Protein AF-A0A439D6T1-F1 (afdb_monomer)

Foldseek 3Di:
DVDVLVDPDFFADDAWDKDKDKDWDWFQDPVRFIWTKIKIKIWGFHDPHADDLLHVAWDDLAQAEIRHNVDDDDPPWQNNLVVVQRCCCRDPCNPQDKRKDAGQFAQKIWIWGDDPTTIMIIIMHTQTHPDDCPDLSNQLRDADQDPVRKGNHIPTDGGDGDDHCRSVCRCPCVVPPVVPVPSDDTGDDHDDDDDDDDDDDDDDDDDDDDDDDDDPLCVFKDKDKDWPVPDPPPPPLKFFADEAQGKGKTKIKMAGQAKFAFDAKKKWKWKKKWFDFPHFIAIATQDTGIDGFPCVQADVVRIDHHGDMRITIDIDGHHQFTDLVSQPDAAPDPLQSLQQGGDFWFALDQVNQIDDPDRFDQVGDNRIGMWIWGKMWTWTADPPDRDGTDIDMDIDIHGYAYFDDQDPSPCVVVQVPDDDAAQKDKWWFFDDPPTDTFWIKIKGFDDAAEWEDESTQDPDWTKTKTKIKMKTQGPDPDPDWWWFKKKKWKKKKKFFDSFFDNYDDDFDADPVRHTRGMDMDIDDMDMDTDGDFDWDDPDDRMIIGIDIDMDIDDSGSHTFFGDHRGMTMWMKMWMWIDIPRIDIHIHIGTYGYGYDDDPVRDHDPSRVVVVVVVVPPCPDDDPCVVVPDDD

Sequence (631 aa):
MLEKILGSGDPPAPVNHTEKFAYPKIATARNGNLTFLLLSTWRYHKGLGNISFDNIGYLPICPHVMIDPFRTWGPHDPSYGLQEALKMALGPQGDRQEHTGACPRCATDFSVRLNPQFLGLHVWQDFGPEGSPGDLAWETHCDGIGLDGVPNCGDRGHILYHEPGTIRKLYGDYGKYEIQAAGASLANKAMDLRAHPKHPEENPNSSSQGGGAMDHSDAILSVEFRLRGSTAASLSPYAKSFSTGEKIEGTVALCPRENMRFQDINISFLGDEYTTVRHAKAHRQFLNMRQSVPDSLLPTPKIFTKGQKYDLEFSFTVPDHLPLSVCDHDTASRIVRQAHLRPPPSFGDPNVAGYGGKLLNDFAPRACIVVYTIQLTLRHNHPISGQAGRTLTKGLKVRIKPTTPSQPFPLREAILCAHDFPSYGKRTVLQGSPKPILGTLSMAIEEPTTFCLPLRDPVMIISSSVKIRVVYTTTGDPIFPQFKSVGGYLTSTTFFTATCHKDFPEKEKDFFGRASNFDTVQFQPFSHSFTSLNWEPDGADRYSATLLVPVILPRENIIPTFHTCLLSRSYDLYLKVVVKDSAPFEFKVPAHVFAREDPLHLPSYGAAVELNSGAGDLYPVPYDLLETREP

Structure (mmCIF, N/CA/C/O backbone):
data_AF-A0A439D6T1-F1
#
_entry.id   AF-A0A439D6T1-F1
#
loop_
_atom_site.group_PDB
_atom_site.id
_atom_site.type_symbol
_atom_site.label_atom_id
_atom_site.label_alt_id
_atom_site.label_comp_id
_atom_site.label_asym_id
_atom_site.label_entity_id
_atom_site.label_seq_id
_atom_site.pdbx_PDB_ins_code
_atom_site.Cartn_x
_atom_site.Cartn_y
_atom_site.Cartn_z
_atom_site.occupancy
_atom_site.B_iso_or_equiv
_atom_site.auth_seq_id
_atom_site.auth_comp_id
_atom_site.auth_asym_id
_atom_site.auth_atom_id
_atom_site.pdbx_PDB_model_num
ATOM 1 N N . MET A 1 1 ? 16.988 8.425 0.958 1.00 30.34 1 MET A N 1
ATOM 2 C CA . MET A 1 1 ? 18.102 8.629 1.915 1.00 30.34 1 MET A CA 1
ATOM 3 C C . MET A 1 1 ? 19.437 8.538 1.188 1.00 30.34 1 MET A C 1
ATOM 5 O O . MET A 1 1 ? 20.103 9.559 1.114 1.00 30.34 1 MET A O 1
ATOM 9 N N . LEU A 1 2 ? 19.742 7.414 0.522 1.00 28.41 2 LEU A N 1
ATOM 10 C CA . LEU A 1 2 ? 20.891 7.285 -0.395 1.00 28.41 2 LEU A CA 1
ATOM 11 C C . LEU A 1 2 ? 21.054 8.459 -1.382 1.00 28.41 2 LEU A C 1
ATOM 13 O O . LEU A 1 2 ? 22.155 8.961 -1.514 1.00 28.41 2 LEU A O 1
ATOM 17 N N . GLU A 1 3 ? 19.985 8.988 -1.987 1.00 30.39 3 GLU A N 1
ATOM 18 C CA . GLU A 1 3 ? 20.066 10.179 -2.865 1.00 30.39 3 GLU A CA 1
ATOM 19 C C . GLU A 1 3 ? 20.626 11.441 -2.172 1.00 30.39 3 GLU A C 1
ATOM 21 O O . GLU A 1 3 ? 21.350 12.212 -2.794 1.00 30.39 3 GLU A O 1
ATOM 26 N N . LYS A 1 4 ? 20.332 11.647 -0.876 1.00 35.06 4 LYS A N 1
ATOM 27 C CA . LYS A 1 4 ? 20.913 12.749 -0.087 1.00 35.06 4 LYS A CA 1
ATOM 28 C C . LYS A 1 4 ? 22.377 12.475 0.269 1.00 35.06 4 LYS A C 1
ATOM 30 O O . LYS A 1 4 ? 23.184 13.391 0.214 1.00 35.06 4 LYS A O 1
ATOM 35 N N . ILE A 1 5 ? 22.708 11.223 0.587 1.00 37.75 5 ILE A N 1
ATOM 36 C CA . ILE A 1 5 ? 24.072 10.764 0.912 1.00 37.75 5 ILE A CA 1
ATOM 37 C C . ILE A 1 5 ? 24.986 10.816 -0.328 1.00 37.75 5 ILE A C 1
ATOM 39 O O . ILE A 1 5 ? 26.167 11.133 -0.228 1.00 37.75 5 ILE A O 1
ATOM 43 N N . LEU A 1 6 ? 24.446 10.541 -1.519 1.00 36.66 6 LEU A N 1
ATOM 44 C CA . LEU A 1 6 ? 25.189 10.553 -2.781 1.00 36.66 6 LEU A CA 1
ATOM 45 C C . LEU A 1 6 ? 25.402 11.962 -3.355 1.00 36.66 6 LEU A C 1
ATOM 47 O O . LEU A 1 6 ? 26.312 12.120 -4.171 1.00 36.66 6 LEU A O 1
ATOM 51 N N . GLY A 1 7 ? 24.631 12.955 -2.897 1.00 33.81 7 GLY A N 1
ATOM 52 C CA . GLY A 1 7 ? 24.820 14.378 -3.181 1.00 33.81 7 GLY A CA 1
ATOM 53 C C . GLY A 1 7 ? 24.293 14.826 -4.546 1.00 33.81 7 GLY A C 1
ATOM 54 O O . GLY A 1 7 ? 25.026 14.832 -5.531 1.00 33.81 7 GLY A O 1
ATOM 55 N N . SER A 1 8 ? 23.041 15.289 -4.598 1.00 32.84 8 SER A N 1
ATOM 56 C CA . SER A 1 8 ? 22.481 15.995 -5.761 1.00 32.84 8 SER A CA 1
ATOM 57 C C . SER A 1 8 ? 22.985 17.447 -5.818 1.00 32.84 8 SER A C 1
ATOM 59 O O . SER A 1 8 ? 22.255 18.387 -5.496 1.00 32.84 8 SER A O 1
ATOM 61 N N . GLY A 1 9 ? 24.251 17.627 -6.181 1.00 34.34 9 GLY A N 1
ATOM 62 C CA . GLY A 1 9 ? 24.892 18.936 -6.282 1.00 34.34 9 GLY A CA 1
ATOM 63 C C . GLY A 1 9 ? 26.104 18.854 -7.190 1.00 34.34 9 GLY A C 1
ATOM 64 O O . GLY A 1 9 ? 27.213 18.702 -6.694 1.00 34.34 9 GLY A O 1
ATOM 65 N N . ASP A 1 10 ? 25.859 18.905 -8.501 1.00 30.84 10 ASP A N 1
ATOM 66 C CA . ASP A 1 10 ? 26.866 18.744 -9.554 1.00 30.84 10 ASP A CA 1
ATOM 67 C C . ASP A 1 10 ? 27.883 19.906 -9.517 1.00 30.84 10 ASP A C 1
ATOM 69 O O . ASP A 1 10 ? 27.483 21.060 -9.710 1.00 30.84 10 ASP A O 1
ATOM 73 N N . PRO A 1 11 ? 29.174 19.672 -9.208 1.00 37.84 11 PRO A N 1
ATOM 74 C CA . PRO A 1 11 ? 30.086 20.799 -8.972 1.00 37.84 11 PRO A CA 1
ATOM 75 C C . PRO A 1 11 ? 30.771 21.382 -10.270 1.00 37.84 11 PRO A C 1
ATOM 77 O O . PRO A 1 11 ? 31.005 20.630 -11.207 1.00 37.84 11 PRO A O 1
ATOM 80 N N . PRO A 1 12 ? 31.216 22.667 -10.365 1.00 33.41 12 PRO A N 1
ATOM 81 C CA . PRO A 1 12 ? 31.698 23.330 -11.634 1.00 33.41 12 PRO A CA 1
ATOM 82 C C . PRO A 1 12 ? 33.168 23.225 -12.217 1.00 33.41 12 PRO A C 1
ATOM 84 O O . PRO A 1 12 ? 33.698 24.229 -12.677 1.00 33.41 12 PRO A O 1
ATOM 87 N N . ALA A 1 13 ? 33.810 22.047 -12.283 1.00 37.81 13 ALA A N 1
ATOM 88 C CA . ALA A 1 13 ? 35.188 21.705 -12.785 1.00 37.81 13 ALA A CA 1
ATOM 89 C C . ALA A 1 13 ? 36.460 22.525 -12.353 1.00 37.81 13 ALA A C 1
ATOM 91 O O . ALA A 1 13 ? 36.659 23.639 -12.833 1.00 37.81 13 ALA A O 1
ATOM 92 N N . PRO A 1 14 ? 37.476 21.894 -11.686 1.00 44.00 14 PRO A N 1
ATOM 93 C CA . PRO A 1 14 ? 38.842 21.878 -12.271 1.00 44.00 14 PRO A CA 1
ATOM 94 C C . PRO A 1 14 ? 39.734 20.663 -11.874 1.00 44.00 14 PRO A C 1
ATOM 96 O O . PRO A 1 14 ? 40.345 20.646 -10.812 1.00 44.00 14 PRO A O 1
ATOM 99 N N . VAL A 1 15 ? 39.822 19.631 -12.720 1.00 46.75 15 VAL A N 1
ATOM 100 C CA . VAL A 1 15 ? 40.789 18.487 -12.762 1.00 46.75 15 VAL A CA 1
ATOM 101 C C . VAL A 1 15 ? 40.245 17.547 -13.846 1.00 46.75 15 VAL A C 1
ATOM 103 O O . VAL A 1 15 ? 39.034 17.480 -14.011 1.00 46.75 15 VAL A O 1
ATOM 106 N N . ASN A 1 16 ? 41.054 16.810 -14.610 1.00 50.94 16 ASN A N 1
ATOM 107 C CA . ASN A 1 16 ? 40.524 16.253 -15.868 1.00 50.94 16 ASN A CA 1
ATOM 108 C C . ASN A 1 16 ? 39.868 14.856 -15.774 1.00 50.94 16 ASN A C 1
ATOM 110 O O . ASN A 1 16 ? 39.582 14.281 -16.815 1.00 50.94 16 ASN A O 1
ATOM 114 N N . HIS A 1 17 ? 39.566 14.313 -14.585 1.00 54.25 17 HIS A N 1
ATOM 115 C CA . HIS A 1 17 ? 38.450 13.365 -14.350 1.00 54.25 17 HIS A CA 1
ATOM 116 C C . HIS A 1 17 ? 38.189 13.186 -12.846 1.00 54.25 17 HIS A C 1
ATOM 118 O O . HIS A 1 17 ? 39.138 13.225 -12.060 1.00 54.25 17 HIS A O 1
ATOM 124 N N . THR A 1 18 ? 36.934 12.920 -12.468 1.00 66.38 18 THR A N 1
ATOM 125 C CA . THR A 1 18 ? 36.609 12.247 -11.202 1.00 66.38 18 THR A CA 1
ATOM 126 C C . THR A 1 18 ? 35.662 11.088 -11.492 1.00 66.38 18 THR A C 1
ATOM 128 O O . THR A 1 18 ? 34.473 11.313 -11.694 1.00 66.38 18 THR A O 1
ATOM 131 N N . GLU A 1 19 ? 36.173 9.855 -11.493 1.00 72.56 19 GLU A N 1
ATOM 132 C CA . GLU A 1 19 ? 35.302 8.674 -11.426 1.00 72.56 19 GLU A CA 1
ATOM 133 C C . GLU A 1 19 ? 34.729 8.559 -10.004 1.00 72.56 19 GLU A C 1
ATOM 135 O O . GLU A 1 19 ? 35.465 8.787 -9.038 1.00 72.56 19 GLU A O 1
ATOM 140 N N . LYS A 1 20 ? 33.454 8.171 -9.858 1.00 78.94 20 LYS A N 1
ATOM 141 C CA . LYS A 1 20 ? 32.812 7.880 -8.564 1.00 78.94 20 LYS A CA 1
ATOM 142 C C . LYS A 1 20 ? 32.106 6.525 -8.616 1.00 78.94 20 LYS A C 1
ATOM 144 O O . LYS A 1 20 ? 31.279 6.299 -9.495 1.00 78.94 20 LYS A O 1
ATOM 149 N N . PHE A 1 21 ? 32.381 5.662 -7.641 1.00 73.88 21 PHE A N 1
ATOM 150 C CA . PHE A 1 21 ? 31.750 4.347 -7.481 1.00 73.88 21 PHE A CA 1
ATOM 151 C C . PHE A 1 21 ? 31.159 4.202 -6.076 1.00 73.88 21 PHE A C 1
ATOM 153 O O . PHE A 1 21 ? 31.648 4.816 -5.126 1.00 73.88 21 PHE A O 1
ATOM 160 N N . ALA A 1 22 ? 30.119 3.380 -5.948 1.00 78.62 22 ALA A N 1
ATOM 161 C CA . ALA A 1 22 ? 29.402 3.136 -4.702 1.00 78.62 22 ALA A CA 1
ATOM 162 C C . ALA A 1 22 ? 29.085 1.640 -4.564 1.00 78.62 22 ALA A C 1
ATOM 164 O O . ALA A 1 22 ? 28.396 1.068 -5.406 1.00 78.62 22 ALA A O 1
ATOM 165 N N . TYR A 1 23 ? 29.571 1.027 -3.487 1.00 80.06 23 TYR A N 1
ATOM 166 C CA . TYR A 1 23 ? 29.479 -0.405 -3.212 1.00 80.06 23 TYR A CA 1
ATOM 167 C C . TYR A 1 23 ? 28.747 -0.626 -1.874 1.00 80.06 23 TYR A C 1
ATOM 169 O O . TYR A 1 23 ? 29.387 -0.718 -0.815 1.00 80.06 23 TYR A O 1
ATOM 177 N N . PRO A 1 24 ? 27.401 -0.650 -1.880 1.00 85.38 24 PRO A N 1
ATOM 178 C CA . PRO A 1 24 ? 26.615 -0.929 -0.685 1.00 85.38 24 PRO A CA 1
ATOM 179 C C . PRO A 1 24 ? 26.765 -2.398 -0.270 1.00 85.38 24 PRO A C 1
ATOM 181 O O . PRO A 1 24 ? 26.852 -3.290 -1.115 1.00 85.38 24 PRO A O 1
ATOM 184 N N . LYS A 1 25 ? 26.783 -2.662 1.037 1.00 83.19 25 LYS A N 1
ATOM 185 C CA . LYS A 1 25 ? 26.896 -4.012 1.606 1.00 83.19 25 LYS A CA 1
ATOM 186 C C . LYS A 1 25 ? 26.090 -4.098 2.902 1.00 83.19 25 LYS A C 1
ATOM 188 O O . LYS A 1 25 ? 26.061 -3.147 3.669 1.00 83.19 25 LYS A O 1
ATOM 193 N N . ILE A 1 26 ? 25.486 -5.251 3.179 1.00 79.62 26 ILE A N 1
ATOM 194 C CA . ILE A 1 26 ? 25.007 -5.589 4.528 1.00 79.62 26 ILE A CA 1
ATOM 195 C C . ILE A 1 26 ? 26.017 -6.560 5.144 1.00 79.62 26 ILE A C 1
ATOM 197 O O . ILE A 1 26 ? 26.492 -7.479 4.469 1.00 79.62 26 ILE A O 1
ATOM 201 N N . ALA A 1 27 ? 26.387 -6.341 6.403 1.00 77.12 27 ALA A N 1
ATOM 202 C CA . ALA A 1 27 ? 27.308 -7.204 7.138 1.00 77.12 27 ALA A CA 1
ATOM 203 C C . ALA A 1 27 ? 26.933 -7.272 8.622 1.00 77.12 27 ALA A C 1
ATOM 205 O O . ALA A 1 27 ? 26.225 -6.405 9.129 1.00 77.12 27 ALA A O 1
ATOM 206 N N . THR A 1 28 ? 27.438 -8.281 9.328 1.00 74.38 28 THR A N 1
ATOM 207 C CA . THR A 1 28 ? 27.329 -8.357 10.788 1.00 74.38 28 THR A CA 1
ATOM 208 C C . THR A 1 28 ? 28.370 -7.438 11.432 1.00 74.38 28 THR A C 1
ATOM 210 O O . THR A 1 28 ? 29.572 -7.610 11.212 1.00 74.38 28 THR A O 1
ATOM 213 N N . ALA A 1 29 ? 27.924 -6.470 12.228 1.00 67.31 29 ALA A N 1
ATOM 214 C CA . ALA A 1 29 ? 28.785 -5.602 13.026 1.00 67.31 29 ALA A CA 1
ATOM 215 C C . ALA A 1 29 ? 29.358 -6.341 14.254 1.00 67.31 29 ALA A C 1
ATOM 217 O O . ALA A 1 29 ? 28.911 -7.429 14.623 1.00 67.31 29 ALA A O 1
ATOM 218 N N . ARG A 1 30 ? 30.336 -5.731 14.945 1.00 61.25 30 ARG A N 1
ATOM 219 C CA . ARG A 1 30 ? 30.988 -6.316 16.142 1.00 61.25 30 ARG A CA 1
ATOM 220 C C . ARG A 1 30 ? 30.028 -6.679 17.287 1.00 61.25 30 ARG A C 1
ATOM 222 O O . ARG A 1 30 ? 30.389 -7.493 18.128 1.00 61.25 30 ARG A O 1
ATOM 229 N N . ASN A 1 31 ? 28.844 -6.070 17.337 1.00 60.69 31 ASN A N 1
ATOM 230 C CA . ASN A 1 31 ? 27.803 -6.334 18.336 1.00 60.69 31 ASN A CA 1
ATOM 231 C C . ASN A 1 31 ? 26.859 -7.497 17.958 1.00 60.69 31 ASN A C 1
ATOM 233 O O . ASN A 1 31 ? 25.954 -7.803 18.727 1.00 60.69 31 ASN A O 1
ATOM 237 N N . GLY A 1 32 ? 27.051 -8.136 16.797 1.00 60.03 32 GLY A N 1
ATOM 238 C CA . GLY A 1 32 ? 26.213 -9.235 16.304 1.00 60.03 32 GLY A CA 1
ATOM 239 C C . GLY A 1 32 ? 25.007 -8.807 15.458 1.00 60.03 32 GLY A C 1
ATOM 240 O O . GLY A 1 32 ? 24.372 -9.668 14.853 1.00 60.03 32 GLY A O 1
ATOM 241 N N . ASN A 1 33 ? 24.710 -7.508 15.355 1.00 69.44 33 ASN A N 1
ATOM 242 C CA . ASN A 1 33 ? 23.598 -7.007 14.543 1.00 69.44 33 ASN A CA 1
ATOM 243 C C . ASN A 1 33 ? 23.985 -6.901 13.060 1.00 69.44 33 ASN A C 1
ATOM 245 O O . ASN A 1 33 ? 25.143 -6.643 12.728 1.00 69.44 33 ASN A O 1
ATOM 249 N N . LEU A 1 34 ? 23.007 -7.043 12.160 1.00 77.38 34 LEU A N 1
ATOM 250 C CA . LEU A 1 34 ? 23.168 -6.651 10.756 1.00 77.38 34 LEU A CA 1
ATOM 251 C C . LEU A 1 34 ? 23.209 -5.124 10.647 1.00 77.38 34 LEU A C 1
ATOM 253 O O . LEU A 1 34 ? 22.414 -4.447 11.297 1.00 77.38 34 LEU A O 1
ATOM 257 N N . THR A 1 35 ? 24.117 -4.604 9.821 1.00 81.12 35 THR A N 1
ATOM 258 C CA . THR A 1 35 ? 24.386 -3.168 9.668 1.00 81.12 35 THR A CA 1
ATOM 259 C C . THR A 1 35 ? 24.547 -2.776 8.195 1.00 81.12 35 THR A C 1
ATOM 261 O O . THR A 1 35 ? 24.990 -3.590 7.373 1.00 81.12 35 THR A O 1
ATOM 264 N N . PHE A 1 36 ? 24.172 -1.541 7.853 1.00 86.06 36 PHE A N 1
ATOM 265 C CA . PHE A 1 36 ? 24.181 -1.017 6.485 1.00 86.06 36 PHE A CA 1
ATOM 266 C C . PHE A 1 36 ? 25.484 -0.285 6.170 1.00 86.06 36 PHE A C 1
ATOM 268 O O . PHE A 1 36 ? 25.721 0.831 6.627 1.00 86.06 36 PHE A O 1
ATOM 275 N N . LEU A 1 37 ? 26.305 -0.896 5.321 1.00 87.06 37 LEU A N 1
ATOM 276 C CA . LEU A 1 37 ? 27.603 -0.373 4.923 1.00 87.06 37 LEU A CA 1
ATOM 277 C C . LEU A 1 37 ? 27.588 0.253 3.525 1.00 87.06 37 LEU A C 1
ATOM 279 O O . LEU A 1 37 ? 26.877 -0.204 2.622 1.00 87.06 37 LEU A O 1
ATOM 283 N N . LEU A 1 38 ? 28.457 1.242 3.317 1.00 90.31 38 LEU A N 1
ATOM 284 C CA . LEU A 1 38 ? 28.774 1.792 1.999 1.00 90.31 38 LEU A CA 1
ATOM 285 C C . LEU A 1 38 ? 30.275 2.057 1.853 1.00 90.31 38 LEU A C 1
ATOM 287 O O . LEU A 1 38 ? 30.848 2.841 2.605 1.00 90.31 38 LEU A O 1
ATOM 291 N N . LEU A 1 39 ? 30.891 1.476 0.822 1.00 89.44 39 LEU A N 1
ATOM 292 C CA . LEU A 1 39 ? 32.172 1.930 0.291 1.00 89.44 39 LEU A CA 1
ATOM 293 C C . LEU A 1 39 ? 31.890 2.906 -0.854 1.00 89.44 39 LEU A C 1
ATOM 295 O O . LEU A 1 39 ? 31.324 2.514 -1.874 1.00 89.44 39 LEU A O 1
ATOM 299 N N . SER A 1 40 ? 32.294 4.161 -0.692 1.00 88.75 40 SER A N 1
ATOM 300 C CA . SER A 1 40 ? 32.357 5.144 -1.776 1.00 88.75 40 SER A CA 1
ATOM 301 C C . SER A 1 40 ? 33.807 5.337 -2.218 1.00 88.75 40 SER A C 1
ATOM 303 O O . SER A 1 40 ? 34.695 5.517 -1.384 1.00 88.75 40 SER A O 1
ATOM 305 N N . THR A 1 41 ? 34.046 5.317 -3.526 1.00 86.31 41 THR A N 1
ATOM 306 C CA . THR A 1 41 ? 35.382 5.444 -4.125 1.00 86.31 41 THR A CA 1
ATOM 307 C C . THR A 1 41 ? 35.397 6.591 -5.123 1.00 86.31 41 THR A C 1
ATOM 309 O O . THR A 1 41 ? 34.529 6.652 -5.991 1.00 86.31 41 THR A O 1
ATOM 312 N N . TRP A 1 42 ? 36.413 7.450 -5.046 1.00 87.50 42 TRP A N 1
ATOM 313 C CA . TRP A 1 42 ? 36.687 8.520 -6.003 1.00 87.50 42 TRP A CA 1
ATOM 314 C C . TRP A 1 42 ? 38.085 8.342 -6.604 1.00 87.50 42 TRP A C 1
ATOM 316 O O . TRP A 1 42 ? 39.056 8.138 -5.868 1.00 87.50 42 TRP A O 1
ATOM 326 N N . ARG A 1 43 ? 38.217 8.476 -7.928 1.00 85.19 43 ARG A N 1
ATOM 327 C CA . ARG A 1 43 ? 39.523 8.579 -8.606 1.00 85.19 43 ARG A CA 1
ATOM 328 C C . ARG A 1 43 ? 39.673 9.953 -9.234 1.00 85.19 43 ARG A C 1
ATOM 330 O O . ARG A 1 43 ? 38.941 10.270 -10.160 1.00 85.19 43 ARG A O 1
ATOM 337 N N . TYR A 1 44 ? 40.626 10.754 -8.767 1.00 82.12 44 TYR A N 1
ATOM 338 C CA . TYR A 1 44 ? 40.960 12.055 -9.353 1.00 82.12 44 TYR A CA 1
ATOM 339 C C . TYR A 1 44 ? 42.120 11.875 -10.333 1.00 82.12 44 TYR A C 1
ATOM 341 O O . TYR A 1 44 ? 43.248 11.626 -9.904 1.00 82.12 44 TYR A O 1
ATOM 349 N N . HIS A 1 45 ? 41.861 11.947 -11.638 1.00 78.06 45 HIS A N 1
ATOM 350 C CA . HIS A 1 45 ? 42.873 11.639 -12.658 1.00 78.06 45 HIS A CA 1
ATOM 351 C C . HIS A 1 45 ? 43.744 12.854 -12.980 1.00 78.06 45 HIS A C 1
ATOM 353 O O . HIS A 1 45 ? 43.272 13.995 -13.004 1.00 78.06 45 HIS A O 1
ATOM 359 N N . LYS A 1 46 ? 45.027 12.611 -13.267 1.00 67.00 46 LYS A N 1
ATOM 360 C CA . LYS A 1 46 ? 45.966 13.674 -13.635 1.00 67.00 46 LYS A CA 1
ATOM 361 C C . LYS A 1 46 ? 45.563 14.307 -14.974 1.00 67.00 46 LYS A C 1
ATOM 363 O O . LYS A 1 46 ? 45.507 13.624 -15.992 1.00 67.00 46 LYS A O 1
ATOM 368 N N . GLY A 1 47 ? 45.286 15.610 -14.954 1.00 62.19 47 GLY A N 1
ATOM 369 C CA . GLY A 1 47 ? 44.925 16.392 -16.137 1.00 62.19 47 GLY A CA 1
ATOM 370 C C . GLY A 1 47 ? 46.103 17.147 -16.745 1.00 62.19 47 GLY A C 1
ATOM 371 O O . GLY A 1 47 ? 47.244 16.695 -16.690 1.00 62.19 47 GLY A O 1
ATOM 372 N N . LEU A 1 48 ? 45.829 18.345 -17.273 1.00 50.19 48 LEU A N 1
ATOM 373 C CA . LEU A 1 48 ? 46.859 19.266 -17.785 1.00 50.19 48 LEU A CA 1
ATOM 374 C C . LEU A 1 48 ? 47.795 19.818 -16.684 1.00 50.19 48 LEU A C 1
ATOM 376 O O . LEU A 1 48 ? 48.799 20.450 -16.997 1.00 50.19 48 LEU A O 1
ATOM 380 N N . GLY A 1 49 ? 47.489 19.566 -15.406 1.00 59.59 49 GLY A N 1
ATOM 381 C CA . GLY A 1 49 ? 48.326 19.893 -14.251 1.00 59.59 49 GLY A CA 1
ATOM 382 C C . GLY A 1 49 ? 48.507 18.707 -13.297 1.00 59.59 49 GLY A C 1
ATOM 383 O O . GLY A 1 49 ? 47.849 17.671 -13.418 1.00 59.59 49 GLY A O 1
ATOM 384 N N . ASN A 1 50 ? 49.410 18.860 -12.325 1.00 68.44 50 ASN A N 1
ATOM 385 C CA . ASN A 1 50 ? 49.536 17.921 -11.206 1.00 68.44 50 ASN A CA 1
ATOM 386 C C . ASN A 1 50 ? 48.290 17.982 -10.306 1.00 68.44 50 ASN A C 1
ATOM 388 O O . ASN A 1 50 ? 47.672 19.035 -10.172 1.00 68.44 50 ASN A O 1
ATOM 392 N N . ILE A 1 51 ? 47.945 16.865 -9.664 1.00 72.06 51 ILE A N 1
ATOM 393 C CA . ILE A 1 51 ? 46.898 16.828 -8.633 1.00 72.06 51 ILE A CA 1
ATOM 394 C C . ILE A 1 51 ? 47.415 17.612 -7.414 1.00 72.06 51 ILE A C 1
ATOM 396 O O . ILE A 1 51 ? 48.556 17.406 -7.002 1.00 72.06 51 ILE A O 1
ATOM 400 N N . SER A 1 52 ? 46.604 18.516 -6.866 1.00 73.12 52 SER A N 1
ATOM 401 C CA . SER A 1 52 ? 46.914 19.342 -5.692 1.00 73.12 52 SER A CA 1
ATOM 402 C C . SER A 1 52 ? 45.706 19.409 -4.759 1.00 73.12 52 SER A C 1
ATOM 404 O O . SER A 1 52 ? 44.590 19.068 -5.149 1.00 73.12 52 SER A O 1
ATOM 406 N N . PHE A 1 53 ? 45.917 19.861 -3.521 1.00 69.25 53 PHE A N 1
ATOM 407 C CA . PHE A 1 53 ? 44.827 20.033 -2.557 1.00 69.25 53 PHE A CA 1
ATOM 408 C C . PHE A 1 53 ? 43.731 20.966 -3.106 1.00 69.25 53 PHE A C 1
ATOM 410 O O . PHE A 1 53 ? 42.544 20.661 -3.017 1.00 69.25 53 PHE A O 1
ATOM 417 N N . ASP A 1 54 ? 44.151 22.042 -3.775 1.00 66.00 54 ASP A N 1
ATOM 418 C CA . ASP A 1 54 ? 43.288 23.089 -4.333 1.00 66.00 54 ASP A CA 1
ATOM 419 C C . ASP A 1 54 ? 42.393 22.585 -5.475 1.00 66.00 54 ASP A C 1
ATOM 421 O O . ASP A 1 54 ? 41.288 23.090 -5.667 1.00 66.00 54 ASP A O 1
ATOM 425 N N . ASN A 1 55 ? 42.859 21.592 -6.246 1.00 68.06 55 ASN A N 1
ATOM 426 C CA . ASN A 1 55 ? 42.179 21.125 -7.461 1.00 68.06 55 ASN A CA 1
ATOM 427 C C . ASN A 1 55 ? 41.370 19.828 -7.292 1.00 68.06 55 ASN A C 1
ATOM 429 O O . ASN A 1 55 ? 40.575 19.468 -8.163 1.00 68.06 55 ASN A O 1
ATOM 433 N N . ILE A 1 56 ? 41.479 19.161 -6.144 1.00 72.06 56 ILE A N 1
ATOM 434 C CA . ILE A 1 56 ? 40.560 18.079 -5.769 1.00 72.06 56 ILE A CA 1
ATOM 435 C C . ILE A 1 56 ? 39.146 18.648 -5.595 1.00 72.06 56 ILE A C 1
ATOM 437 O O . ILE A 1 56 ? 38.210 18.149 -6.231 1.00 72.06 56 ILE A O 1
ATOM 441 N N . GLY A 1 57 ? 39.031 19.774 -4.884 1.00 71.00 57 GLY A N 1
ATOM 442 C CA . GLY A 1 57 ? 37.775 20.478 -4.623 1.00 71.00 57 GLY A CA 1
ATOM 443 C C . GLY A 1 57 ? 37.073 20.024 -3.337 1.00 71.00 57 GLY A C 1
ATOM 444 O O . GLY A 1 57 ? 37.511 19.086 -2.669 1.00 71.00 57 GLY A O 1
ATOM 445 N N . TYR A 1 58 ? 35.995 20.715 -2.972 1.00 78.38 58 TYR A N 1
ATOM 446 C CA . TYR A 1 58 ? 35.198 20.428 -1.780 1.00 78.38 58 TYR A CA 1
ATOM 447 C C . TYR A 1 58 ? 34.483 19.061 -1.819 1.00 78.38 58 TYR A C 1
ATOM 449 O O . TYR A 1 58 ? 33.658 18.789 -2.684 1.00 78.38 58 TYR A O 1
ATOM 457 N N . LEU A 1 59 ? 34.706 18.200 -0.827 1.00 84.62 59 LEU A N 1
ATOM 458 C CA . LEU A 1 59 ? 34.013 16.909 -0.742 1.00 84.62 59 LEU A CA 1
ATOM 459 C C . LEU A 1 59 ? 33.685 16.551 0.711 1.00 84.62 59 LEU A C 1
ATOM 461 O O . LEU A 1 59 ? 34.601 16.166 1.438 1.00 84.62 59 LEU A O 1
ATOM 465 N N . PRO A 1 60 ? 32.410 16.589 1.140 1.00 86.94 60 PRO A N 1
ATOM 466 C CA . PRO A 1 60 ? 32.002 15.950 2.382 1.00 86.94 60 PRO A CA 1
ATOM 467 C C . PRO A 1 60 ? 32.035 14.429 2.200 1.00 86.94 60 PRO A C 1
ATOM 469 O O . PRO A 1 60 ? 31.396 13.890 1.295 1.00 86.94 60 PRO A O 1
ATOM 472 N N . ILE A 1 61 ? 32.774 13.735 3.066 1.00 90.06 61 ILE A N 1
ATOM 473 C CA . ILE A 1 61 ? 32.757 12.265 3.140 1.00 90.06 61 ILE A CA 1
ATOM 474 C C . ILE A 1 61 ? 31.814 11.764 4.247 1.00 90.06 61 ILE A C 1
ATOM 476 O O . ILE A 1 61 ? 31.343 10.632 4.208 1.00 90.06 61 ILE A O 1
ATOM 480 N N . CYS A 1 62 ? 31.489 12.636 5.202 1.00 91.69 62 CYS A N 1
ATOM 481 C CA . CYS A 1 62 ? 30.373 12.549 6.144 1.00 91.69 62 CYS A CA 1
ATOM 482 C C . CYS A 1 62 ? 29.990 13.989 6.574 1.00 91.69 62 CYS A C 1
ATOM 484 O O . CYS A 1 62 ? 30.664 14.930 6.144 1.00 91.69 62 CYS A O 1
ATOM 486 N N . PRO A 1 63 ? 28.963 14.216 7.420 1.00 89.31 63 PRO A N 1
ATOM 487 C CA . PRO A 1 63 ? 28.607 15.571 7.875 1.00 89.31 63 PRO A CA 1
ATOM 488 C C . PRO A 1 63 ? 29.722 16.285 8.666 1.00 89.31 63 PRO A C 1
ATOM 490 O O . PRO A 1 63 ? 29.721 17.510 8.800 1.00 89.31 63 PRO A O 1
ATOM 493 N N . HIS A 1 64 ? 30.688 15.529 9.199 1.00 91.56 64 HIS A N 1
ATOM 494 C CA . HIS A 1 64 ? 31.774 16.044 10.040 1.00 91.56 64 HIS A CA 1
ATOM 495 C C . HIS A 1 64 ? 33.091 16.264 9.291 1.00 91.56 64 HIS A C 1
ATOM 497 O O . HIS A 1 64 ? 33.821 17.192 9.623 1.00 91.56 64 HIS A O 1
ATOM 503 N N . VAL A 1 65 ? 33.414 15.409 8.315 1.00 91.75 65 VAL A N 1
ATOM 504 C CA . VAL A 1 65 ? 34.730 15.345 7.657 1.00 91.75 65 VAL A CA 1
ATOM 505 C C . VAL A 1 65 ? 34.590 15.697 6.187 1.00 91.75 65 VAL A C 1
ATOM 507 O O . VAL A 1 65 ? 33.845 15.046 5.447 1.00 91.75 65 VAL A O 1
ATOM 510 N N . MET A 1 66 ? 35.352 16.697 5.754 1.00 89.56 66 MET A N 1
ATOM 511 C CA . MET A 1 66 ? 35.325 17.183 4.382 1.00 89.56 66 MET A CA 1
ATOM 512 C C . MET A 1 66 ? 36.701 17.593 3.863 1.00 89.56 66 MET A C 1
ATOM 514 O O . MET A 1 66 ? 37.557 18.085 4.596 1.00 89.56 66 MET A O 1
ATOM 518 N N . ILE A 1 67 ? 36.887 17.444 2.556 1.00 85.25 67 ILE A N 1
ATOM 519 C CA . ILE A 1 67 ? 37.868 18.230 1.811 1.00 85.25 67 ILE A CA 1
ATOM 520 C C . ILE A 1 67 ? 37.256 19.620 1.613 1.00 85.25 67 ILE A C 1
ATOM 522 O O . ILE A 1 67 ? 36.084 19.728 1.257 1.00 85.25 67 ILE A O 1
ATOM 526 N N . ASP A 1 68 ? 38.031 20.677 1.833 1.00 82.38 68 ASP A N 1
ATOM 527 C CA . ASP A 1 68 ? 37.673 22.047 1.461 1.00 82.38 68 ASP A CA 1
ATOM 528 C C . ASP A 1 68 ? 38.962 22.777 1.063 1.00 82.38 68 ASP A C 1
ATOM 530 O O . ASP A 1 68 ? 39.761 23.096 1.944 1.00 82.38 68 ASP A O 1
ATOM 534 N N . PRO A 1 69 ? 39.210 23.035 -0.233 1.00 71.69 69 PRO A N 1
ATOM 535 C CA . PRO A 1 69 ? 40.459 23.655 -0.678 1.00 71.69 69 PRO A CA 1
ATOM 536 C C . PRO A 1 69 ? 40.630 25.092 -0.165 1.00 71.69 69 PRO A C 1
ATOM 538 O O . PRO A 1 69 ? 41.743 25.609 -0.136 1.00 71.69 69 PRO A O 1
ATOM 541 N N . PHE A 1 70 ? 39.546 25.739 0.275 1.00 75.50 70 PHE A N 1
ATOM 542 C CA . PHE A 1 70 ? 39.555 27.114 0.775 1.00 75.50 70 PHE A CA 1
ATOM 543 C C . PHE A 1 70 ? 39.658 27.198 2.306 1.00 75.50 70 PHE A C 1
ATOM 545 O O . PHE A 1 70 ? 39.512 28.288 2.866 1.00 75.50 70 PHE A O 1
ATOM 552 N N . ARG A 1 71 ? 39.882 26.074 3.003 1.00 78.25 71 ARG A N 1
ATOM 553 C CA . ARG A 1 71 ? 40.039 26.032 4.464 1.00 78.25 71 ARG A CA 1
ATOM 554 C C . ARG A 1 71 ? 41.235 25.192 4.883 1.00 78.25 71 ARG A C 1
ATOM 556 O O . ARG A 1 71 ? 41.370 24.037 4.500 1.00 78.25 71 ARG A O 1
ATOM 563 N N . THR A 1 72 ? 42.052 25.762 5.762 1.00 80.62 72 THR A N 1
ATOM 564 C CA . THR A 1 72 ? 43.024 25.013 6.554 1.00 80.62 72 THR A CA 1
ATOM 565 C C . THR A 1 72 ? 42.409 24.652 7.900 1.00 80.62 72 THR A C 1
ATOM 567 O O . THR A 1 72 ? 42.071 25.511 8.714 1.00 80.62 72 THR A O 1
ATOM 570 N N . TRP A 1 73 ? 42.250 23.357 8.130 1.00 83.31 73 TRP A N 1
ATOM 571 C CA . TRP A 1 73 ? 41.703 22.792 9.356 1.00 83.31 73 TRP A CA 1
ATOM 572 C C . TRP A 1 73 ? 42.805 22.667 10.417 1.00 83.31 73 TRP A C 1
ATOM 574 O O . TRP A 1 73 ? 43.946 22.318 10.096 1.00 83.31 73 TRP A O 1
ATOM 584 N N . GLY A 1 74 ? 42.478 22.974 11.675 1.00 85.19 74 GLY A N 1
ATOM 585 C CA . GLY A 1 74 ? 43.393 22.843 12.816 1.00 85.19 74 GLY A CA 1
ATOM 586 C C . GLY A 1 74 ? 43.304 21.463 13.490 1.00 85.19 74 GLY A C 1
ATOM 587 O O . GLY A 1 74 ? 42.324 20.760 13.264 1.00 85.19 74 GLY A O 1
ATOM 588 N N . PRO A 1 75 ? 44.254 21.077 14.368 1.00 84.38 75 PRO A N 1
ATOM 589 C CA . PRO A 1 75 ? 44.361 19.710 14.912 1.00 84.38 75 PRO A CA 1
ATOM 590 C C . PRO A 1 75 ? 43.160 19.160 15.704 1.00 84.38 75 PRO A C 1
ATOM 592 O O . PRO A 1 75 ? 43.147 17.979 16.038 1.00 84.38 75 PRO A O 1
ATOM 595 N N . HIS A 1 76 ? 42.179 20.003 16.035 1.00 81.44 76 HIS A N 1
ATOM 596 C CA . HIS A 1 76 ? 40.954 19.626 16.749 1.00 81.44 76 HIS A CA 1
ATOM 597 C C . HIS A 1 76 ? 39.720 19.514 15.836 1.00 81.44 76 HIS A C 1
ATOM 599 O O . HIS A 1 76 ? 38.663 19.089 16.297 1.00 81.44 76 HIS A O 1
ATOM 605 N N . ASP A 1 77 ? 39.837 19.885 14.559 1.00 89.38 77 ASP A N 1
ATOM 606 C CA . ASP A 1 77 ? 38.751 19.773 13.586 1.00 89.38 77 ASP A CA 1
ATOM 607 C C . ASP A 1 77 ? 38.678 18.341 13.013 1.00 89.38 77 ASP A C 1
ATOM 609 O O . ASP A 1 77 ? 39.720 17.786 12.643 1.00 89.38 77 ASP A O 1
ATOM 613 N N . PRO A 1 78 ? 37.487 17.724 12.880 1.00 89.69 78 PRO A N 1
ATOM 614 C CA . PRO A 1 78 ? 37.345 16.384 12.304 1.00 89.69 78 PRO A CA 1
ATOM 615 C C . PRO A 1 78 ? 37.952 16.220 10.898 1.00 89.69 78 PRO A C 1
ATOM 617 O O . PRO A 1 78 ? 38.401 15.127 10.549 1.00 89.69 78 PRO A O 1
ATOM 620 N N . SER A 1 79 ? 38.012 17.289 10.100 1.00 91.56 79 SER A N 1
ATOM 621 C CA . SER A 1 79 ? 38.582 17.296 8.746 1.00 91.56 79 SER A CA 1
ATOM 622 C C . SER A 1 79 ? 40.115 17.284 8.719 1.00 91.56 79 SER A C 1
ATOM 624 O O . SER A 1 79 ? 40.708 16.978 7.681 1.00 91.56 79 SER A O 1
ATOM 626 N N . TYR A 1 80 ? 40.783 17.539 9.850 1.00 90.12 80 TYR A N 1
ATOM 627 C CA . TYR A 1 80 ? 42.247 17.571 9.948 1.00 90.12 80 TYR A CA 1
ATOM 628 C C . TYR A 1 80 ? 42.911 16.256 9.516 1.00 90.12 80 TYR A C 1
ATOM 630 O O . TYR A 1 80 ? 43.884 16.268 8.765 1.00 90.12 80 TYR A O 1
ATOM 638 N N . GLY A 1 81 ? 42.361 15.106 9.922 1.00 90.44 81 GLY A N 1
ATOM 639 C CA . GLY A 1 81 ? 42.925 13.801 9.555 1.00 90.44 81 GLY A CA 1
ATOM 640 C C . GLY A 1 81 ? 42.917 13.546 8.043 1.00 90.44 81 GLY A C 1
ATOM 641 O O . GLY A 1 81 ? 43.868 12.981 7.504 1.00 90.44 81 GLY A O 1
ATOM 642 N N . LEU A 1 82 ? 41.865 13.993 7.347 1.00 92.62 82 LEU A N 1
ATOM 643 C CA . LEU A 1 82 ? 41.760 13.883 5.889 1.00 92.62 82 LEU A CA 1
ATOM 644 C C . LEU A 1 82 ? 42.686 14.891 5.195 1.00 92.62 82 LEU A C 1
ATOM 646 O O . LEU A 1 82 ? 43.352 14.544 4.219 1.00 92.62 82 LEU A O 1
ATOM 650 N N . GLN A 1 83 ? 42.790 16.108 5.738 1.00 90.75 83 GLN A N 1
ATOM 651 C CA . GLN A 1 83 ? 43.724 17.132 5.274 1.00 90.75 83 GLN A CA 1
ATOM 652 C C . GLN A 1 83 ? 45.181 16.644 5.301 1.00 90.75 83 GLN A C 1
ATOM 654 O O . GLN A 1 83 ? 45.877 16.759 4.291 1.00 90.75 83 GLN A O 1
ATOM 659 N N . GLU A 1 84 ? 45.654 16.080 6.417 1.00 90.31 84 GLU A N 1
ATOM 660 C CA . GLU A 1 84 ? 47.043 15.611 6.508 1.00 90.31 84 GLU A CA 1
ATOM 661 C C . GLU A 1 84 ? 47.295 14.373 5.633 1.00 90.31 84 GLU A C 1
ATOM 663 O O . GLU A 1 84 ? 48.327 14.310 4.966 1.00 90.31 84 GLU A O 1
ATOM 668 N N . ALA A 1 85 ? 46.339 13.441 5.528 1.00 91.06 85 ALA A N 1
ATOM 669 C CA . ALA A 1 85 ? 46.438 12.301 4.608 1.00 91.06 85 ALA A CA 1
ATOM 670 C C . ALA A 1 85 ? 46.581 12.740 3.135 1.00 91.06 85 ALA A C 1
ATOM 672 O O . ALA A 1 85 ? 47.365 12.158 2.382 1.00 91.06 85 ALA A O 1
ATOM 673 N N . LEU A 1 86 ? 45.871 13.799 2.730 1.00 88.56 86 LEU A N 1
ATOM 674 C CA . LEU A 1 86 ? 45.994 14.408 1.402 1.00 88.56 86 LEU A CA 1
ATOM 675 C C . LEU A 1 86 ? 47.333 15.139 1.218 1.00 88.56 86 LEU A C 1
ATOM 677 O O . LEU A 1 86 ? 47.970 14.976 0.179 1.00 88.56 86 LEU A O 1
ATOM 681 N N . LYS A 1 87 ? 47.800 15.901 2.216 1.00 87.62 87 LYS A N 1
ATOM 682 C CA . LYS A 1 87 ? 49.116 16.570 2.174 1.00 87.62 87 LYS A CA 1
ATOM 683 C C . LYS A 1 87 ? 50.275 15.578 2.069 1.00 87.62 87 LYS A C 1
ATOM 685 O O . LYS A 1 87 ? 51.224 15.851 1.341 1.00 87.62 87 LYS A O 1
ATOM 690 N N . MET A 1 88 ? 50.204 14.440 2.763 1.00 86.75 88 MET A N 1
ATOM 691 C CA . MET A 1 88 ? 51.215 13.381 2.662 1.00 86.75 88 MET A CA 1
ATOM 692 C C . MET A 1 88 ? 51.194 12.731 1.271 1.00 86.75 88 MET A C 1
ATOM 694 O O . MET A 1 88 ? 52.234 12.669 0.616 1.00 86.75 88 MET A O 1
ATOM 698 N N . ALA A 1 89 ? 50.006 12.375 0.763 1.00 87.25 89 ALA A N 1
ATOM 699 C CA . ALA A 1 89 ? 49.849 11.771 -0.563 1.00 87.25 89 ALA A CA 1
ATOM 700 C C . ALA A 1 89 ? 50.350 12.663 -1.715 1.00 87.25 89 ALA A C 1
ATOM 702 O O . ALA A 1 89 ? 50.834 12.152 -2.724 1.00 87.25 89 ALA A O 1
ATOM 703 N N . LEU A 1 90 ? 50.191 13.985 -1.584 1.00 83.44 90 LEU A N 1
ATOM 704 C CA . LEU A 1 90 ? 50.441 14.982 -2.637 1.00 83.44 90 LEU A CA 1
ATOM 705 C C . LEU A 1 90 ? 51.716 15.813 -2.413 1.00 83.44 90 LEU A C 1
ATOM 707 O O . LEU A 1 90 ? 52.010 16.712 -3.202 1.00 83.44 90 LEU A O 1
ATOM 711 N N . GLY A 1 91 ? 52.452 15.558 -1.330 1.00 74.31 91 GLY A N 1
ATOM 712 C CA . GLY A 1 91 ? 53.615 16.352 -0.941 1.00 74.31 91 GLY A CA 1
ATOM 713 C C . GLY A 1 91 ? 54.822 16.187 -1.880 1.00 74.31 91 GLY A C 1
ATOM 714 O O . GLY A 1 91 ? 54.854 15.277 -2.711 1.00 74.31 91 GLY A O 1
ATOM 715 N N . PRO A 1 92 ? 55.882 17.008 -1.722 1.00 59.84 92 PRO A N 1
ATOM 716 C CA . PRO A 1 92 ? 57.080 16.956 -2.574 1.00 59.84 92 PRO A CA 1
ATOM 717 C C . PRO A 1 92 ? 57.833 15.613 -2.580 1.00 59.84 92 PRO A C 1
ATOM 719 O O . PRO A 1 92 ? 58.666 15.386 -3.453 1.00 59.84 92 PRO A O 1
ATOM 722 N N . GLN A 1 93 ? 57.554 14.736 -1.610 1.00 54.16 93 GLN A N 1
ATOM 723 C CA . GLN A 1 93 ? 58.094 13.376 -1.502 1.00 54.16 93 GLN A CA 1
ATOM 724 C C . GLN A 1 93 ? 56.996 12.294 -1.572 1.00 54.16 93 GLN A C 1
ATOM 726 O O . GLN A 1 93 ? 57.228 11.192 -1.087 1.00 54.16 93 GLN A O 1
ATOM 731 N N . GLY A 1 94 ? 55.818 12.604 -2.141 1.00 60.72 94 GLY A N 1
ATOM 732 C CA . GLY A 1 94 ? 54.618 11.751 -2.156 1.00 60.72 94 GLY A CA 1
ATOM 733 C C . GLY A 1 94 ? 54.929 10.273 -2.413 1.00 60.72 94 GLY A C 1
ATOM 734 O O . GLY A 1 94 ? 55.248 9.863 -3.531 1.00 60.72 94 GLY A O 1
ATOM 735 N N . ASP A 1 95 ? 54.857 9.483 -1.346 1.00 64.12 95 ASP A N 1
ATOM 736 C CA . ASP A 1 95 ? 55.568 8.205 -1.202 1.00 64.12 95 ASP A CA 1
ATOM 737 C C . ASP A 1 95 ? 54.857 7.007 -1.859 1.00 64.12 95 ASP A C 1
ATOM 739 O O . ASP A 1 95 ? 55.374 5.889 -1.862 1.00 64.12 95 ASP A O 1
ATOM 743 N N . ARG A 1 96 ? 53.677 7.255 -2.447 1.00 70.94 96 ARG A N 1
ATOM 744 C CA . ARG A 1 96 ? 52.732 6.265 -3.003 1.00 70.94 96 ARG A CA 1
ATOM 745 C C . ARG A 1 96 ? 52.192 5.262 -1.973 1.00 70.94 96 ARG A C 1
ATOM 747 O O . ARG A 1 96 ? 51.549 4.283 -2.366 1.00 70.94 96 ARG A O 1
ATOM 754 N N . GLN A 1 97 ? 52.420 5.492 -0.682 1.00 82.62 97 GLN A N 1
ATOM 755 C CA . GLN A 1 97 ? 51.809 4.717 0.388 1.00 82.62 97 GLN A CA 1
ATOM 756 C C . GLN A 1 97 ? 50.326 5.077 0.529 1.00 82.62 97 GLN A C 1
ATOM 758 O O . GLN A 1 97 ? 49.775 5.940 -0.160 1.00 82.62 97 GLN A O 1
ATOM 763 N N . GLU A 1 98 ? 49.642 4.338 1.395 1.00 88.62 98 GLU A N 1
ATOM 764 C CA . GLU A 1 98 ? 48.238 4.557 1.696 1.00 88.62 98 GLU A CA 1
ATOM 765 C C . GLU A 1 98 ? 48.098 5.240 3.054 1.00 88.62 98 GLU A C 1
ATOM 767 O O . GLU A 1 98 ? 48.311 4.617 4.094 1.00 88.62 98 GLU A O 1
ATOM 772 N N . HIS A 1 99 ? 47.706 6.510 3.048 1.00 91.56 99 HIS A N 1
ATOM 773 C CA . HIS A 1 99 ? 47.423 7.247 4.272 1.00 91.56 99 HIS A CA 1
ATOM 774 C C . HIS A 1 99 ? 45.962 7.000 4.657 1.00 9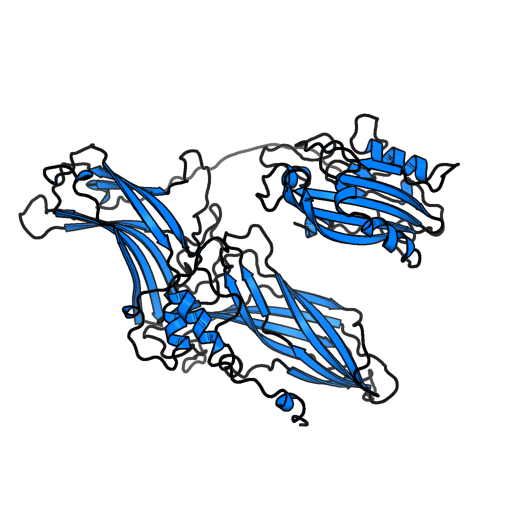1.56 99 HIS A C 1
ATOM 776 O O . HIS A 1 99 ? 45.037 7.344 3.918 1.00 91.56 99 HIS A O 1
ATOM 782 N N . THR A 1 100 ? 45.749 6.352 5.800 1.00 93.38 100 THR A N 1
ATOM 783 C CA . THR A 1 100 ? 44.421 5.994 6.317 1.00 93.38 100 THR A CA 1
ATOM 784 C C . THR A 1 100 ? 44.021 6.888 7.479 1.00 93.38 100 THR A C 1
ATOM 786 O O . THR A 1 100 ? 44.865 7.225 8.308 1.00 93.38 100 THR A O 1
ATOM 789 N N . GLY A 1 101 ? 42.731 7.177 7.609 1.00 93.8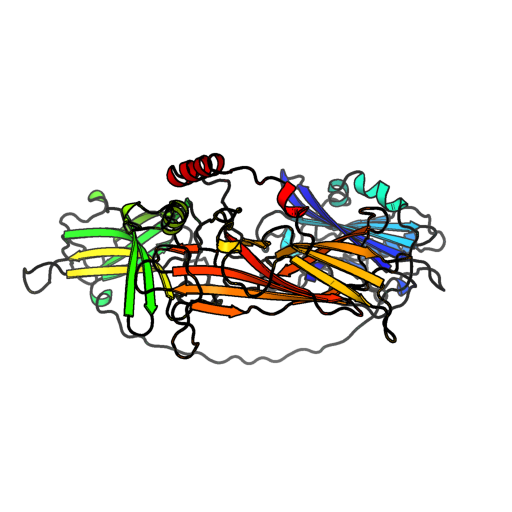1 101 GLY A N 1
ATOM 790 C CA . GLY A 1 101 ? 42.180 7.867 8.769 1.00 93.81 101 GLY A CA 1
ATOM 791 C C . GLY A 1 101 ? 40.718 7.508 9.008 1.00 93.81 101 GLY A C 1
ATOM 792 O O . GLY A 1 101 ? 40.169 6.609 8.371 1.00 93.81 101 GLY A O 1
ATOM 793 N N . ALA A 1 102 ? 40.100 8.202 9.957 1.00 95.50 102 ALA A N 1
ATOM 794 C CA . ALA A 1 102 ? 38.714 8.001 10.349 1.00 95.50 102 ALA A CA 1
ATOM 795 C C . ALA A 1 102 ? 38.089 9.319 10.818 1.00 95.50 102 ALA A C 1
ATOM 797 O O . ALA A 1 102 ? 38.795 10.234 11.249 1.00 95.50 102 ALA A O 1
ATOM 798 N N . CYS A 1 103 ? 36.763 9.404 10.761 1.00 94.12 103 CYS A N 1
ATOM 799 C CA . CYS A 1 103 ? 36.013 10.450 11.437 1.00 94.12 103 CYS A CA 1
ATOM 800 C C . CYS A 1 103 ? 36.015 10.205 12.960 1.00 94.12 103 CYS A C 1
ATOM 802 O O . CYS A 1 103 ? 35.709 9.095 13.384 1.00 94.12 103 CYS A O 1
ATOM 804 N N . PRO A 1 104 ? 36.277 11.219 13.805 1.00 91.38 104 PRO A N 1
ATOM 805 C CA . PRO A 1 104 ? 36.168 11.093 15.261 1.00 91.38 104 PRO A CA 1
ATOM 806 C C . PRO A 1 104 ? 34.723 11.176 15.805 1.00 91.38 104 PRO A C 1
ATOM 808 O O . PRO A 1 104 ? 34.547 11.259 17.020 1.00 91.38 104 PRO A O 1
ATOM 811 N N . ARG A 1 105 ? 33.691 11.218 14.942 1.00 90.38 105 ARG A N 1
ATOM 812 C CA . ARG A 1 105 ? 32.289 11.515 15.319 1.00 90.38 105 ARG A CA 1
ATOM 813 C C . ARG A 1 105 ? 31.212 10.594 14.736 1.00 90.38 105 ARG A C 1
ATOM 815 O O . ARG A 1 105 ? 30.106 10.571 15.267 1.00 90.38 105 ARG A O 1
ATOM 822 N N . CYS A 1 106 ? 31.497 9.877 13.658 1.00 92.56 106 CYS A N 1
ATOM 823 C CA . CYS A 1 106 ? 30.596 8.892 13.063 1.00 92.56 106 CYS A CA 1
ATOM 824 C C . CYS A 1 106 ? 31.413 7.734 12.491 1.00 92.56 106 CYS A C 1
ATOM 826 O O . CYS A 1 106 ? 32.618 7.882 12.264 1.00 92.56 106 CYS A O 1
ATOM 828 N N . ALA A 1 107 ? 30.753 6.610 12.210 1.00 92.75 107 ALA A N 1
ATOM 829 C CA . ALA A 1 107 ? 31.378 5.372 11.759 1.00 92.75 107 ALA A CA 1
ATOM 830 C C . ALA A 1 107 ? 31.828 5.451 10.284 1.00 92.75 107 ALA A C 1
ATOM 832 O O . ALA A 1 107 ? 31.294 4.793 9.393 1.00 92.75 107 ALA A O 1
ATOM 833 N N . THR A 1 108 ? 32.823 6.300 10.026 1.00 94.81 108 THR A N 1
ATOM 834 C CA . THR A 1 108 ? 33.423 6.562 8.714 1.00 94.81 108 THR A CA 1
ATOM 835 C C . THR A 1 108 ? 34.941 6.381 8.784 1.00 94.81 108 THR A C 1
ATOM 837 O O . THR A 1 108 ? 35.634 7.173 9.424 1.00 94.81 108 THR A O 1
ATOM 840 N N . ASP A 1 109 ? 35.469 5.377 8.086 1.00 96.00 109 ASP A N 1
ATOM 841 C CA . ASP A 1 109 ? 36.897 5.236 7.767 1.00 96.00 109 ASP A CA 1
ATOM 842 C C . ASP A 1 109 ? 37.194 5.809 6.376 1.00 96.00 109 ASP A C 1
ATOM 844 O O . ASP A 1 109 ? 36.334 5.789 5.494 1.00 96.00 109 ASP A O 1
ATOM 848 N N . PHE A 1 110 ? 38.432 6.233 6.123 1.00 95.75 110 PHE A N 1
ATOM 849 C CA . PHE A 1 110 ? 38.886 6.607 4.783 1.00 95.75 110 PHE A CA 1
ATOM 850 C C . PHE A 1 110 ? 40.337 6.202 4.501 1.00 95.75 110 PHE A C 1
ATOM 852 O O . PHE A 1 110 ? 41.139 5.960 5.410 1.00 95.75 110 PHE A O 1
ATOM 859 N N . SER A 1 111 ? 40.700 6.159 3.219 1.00 94.75 111 SER A N 1
ATOM 860 C CA . SER A 1 111 ? 42.092 6.086 2.786 1.00 94.75 111 SER A CA 1
ATOM 861 C C . SER A 1 111 ? 42.368 6.872 1.511 1.00 94.75 111 SER A C 1
ATOM 863 O O . SER A 1 111 ? 41.538 6.956 0.605 1.00 94.75 111 SER A O 1
ATOM 865 N N . VAL A 1 112 ? 43.572 7.436 1.457 1.00 91.88 112 VAL A N 1
ATOM 866 C CA . VAL A 1 112 ? 44.106 8.228 0.352 1.00 91.88 112 VAL A CA 1
ATOM 867 C C . VAL A 1 112 ? 45.373 7.543 -0.161 1.00 91.88 112 VAL A C 1
ATOM 869 O O . VAL A 1 112 ? 46.266 7.227 0.626 1.00 91.88 112 VAL A O 1
ATOM 872 N N . ARG A 1 113 ? 45.478 7.325 -1.476 1.00 89.94 113 ARG A N 1
ATOM 873 C CA . ARG A 1 113 ? 46.698 6.813 -2.126 1.00 89.94 113 ARG A CA 1
ATOM 874 C C . ARG A 1 113 ? 46.922 7.492 -3.474 1.00 89.94 113 ARG A C 1
ATOM 876 O O . ARG A 1 113 ? 46.039 7.460 -4.334 1.00 89.94 113 ARG A O 1
ATOM 883 N N . LEU A 1 114 ? 48.111 8.056 -3.691 1.00 85.88 114 LEU A N 1
ATOM 884 C CA . LEU A 1 114 ? 48.511 8.590 -4.995 1.00 85.88 114 LEU A CA 1
ATOM 885 C C . LEU A 1 114 ? 49.076 7.472 -5.884 1.00 85.88 114 LEU A C 1
ATOM 887 O O . LEU A 1 114 ? 50.151 6.934 -5.622 1.00 85.88 114 LEU A O 1
ATOM 891 N N . ASN A 1 115 ? 48.359 7.140 -6.958 1.00 79.88 115 ASN A N 1
ATOM 892 C CA . ASN A 1 115 ? 48.802 6.205 -7.993 1.00 79.88 115 ASN A CA 1
ATOM 893 C C . ASN A 1 115 ? 49.363 6.992 -9.200 1.00 79.88 115 ASN A C 1
ATOM 895 O O . ASN A 1 115 ? 49.068 8.179 -9.343 1.00 79.88 115 ASN A O 1
ATOM 899 N N . PRO A 1 116 ? 50.132 6.368 -10.117 1.00 76.38 116 PRO A N 1
ATOM 900 C CA . PRO A 1 116 ? 50.781 7.083 -11.226 1.00 76.38 116 PRO A CA 1
ATOM 901 C C . PRO A 1 116 ? 49.844 7.847 -12.180 1.00 76.38 116 PRO A C 1
ATOM 903 O O . PRO A 1 116 ? 50.293 8.775 -12.848 1.00 76.38 116 PRO A O 1
ATOM 906 N N . GLN A 1 117 ? 48.564 7.461 -12.255 1.00 73.50 117 GLN A N 1
ATOM 907 C CA . GLN A 1 117 ? 47.553 8.053 -13.146 1.00 73.50 117 GLN A CA 1
ATOM 908 C C . GLN A 1 117 ? 46.460 8.843 -12.398 1.00 73.50 117 GLN A C 1
ATOM 910 O O . GLN A 1 117 ? 45.861 9.751 -12.977 1.00 73.50 117 GLN A O 1
ATOM 915 N N . PHE A 1 118 ? 46.199 8.521 -11.125 1.00 84.38 118 PHE A N 1
ATOM 916 C CA . PHE A 1 118 ? 45.106 9.098 -10.338 1.00 84.38 118 PHE A CA 1
ATOM 917 C C . PHE A 1 118 ? 45.382 9.065 -8.826 1.00 84.38 118 PHE A C 1
ATOM 919 O O . PHE A 1 118 ? 46.008 8.135 -8.310 1.00 84.38 118 PHE A O 1
ATOM 926 N N . LEU A 1 119 ? 44.841 10.037 -8.093 1.00 86.50 119 LEU A N 1
ATOM 927 C CA . LEU A 1 119 ? 44.689 9.961 -6.640 1.00 86.50 119 LEU A CA 1
ATOM 928 C C . LEU A 1 119 ? 43.407 9.181 -6.323 1.00 86.50 119 LEU A C 1
ATOM 930 O O . LEU A 1 119 ? 42.325 9.571 -6.761 1.00 86.50 119 LEU A O 1
ATOM 934 N N . GLY A 1 120 ? 43.529 8.078 -5.588 1.00 87.75 120 GLY A N 1
ATOM 935 C CA . GLY A 1 120 ? 42.390 7.299 -5.108 1.00 87.75 120 GLY A CA 1
ATOM 936 C C . GLY A 1 120 ? 42.008 7.704 -3.688 1.00 87.75 120 GLY A C 1
ATOM 937 O O . GLY A 1 120 ? 42.842 7.602 -2.787 1.00 87.75 120 GLY A O 1
ATOM 938 N N . LEU A 1 121 ? 40.754 8.110 -3.496 1.00 92.19 121 LEU A N 1
ATOM 939 C CA . LEU A 1 121 ? 40.112 8.279 -2.193 1.00 92.19 121 LEU A CA 1
ATOM 940 C C . LEU A 1 121 ? 39.056 7.182 -2.028 1.00 92.19 121 LEU A C 1
ATOM 942 O O . LEU A 1 121 ? 38.180 7.030 -2.877 1.00 92.19 121 LEU A O 1
ATOM 946 N N . HIS A 1 122 ? 39.121 6.448 -0.925 1.00 93.38 122 HIS A N 1
ATOM 947 C CA . HIS A 1 122 ? 38.136 5.439 -0.542 1.00 93.38 122 HIS A CA 1
ATOM 948 C C . HIS A 1 122 ? 37.559 5.816 0.819 1.00 93.38 122 HIS A C 1
ATOM 950 O O . HIS A 1 122 ? 38.305 6.240 1.702 1.00 93.38 122 HIS A O 1
ATOM 956 N N . VAL A 1 123 ? 36.251 5.663 0.996 1.00 95.25 123 VAL A N 1
ATOM 957 C CA . VAL A 1 123 ? 35.537 5.970 2.240 1.00 95.25 123 VAL A CA 1
ATOM 958 C C . VAL A 1 123 ? 34.609 4.807 2.554 1.00 95.25 123 VAL A C 1
ATOM 960 O O . VAL A 1 123 ? 33.784 4.445 1.719 1.00 95.25 123 VAL A O 1
ATOM 963 N N . TRP A 1 124 ? 34.733 4.238 3.748 1.00 95.19 124 TRP A N 1
ATOM 964 C CA . TRP A 1 124 ? 33.894 3.152 4.247 1.00 95.19 124 TRP A CA 1
ATOM 965 C C . TRP A 1 124 ? 33.018 3.678 5.378 1.00 95.19 124 TRP A C 1
ATOM 967 O O . TRP A 1 124 ? 33.538 4.110 6.405 1.00 95.19 124 TRP A O 1
ATOM 977 N N . GLN A 1 125 ? 31.704 3.629 5.192 1.00 94.12 125 GLN A N 1
ATOM 978 C CA . GLN A 1 125 ? 30.707 4.091 6.155 1.00 94.12 125 GLN A CA 1
ATOM 979 C C . GLN A 1 125 ? 29.892 2.919 6.694 1.00 94.12 125 GLN A C 1
ATOM 981 O O . GLN A 1 125 ? 29.586 1.992 5.942 1.00 94.12 125 GLN A O 1
ATOM 986 N N . ASP A 1 126 ? 29.520 2.995 7.968 1.00 91.69 126 ASP A N 1
ATOM 987 C CA . ASP A 1 126 ? 28.542 2.129 8.623 1.00 91.69 126 ASP A CA 1
ATOM 988 C C . ASP A 1 126 ? 27.394 2.996 9.141 1.00 91.69 126 ASP A C 1
ATOM 990 O O . ASP A 1 126 ? 27.520 3.685 10.149 1.00 91.69 126 ASP A O 1
ATOM 994 N N . PHE A 1 127 ? 26.276 2.993 8.418 1.00 86.00 127 PHE A N 1
ATOM 995 C CA . PHE A 1 127 ? 25.103 3.799 8.756 1.00 86.00 127 PHE A CA 1
ATOM 996 C C . PHE A 1 127 ? 24.305 3.235 9.938 1.00 86.00 127 PHE A C 1
ATOM 998 O O . PHE A 1 127 ? 23.370 3.888 10.396 1.00 86.00 127 PHE A O 1
ATOM 1005 N N . GLY A 1 128 ? 24.658 2.047 10.440 1.00 81.69 128 GLY A N 1
ATOM 1006 C CA . GLY A 1 128 ? 23.973 1.404 11.552 1.00 81.69 128 GLY A CA 1
ATOM 1007 C C . GLY A 1 128 ? 22.955 0.329 11.155 1.00 81.69 128 GLY A C 1
ATOM 1008 O O . GLY A 1 128 ? 22.862 -0.074 9.989 1.00 81.69 128 GLY A O 1
ATOM 1009 N N . PRO A 1 129 ? 22.205 -0.183 12.149 1.00 78.44 129 PRO A N 1
ATOM 1010 C CA . PRO A 1 129 ? 21.405 -1.398 12.016 1.00 78.44 129 PRO A CA 1
ATOM 1011 C C . PRO A 1 129 ? 20.092 -1.193 11.246 1.00 78.44 129 PRO A C 1
ATOM 1013 O O . PRO A 1 129 ? 19.714 -0.070 10.918 1.00 78.44 129 PRO A O 1
ATOM 1016 N N . GLU A 1 130 ? 19.340 -2.277 11.013 1.00 65.88 130 GLU A N 1
ATOM 1017 C CA . GLU A 1 130 ? 17.961 -2.254 10.474 1.00 65.88 130 GLU A CA 1
ATOM 1018 C C . GLU A 1 130 ? 16.937 -1.715 11.505 1.00 65.88 130 GLU A C 1
ATOM 1020 O O . GLU A 1 130 ? 15.964 -2.371 11.876 1.00 65.88 130 GLU A O 1
ATOM 1025 N N . GLY A 1 131 ? 17.209 -0.517 12.028 1.00 57.09 131 GLY A N 1
ATOM 1026 C CA . GLY A 1 131 ? 16.494 0.136 13.121 1.00 57.09 131 GLY A CA 1
ATOM 1027 C C . GLY A 1 131 ? 15.777 1.428 12.719 1.00 57.09 131 GLY A C 1
ATOM 1028 O O . GLY A 1 131 ? 15.335 1.614 11.585 1.00 57.09 131 GLY A O 1
ATOM 1029 N N . SER A 1 132 ? 15.626 2.328 13.691 1.00 59.47 132 SER A N 1
ATOM 1030 C CA . SER A 1 132 ? 15.024 3.649 13.486 1.00 59.47 132 SER A CA 1
ATOM 1031 C C . SER A 1 132 ? 16.005 4.602 12.787 1.00 59.47 132 SER A C 1
ATOM 1033 O O . SER A 1 132 ? 17.188 4.570 13.111 1.00 59.47 132 SER A O 1
ATOM 1035 N N . PRO A 1 133 ? 15.544 5.542 11.938 1.00 52.41 133 PRO A N 1
ATOM 1036 C CA . PRO A 1 133 ? 16.358 6.687 11.517 1.00 52.41 133 PRO A CA 1
ATOM 1037 C C . PRO A 1 133 ? 16.781 7.614 12.673 1.00 52.41 133 PRO A C 1
ATOM 1039 O O . PRO A 1 133 ? 17.670 8.432 12.478 1.00 52.41 133 PRO A O 1
ATOM 1042 N N . GLY A 1 134 ? 16.136 7.491 13.842 1.00 62.28 134 GLY A N 1
ATOM 1043 C CA . GLY A 1 134 ? 16.542 8.098 15.120 1.00 62.28 134 GLY A CA 1
ATOM 1044 C C . GLY A 1 134 ? 17.352 7.149 16.019 1.00 62.28 134 GLY A C 1
ATOM 1045 O O . GLY A 1 134 ? 17.267 7.227 17.240 1.00 62.28 134 GLY A O 1
ATOM 1046 N N . ASP A 1 135 ? 18.036 6.167 15.431 1.00 76.25 135 ASP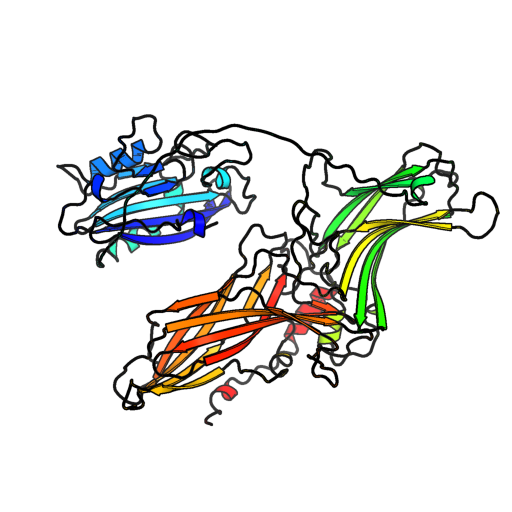 A N 1
ATOM 1047 C CA . ASP A 1 135 ? 19.168 5.483 16.060 1.00 76.25 135 ASP A CA 1
ATOM 1048 C C . ASP A 1 135 ? 20.418 6.351 15.847 1.00 76.25 135 ASP A C 1
ATOM 1050 O O . ASP A 1 135 ? 20.638 6.871 14.750 1.00 76.25 135 ASP A O 1
ATOM 1054 N N . LEU A 1 136 ? 21.241 6.491 16.887 1.00 78.31 136 LEU A N 1
ATOM 1055 C CA . LEU A 1 136 ? 22.431 7.346 16.912 1.00 78.31 136 LEU A CA 1
ATOM 1056 C C . LEU A 1 136 ? 23.385 7.091 15.726 1.00 78.31 136 LEU A C 1
ATOM 1058 O O . LEU A 1 136 ? 24.037 8.017 15.236 1.00 78.31 136 LEU A O 1
ATOM 1062 N N . ALA A 1 137 ? 23.458 5.848 15.239 1.00 80.38 137 ALA A N 1
ATOM 1063 C CA . ALA A 1 137 ? 24.250 5.505 14.061 1.00 80.38 137 ALA A CA 1
ATOM 1064 C C . ALA A 1 137 ? 23.719 6.185 12.787 1.00 80.38 137 ALA A C 1
ATOM 1066 O O . ALA A 1 137 ? 24.483 6.845 12.082 1.00 80.38 137 ALA A O 1
ATOM 1067 N N . TRP A 1 138 ? 22.407 6.135 12.546 1.00 79.75 138 TRP A N 1
ATOM 1068 C CA . TRP A 1 138 ? 21.785 6.813 11.405 1.00 79.75 138 TRP A CA 1
ATOM 1069 C C . TRP A 1 138 ? 21.830 8.337 11.553 1.00 79.75 138 TRP A C 1
ATOM 1071 O O . TRP A 1 138 ? 22.118 9.038 10.579 1.00 79.75 138 TRP A O 1
ATOM 1081 N N . GLU A 1 139 ? 21.596 8.862 12.759 1.00 81.06 139 GLU A N 1
ATOM 1082 C CA . GLU A 1 139 ? 21.594 10.307 13.019 1.00 81.06 139 GLU A CA 1
ATOM 1083 C C . GLU A 1 139 ? 22.964 10.946 12.778 1.00 81.06 139 GLU A C 1
ATOM 1085 O O . GLU A 1 139 ? 23.049 11.984 12.123 1.00 81.06 139 GLU A O 1
ATOM 1090 N N . THR A 1 140 ? 24.054 10.316 13.231 1.00 85.00 140 THR A N 1
ATOM 1091 C CA . THR A 1 140 ? 25.412 10.871 13.062 1.00 85.00 140 THR A CA 1
ATOM 1092 C C . THR A 1 140 ? 25.833 11.005 11.593 1.00 85.00 140 THR A C 1
ATOM 1094 O O . THR A 1 140 ? 26.638 11.881 11.273 1.00 85.00 140 THR A O 1
ATOM 1097 N N . HIS A 1 141 ? 25.247 10.225 10.679 1.00 85.81 141 HIS A N 1
ATOM 1098 C CA . HIS A 1 141 ? 25.456 10.343 9.230 1.00 85.81 141 HIS A CA 1
ATOM 1099 C C . HIS A 1 141 ? 24.447 11.272 8.515 1.00 85.81 141 HIS A C 1
ATOM 1101 O O . HIS A 1 141 ? 24.580 11.499 7.309 1.00 85.81 141 HIS A O 1
ATOM 1107 N N . CYS A 1 142 ? 23.463 11.844 9.217 1.00 78.69 142 CYS A N 1
ATOM 1108 C CA . CYS A 1 142 ? 22.502 12.792 8.648 1.00 78.69 142 CYS A CA 1
ATOM 1109 C C . CYS A 1 142 ? 23.001 14.242 8.750 1.00 78.69 142 CYS A C 1
ATOM 1111 O O . CYS A 1 142 ? 23.110 14.786 9.843 1.00 78.69 142 CYS A O 1
ATOM 1113 N N . ASP A 1 143 ? 23.252 14.890 7.610 1.00 65.44 143 ASP A N 1
ATOM 1114 C CA . ASP A 1 143 ? 23.512 16.337 7.545 1.00 65.44 143 ASP A CA 1
ATOM 1115 C C . ASP A 1 143 ? 22.213 17.151 7.731 1.00 65.44 143 ASP A C 1
ATOM 1117 O O . ASP A 1 143 ? 21.155 16.800 7.190 1.00 65.44 143 ASP A O 1
ATOM 1121 N N . GLY A 1 144 ? 22.301 18.246 8.489 1.00 67.62 144 GLY A N 1
ATOM 1122 C CA . GLY A 1 144 ? 21.187 19.130 8.837 1.00 67.62 144 GLY A CA 1
ATOM 1123 C C . GLY A 1 144 ? 21.025 19.362 10.343 1.00 67.62 144 GLY A C 1
ATOM 1124 O O . GLY A 1 144 ? 21.976 19.270 11.114 1.00 67.62 144 GLY A O 1
ATOM 1125 N N . ILE A 1 145 ? 19.803 19.707 10.756 1.00 65.56 145 ILE A N 1
ATOM 1126 C CA . ILE A 1 145 ? 19.417 19.885 12.164 1.00 65.56 145 ILE A CA 1
ATOM 1127 C C . ILE A 1 145 ? 18.837 18.559 12.675 1.00 65.56 145 ILE A C 1
ATOM 1129 O O . ILE A 1 145 ? 17.940 18.006 12.035 1.00 65.56 145 ILE A O 1
ATOM 1133 N N . GLY A 1 146 ? 19.356 18.057 13.798 1.00 59.03 146 GLY A N 1
ATOM 1134 C CA . GLY A 1 146 ? 18.893 16.836 14.460 1.00 59.03 146 GLY A CA 1
ATOM 1135 C C . GLY A 1 146 ? 17.521 16.980 15.125 1.00 59.03 146 GLY A C 1
ATOM 1136 O O . GLY A 1 146 ? 16.956 18.073 15.212 1.00 59.03 146 GLY A O 1
ATOM 1137 N N . LEU A 1 147 ? 16.979 15.866 15.628 1.00 57.38 147 LEU A N 1
ATOM 1138 C CA . LEU A 1 147 ? 15.701 15.853 16.359 1.00 57.38 147 LEU A CA 1
ATOM 1139 C C . LEU A 1 147 ? 15.776 16.594 17.711 1.00 57.38 147 LEU A C 1
ATOM 1141 O O . LEU A 1 147 ? 14.745 16.981 18.257 1.00 57.38 147 LEU A O 1
ATOM 1145 N N . ASP A 1 148 ? 16.988 16.826 18.216 1.00 62.00 148 ASP A N 1
ATOM 1146 C CA . ASP A 1 148 ? 17.314 17.641 19.390 1.00 62.00 148 ASP A CA 1
ATOM 1147 C C . ASP A 1 148 ? 17.417 19.154 19.091 1.00 62.00 148 ASP A C 1
ATOM 1149 O O . ASP A 1 148 ? 17.571 19.960 20.009 1.00 62.00 148 ASP A O 1
ATOM 1153 N N . GLY A 1 149 ? 17.332 19.555 17.817 1.00 62.72 149 GLY A N 1
ATOM 1154 C CA . GLY A 1 149 ? 17.524 20.935 17.369 1.00 62.72 149 GLY A CA 1
ATOM 1155 C C . GLY A 1 149 ? 18.986 21.343 17.142 1.00 62.72 149 GLY A C 1
ATOM 1156 O O . GLY A 1 149 ? 19.240 22.503 16.805 1.00 62.72 149 GLY A O 1
ATOM 1157 N N . VAL A 1 150 ? 19.957 20.434 17.284 1.00 69.88 150 VAL A N 1
ATOM 1158 C CA . VAL A 1 150 ? 21.388 20.732 17.116 1.00 69.88 150 VAL A CA 1
ATOM 1159 C C . VAL A 1 150 ? 21.838 20.452 15.673 1.00 69.88 150 VAL A C 1
ATOM 1161 O O . VAL A 1 150 ? 21.526 19.398 15.119 1.00 69.88 150 VAL A O 1
ATOM 1164 N N . PRO A 1 151 ? 22.603 21.352 15.023 1.00 74.25 151 PRO A N 1
ATOM 1165 C CA . PRO A 1 151 ? 23.195 21.071 13.715 1.00 74.25 151 PRO A CA 1
ATOM 1166 C C . PRO A 1 151 ? 24.251 19.957 13.781 1.00 74.25 151 PRO A C 1
ATOM 1168 O O . PRO A 1 151 ? 25.280 20.119 14.442 1.00 74.25 151 PRO A O 1
ATOM 1171 N N . ASN A 1 152 ? 24.036 18.861 13.054 1.00 83.00 152 ASN A N 1
ATOM 1172 C CA . ASN A 1 152 ? 25.005 17.779 12.890 1.00 83.00 152 ASN A CA 1
ATOM 1173 C C . ASN A 1 152 ? 25.952 18.078 11.722 1.00 83.00 152 ASN A C 1
ATOM 1175 O O . ASN A 1 152 ? 25.787 17.570 10.617 1.00 83.00 152 ASN A O 1
ATOM 1179 N N . CYS A 1 153 ? 26.931 18.949 11.965 1.00 81.62 153 CYS A N 1
ATOM 1180 C CA . CYS A 1 153 ? 27.932 19.334 10.974 1.00 81.62 153 CYS A CA 1
ATOM 1181 C C . CYS A 1 153 ? 29.266 19.704 11.642 1.00 81.62 153 CYS A C 1
ATOM 1183 O O . CYS A 1 153 ? 29.276 20.388 12.672 1.00 81.62 153 CYS A O 1
ATOM 1185 N N . GLY A 1 154 ? 30.388 19.309 11.036 1.00 83.38 154 GLY A N 1
ATOM 1186 C CA . GLY A 1 154 ? 31.733 19.594 11.551 1.00 83.38 154 GLY A CA 1
ATOM 1187 C C . GLY A 1 154 ? 31.950 19.052 12.970 1.00 83.38 154 GLY A C 1
ATOM 1188 O O . GLY A 1 154 ? 31.845 17.853 13.214 1.00 83.38 154 GLY A O 1
ATOM 1189 N N . ASP A 1 155 ? 32.230 19.944 13.915 1.00 83.50 155 ASP A N 1
ATOM 1190 C CA . ASP A 1 155 ? 32.450 19.675 15.341 1.00 83.50 155 ASP A CA 1
ATOM 1191 C C . ASP A 1 155 ? 31.159 19.612 16.191 1.00 83.50 155 ASP A C 1
ATOM 1193 O O . ASP A 1 155 ? 31.232 19.473 17.418 1.00 83.50 155 ASP A O 1
ATOM 1197 N N . ARG A 1 156 ? 29.974 19.675 15.567 1.00 78.56 156 ARG A N 1
ATOM 1198 C CA . ARG A 1 156 ? 28.658 19.714 16.236 1.00 78.56 156 ARG A CA 1
ATOM 1199 C C . ARG A 1 156 ? 27.777 18.503 15.897 1.00 78.56 156 ARG A C 1
ATOM 1201 O O . ARG A 1 156 ? 28.103 17.710 15.018 1.00 78.56 156 ARG A O 1
ATOM 1208 N N . GLY A 1 157 ? 26.676 18.357 16.638 1.00 79.44 157 GLY A N 1
ATOM 1209 C CA . GLY A 1 157 ? 25.772 17.201 16.594 1.00 79.44 157 GLY A CA 1
ATOM 1210 C C . GLY A 1 157 ? 26.251 16.023 17.439 1.00 79.44 157 GLY A C 1
ATOM 1211 O O . GLY A 1 157 ? 27.197 16.144 18.221 1.00 79.44 157 GLY A O 1
ATOM 1212 N N . HIS A 1 158 ? 25.596 14.875 17.285 1.00 79.19 158 HIS A N 1
ATOM 1213 C CA . HIS A 1 158 ? 25.919 13.658 18.027 1.00 79.19 158 HIS A CA 1
ATOM 1214 C C . HIS A 1 158 ? 27.304 13.075 17.681 1.00 79.19 158 HIS A C 1
ATOM 1216 O O . HIS A 1 158 ? 27.965 13.479 16.721 1.00 79.19 158 HIS A O 1
ATOM 1222 N N . ILE A 1 159 ? 27.761 12.138 18.519 1.00 83.38 159 ILE A N 1
ATOM 1223 C CA . ILE A 1 159 ? 29.028 11.414 18.370 1.00 83.38 159 ILE A CA 1
ATOM 1224 C C . ILE A 1 159 ? 28.748 9.918 18.525 1.00 83.38 159 ILE A C 1
ATOM 1226 O O . ILE A 1 159 ? 28.354 9.474 19.603 1.00 83.38 159 ILE A O 1
ATOM 1230 N N . LEU A 1 160 ? 29.024 9.146 17.477 1.00 85.94 160 LEU A N 1
ATOM 1231 C CA . LEU A 1 160 ? 29.226 7.702 17.543 1.00 85.94 160 LEU A CA 1
ATOM 1232 C C . LEU A 1 160 ? 30.696 7.418 17.216 1.00 85.94 160 LEU A C 1
ATOM 1234 O O . LEU A 1 160 ? 31.130 7.557 16.075 1.00 85.94 160 LEU A O 1
ATOM 1238 N N . TYR A 1 161 ? 31.468 7.054 18.239 1.00 83.69 161 TYR A N 1
ATOM 1239 C CA . TYR A 1 161 ? 32.886 6.726 18.097 1.00 83.69 161 TYR A CA 1
ATOM 1240 C C . TYR A 1 161 ? 33.089 5.285 17.613 1.00 83.69 161 TYR A C 1
ATOM 1242 O O . TYR A 1 161 ? 32.479 4.355 18.145 1.00 83.69 161 TYR A O 1
ATOM 1250 N N . HIS A 1 162 ? 34.027 5.089 16.684 1.00 89.62 162 HIS A N 1
ATOM 1251 C CA . HIS A 1 162 ? 34.549 3.781 16.290 1.00 89.62 162 HIS A CA 1
ATOM 1252 C C . HIS A 1 162 ? 36.084 3.759 16.327 1.00 89.62 162 HIS A C 1
ATOM 1254 O O . HIS A 1 162 ? 36.753 4.785 16.226 1.00 89.62 162 HIS A O 1
ATOM 1260 N N . GLU A 1 163 ? 36.663 2.563 16.445 1.00 88.56 163 GLU A N 1
ATOM 1261 C CA . GLU A 1 163 ? 38.111 2.382 16.295 1.00 88.56 163 GLU A CA 1
ATOM 1262 C C . GLU A 1 163 ? 38.524 2.598 14.822 1.00 88.56 163 GLU A C 1
ATOM 1264 O O . GLU A 1 163 ? 37.973 1.920 13.945 1.00 88.56 163 GLU A O 1
ATOM 1269 N N . PRO A 1 164 ? 39.522 3.452 14.517 1.00 92.00 164 PRO A N 1
ATOM 1270 C CA . PRO A 1 164 ? 39.952 3.699 13.142 1.00 92.00 164 PRO A CA 1
ATOM 1271 C C . PRO A 1 164 ? 40.335 2.428 12.368 1.00 92.00 164 PRO A C 1
ATOM 1273 O O . PRO A 1 164 ? 41.056 1.550 12.853 1.00 92.00 164 PRO A O 1
ATOM 1276 N N . GLY A 1 165 ? 39.859 2.333 11.129 1.00 86.19 165 GLY A N 1
ATOM 1277 C CA . GLY A 1 165 ? 40.097 1.202 10.235 1.00 86.19 165 GLY A CA 1
ATOM 1278 C C . GLY A 1 165 ? 39.266 -0.048 10.551 1.00 86.19 165 GLY A C 1
ATOM 1279 O O . GLY A 1 165 ? 39.585 -1.119 10.026 1.00 86.19 165 GLY A O 1
ATOM 1280 N N . THR A 1 166 ? 38.252 0.024 11.423 1.00 88.81 166 THR A N 1
ATOM 1281 C CA . THR A 1 166 ? 37.367 -1.120 11.720 1.00 88.81 166 THR A CA 1
ATOM 1282 C C . THR A 1 166 ? 36.173 -1.251 10.785 1.00 88.81 166 THR A C 1
ATOM 1284 O O . THR A 1 166 ? 35.823 -2.384 10.453 1.00 88.81 166 THR A O 1
ATOM 1287 N N . ILE A 1 167 ? 35.622 -0.151 10.273 1.00 90.25 167 ILE A N 1
ATOM 1288 C CA . ILE A 1 167 ? 34.532 -0.166 9.286 1.00 90.25 167 ILE A CA 1
ATOM 1289 C C . ILE A 1 167 ? 35.054 -0.692 7.949 1.00 90.25 167 ILE A C 1
ATOM 1291 O O . ILE A 1 167 ? 34.457 -1.577 7.333 1.00 90.25 167 ILE A O 1
ATOM 1295 N N . ARG A 1 168 ? 36.261 -0.263 7.562 1.00 89.12 168 ARG A N 1
ATOM 1296 C CA . ARG A 1 168 ? 36.991 -0.815 6.414 1.00 89.12 168 ARG A CA 1
ATOM 1297 C C . ARG A 1 168 ? 37.154 -2.336 6.494 1.00 89.12 168 ARG A C 1
ATOM 1299 O O . ARG A 1 168 ? 37.010 -3.021 5.482 1.00 89.12 168 ARG A O 1
ATOM 1306 N N . LYS A 1 169 ? 37.446 -2.889 7.679 1.00 87.81 169 LYS A N 1
ATOM 1307 C CA . LYS A 1 169 ? 37.642 -4.342 7.862 1.00 87.81 169 LYS A CA 1
ATOM 1308 C C . LYS A 1 169 ? 36.370 -5.149 7.584 1.00 87.81 169 LYS A C 1
ATOM 1310 O O . LYS A 1 169 ? 36.491 -6.287 7.140 1.00 87.81 169 LYS A O 1
ATOM 1315 N N . LEU A 1 170 ? 35.177 -4.566 7.738 1.00 83.94 170 LEU A N 1
ATOM 1316 C CA . LEU A 1 170 ? 33.904 -5.233 7.424 1.00 83.94 170 LEU A CA 1
ATOM 1317 C C . LEU A 1 170 ? 33.732 -5.539 5.920 1.00 83.94 170 LEU A C 1
ATOM 1319 O O . LEU A 1 170 ? 32.914 -6.384 5.547 1.00 83.94 170 LEU A O 1
ATOM 1323 N N . TYR A 1 171 ? 34.526 -4.919 5.038 1.00 77.19 171 TYR A N 1
ATOM 1324 C CA . TYR A 1 171 ? 34.565 -5.257 3.610 1.00 77.19 171 TYR A CA 1
ATOM 1325 C C . TYR A 1 171 ? 35.481 -6.443 3.271 1.00 77.19 171 TYR A C 1
ATOM 1327 O O . TYR A 1 171 ? 35.258 -7.087 2.247 1.00 77.19 171 TYR A O 1
ATOM 1335 N N . GLY A 1 172 ? 36.446 -6.787 4.130 1.00 67.25 172 GLY A N 1
ATOM 1336 C CA . GLY A 1 172 ? 37.438 -7.836 3.864 1.00 67.25 172 GLY A CA 1
ATOM 1337 C C . GLY A 1 172 ? 38.369 -7.513 2.685 1.00 67.25 172 GLY A C 1
ATOM 1338 O O . GLY A 1 172 ? 38.508 -6.361 2.272 1.00 67.25 172 GLY A O 1
ATOM 1339 N N . ASP A 1 173 ? 39.006 -8.539 2.114 1.00 50.50 173 ASP A N 1
ATOM 1340 C CA . ASP A 1 173 ? 39.971 -8.384 1.011 1.00 50.50 173 ASP A CA 1
ATOM 1341 C C . ASP A 1 173 ? 39.356 -7.965 -0.338 1.00 50.50 173 ASP A C 1
ATOM 1343 O O . ASP A 1 173 ? 40.095 -7.611 -1.258 1.00 50.50 173 ASP A O 1
ATOM 1347 N N . TYR A 1 174 ? 38.022 -7.917 -0.451 1.00 41.56 174 TYR A N 1
ATOM 1348 C CA . TYR A 1 174 ? 37.308 -7.390 -1.626 1.00 41.56 174 TYR A CA 1
ATOM 1349 C C . TYR A 1 174 ? 37.838 -6.004 -2.037 1.00 41.56 174 TYR A C 1
ATOM 1351 O O . TYR A 1 174 ? 38.100 -5.746 -3.209 1.00 41.56 174 TYR A O 1
ATOM 1359 N N . GLY A 1 175 ? 38.115 -5.146 -1.047 1.00 44.56 175 GLY A N 1
ATOM 1360 C CA . GLY A 1 175 ? 38.667 -3.802 -1.241 1.00 44.56 175 GLY A CA 1
ATOM 1361 C C . GLY A 1 175 ? 40.146 -3.734 -1.654 1.00 44.56 175 GLY A C 1
ATOM 1362 O O . GLY A 1 175 ? 40.730 -2.660 -1.543 1.00 44.56 175 GLY A O 1
ATOM 1363 N N . LYS A 1 176 ? 40.783 -4.838 -2.074 1.00 43.12 176 LYS A N 1
ATOM 1364 C CA . LYS A 1 176 ? 42.155 -4.843 -2.626 1.00 43.12 176 LYS A CA 1
ATOM 1365 C C . LYS A 1 176 ? 42.203 -5.121 -4.129 1.00 43.12 176 LYS A C 1
ATOM 1367 O O . LYS A 1 176 ? 43.029 -4.522 -4.814 1.00 43.12 176 LYS A O 1
ATOM 1372 N N . TYR A 1 177 ? 41.345 -6.006 -4.637 1.00 37.38 177 TYR A N 1
ATOM 1373 C CA . TYR A 1 177 ? 41.476 -6.537 -5.998 1.00 37.38 177 TYR A CA 1
ATOM 1374 C C . TYR A 1 177 ? 40.932 -5.584 -7.078 1.00 37.38 177 TYR A C 1
ATOM 1376 O O . TYR A 1 177 ? 41.606 -5.358 -8.081 1.00 37.38 177 TYR A O 1
ATOM 1384 N N . GLU A 1 178 ? 39.792 -4.918 -6.857 1.00 44.47 178 GLU A N 1
ATOM 1385 C CA . GLU A 1 178 ? 39.247 -3.956 -7.838 1.00 44.47 178 GLU A CA 1
ATOM 1386 C C . GLU A 1 178 ? 40.031 -2.633 -7.929 1.00 44.47 178 GLU A C 1
ATOM 1388 O O . GLU A 1 178 ? 39.958 -1.933 -8.942 1.00 44.47 178 GLU A O 1
ATOM 1393 N N . ILE A 1 179 ? 40.836 -2.289 -6.914 1.00 43.59 179 ILE A N 1
ATOM 1394 C CA . ILE A 1 179 ? 41.654 -1.060 -6.921 1.00 43.59 179 ILE A CA 1
ATOM 1395 C C . ILE A 1 179 ? 42.662 -1.066 -8.085 1.00 43.59 179 ILE A C 1
ATOM 1397 O O . ILE A 1 179 ? 42.987 -0.001 -8.611 1.00 43.59 179 ILE A O 1
ATOM 1401 N N . GLN A 1 180 ? 43.112 -2.247 -8.525 1.00 36.59 180 GLN A N 1
ATOM 1402 C CA . GLN A 1 180 ? 44.041 -2.404 -9.648 1.00 36.59 180 GLN A CA 1
ATOM 1403 C C . GLN A 1 180 ? 43.360 -2.365 -11.030 1.00 36.59 180 GLN A C 1
ATOM 1405 O O . GLN A 1 180 ? 44.025 -2.054 -12.014 1.00 36.59 180 GLN A O 1
ATOM 1410 N N . ALA A 1 181 ? 42.059 -2.664 -11.125 1.00 33.12 181 ALA A N 1
ATOM 1411 C CA . ALA A 1 181 ? 41.404 -2.956 -12.405 1.00 33.12 181 ALA A CA 1
ATOM 1412 C C . ALA A 1 181 ? 41.067 -1.713 -13.252 1.00 33.12 181 ALA A C 1
ATOM 1414 O O . ALA A 1 181 ? 41.050 -1.791 -14.478 1.00 33.12 181 ALA A O 1
ATOM 1415 N N . ALA A 1 182 ? 40.798 -0.566 -12.619 1.00 36.22 182 ALA A N 1
ATOM 1416 C CA . ALA A 1 182 ? 40.212 0.602 -13.285 1.00 36.22 182 ALA A CA 1
ATOM 1417 C C . ALA A 1 182 ? 41.036 1.892 -13.100 1.00 36.22 182 ALA A C 1
ATOM 1419 O O . ALA A 1 182 ? 40.529 2.926 -12.688 1.00 36.22 182 ALA A O 1
ATOM 1420 N N . GLY A 1 183 ? 42.328 1.855 -13.437 1.00 29.34 183 GLY A N 1
ATOM 1421 C CA . GLY A 1 183 ? 43.147 3.074 -13.575 1.00 29.34 183 GLY A CA 1
ATOM 1422 C C . GLY A 1 183 ? 42.977 3.819 -14.911 1.00 29.34 183 GLY A C 1
ATOM 1423 O O . GLY A 1 183 ? 43.716 4.765 -15.175 1.00 29.34 183 GLY A O 1
ATOM 1424 N N . ALA A 1 184 ? 42.065 3.368 -15.780 1.00 27.22 184 ALA A N 1
ATOM 1425 C CA . ALA A 1 184 ? 42.210 3.507 -17.229 1.00 27.22 184 ALA A CA 1
ATOM 1426 C C . ALA A 1 184 ? 41.353 4.584 -17.936 1.00 27.22 184 ALA A C 1
ATOM 1428 O O . ALA A 1 184 ? 41.608 4.809 -19.118 1.00 27.22 184 ALA A O 1
ATOM 1429 N N . SER A 1 185 ? 40.368 5.240 -17.294 1.00 26.09 185 SER A N 1
ATOM 1430 C CA . SER A 1 185 ? 39.356 6.049 -18.017 1.00 26.09 185 SER A CA 1
ATOM 1431 C C . SER A 1 185 ? 39.210 7.523 -17.589 1.00 26.09 185 SER A C 1
ATOM 1433 O O . SER A 1 185 ? 39.352 7.883 -16.422 1.00 26.09 185 SER A O 1
ATOM 1435 N N . LEU A 1 186 ? 38.928 8.393 -18.572 1.00 25.45 186 LEU A N 1
ATOM 1436 C CA . LEU A 1 186 ? 38.805 9.863 -18.493 1.00 25.45 186 LEU A CA 1
ATOM 1437 C C . LEU A 1 186 ? 37.635 10.340 -19.410 1.00 25.45 186 LEU A C 1
ATOM 1439 O O . LEU A 1 186 ? 37.191 9.569 -20.255 1.00 25.45 186 LEU A O 1
ATOM 1443 N N . ALA A 1 187 ? 37.082 11.563 -19.339 1.00 23.14 187 ALA A N 1
ATOM 1444 C CA . ALA A 1 187 ? 37.604 12.794 -18.741 1.00 23.14 187 ALA A CA 1
ATOM 1445 C C . ALA A 1 187 ? 36.517 13.794 -18.259 1.00 23.14 187 ALA A C 1
ATOM 1447 O O . ALA A 1 187 ? 35.536 14.018 -18.961 1.00 23.14 187 ALA A O 1
ATOM 1448 N N . ASN A 1 188 ? 36.828 14.528 -17.174 1.00 26.28 188 ASN A N 1
ATOM 1449 C CA . ASN A 1 188 ? 36.121 15.679 -16.551 1.00 26.28 188 ASN A CA 1
ATOM 1450 C C . ASN A 1 188 ? 34.735 15.344 -15.925 1.00 26.28 188 ASN A C 1
ATOM 1452 O O . ASN A 1 188 ? 33.915 14.749 -16.605 1.00 26.28 188 ASN A O 1
ATOM 1456 N N . LYS A 1 189 ? 34.353 15.606 -14.656 1.00 26.30 189 LYS A N 1
ATOM 1457 C CA . LYS A 1 189 ? 34.839 16.360 -13.460 1.00 26.30 189 LYS A CA 1
ATOM 1458 C C . LYS A 1 189 ? 34.218 17.743 -13.184 1.00 26.30 189 LYS A C 1
ATOM 1460 O O . LYS A 1 189 ? 33.600 18.360 -14.038 1.00 26.30 189 LYS A O 1
ATOM 1465 N N . ALA A 1 190 ? 34.413 18.176 -11.933 1.00 27.52 190 ALA A N 1
ATOM 1466 C CA . ALA A 1 190 ? 33.595 19.098 -11.159 1.00 27.52 190 ALA A CA 1
ATOM 1467 C C . ALA A 1 190 ? 34.378 20.057 -10.185 1.00 27.52 190 ALA A C 1
ATOM 1469 O O . ALA A 1 190 ? 35.585 19.888 -10.024 1.00 27.52 190 ALA A O 1
ATOM 1470 N N . MET A 1 191 ? 33.684 20.989 -9.493 1.00 30.52 191 MET A N 1
ATOM 1471 C CA . MET A 1 191 ? 34.035 21.898 -8.338 1.00 30.52 191 MET A CA 1
ATOM 1472 C C . MET A 1 191 ? 34.272 23.379 -8.763 1.00 30.52 191 MET A C 1
ATOM 1474 O O . MET A 1 191 ? 34.763 23.561 -9.859 1.00 30.52 191 MET A O 1
ATOM 1478 N N . ASP A 1 192 ? 33.960 24.510 -8.094 1.00 30.53 192 ASP A N 1
ATOM 1479 C CA . ASP A 1 192 ? 33.407 24.953 -6.776 1.00 30.53 192 ASP A CA 1
ATOM 1480 C C . ASP A 1 192 ? 32.976 26.470 -6.897 1.00 30.53 192 ASP A C 1
ATOM 1482 O O . ASP A 1 192 ? 33.355 27.080 -7.892 1.00 30.53 192 ASP A O 1
ATOM 1486 N N . LEU A 1 193 ? 32.301 27.243 -6.004 1.00 25.70 193 LEU A N 1
ATOM 1487 C CA . LEU A 1 193 ? 31.287 27.092 -4.916 1.00 25.70 193 LEU A CA 1
ATOM 1488 C C . LEU A 1 193 ? 30.840 28.505 -4.361 1.00 25.70 193 LEU A C 1
ATOM 1490 O O . LEU A 1 193 ? 31.520 29.486 -4.645 1.00 25.70 193 LEU A O 1
ATOM 1494 N N . ARG A 1 194 ? 29.827 28.582 -3.447 1.00 24.36 194 ARG A N 1
ATOM 1495 C CA . ARG A 1 194 ? 29.605 29.633 -2.370 1.00 24.36 194 ARG A CA 1
ATOM 1496 C C . ARG A 1 194 ? 29.138 31.064 -2.779 1.00 24.36 194 ARG A C 1
ATOM 1498 O O . ARG A 1 194 ? 29.237 31.413 -3.942 1.00 24.36 194 ARG A O 1
ATOM 1505 N N . ALA A 1 195 ? 28.632 31.983 -1.921 1.00 25.95 195 ALA A N 1
ATOM 1506 C CA . ALA A 1 195 ? 27.997 32.038 -0.563 1.00 25.95 195 ALA A CA 1
ATOM 1507 C C . ALA A 1 195 ? 27.281 33.441 -0.423 1.00 25.95 195 ALA A C 1
ATOM 1509 O O . ALA A 1 195 ? 27.059 34.049 -1.463 1.00 25.95 195 ALA A O 1
ATOM 1510 N N . HIS A 1 196 ? 26.844 34.086 0.688 1.00 26.59 196 HIS A N 1
ATOM 1511 C CA . HIS A 1 196 ? 26.934 33.993 2.174 1.00 26.59 196 HIS A CA 1
ATOM 1512 C C . HIS A 1 196 ? 25.700 34.718 2.838 1.00 26.59 196 HIS A C 1
ATOM 1514 O O . HIS A 1 196 ? 25.020 35.460 2.131 1.00 26.59 196 HIS A O 1
ATOM 1520 N N . PRO A 1 197 ? 25.393 34.572 4.159 1.00 28.86 197 PRO A N 1
ATOM 1521 C CA . PRO A 1 197 ? 24.114 35.011 4.774 1.00 28.86 197 PRO A CA 1
ATOM 1522 C C . PRO A 1 197 ? 24.184 36.138 5.846 1.00 28.86 197 PRO A C 1
ATOM 1524 O O . PRO A 1 197 ? 25.262 36.492 6.326 1.00 28.86 197 PRO A O 1
ATOM 1527 N N . LYS A 1 198 ? 23.010 36.620 6.307 1.00 22.11 198 LYS A N 1
ATOM 1528 C CA . LYS A 1 198 ? 22.774 37.329 7.596 1.00 22.11 198 LYS A CA 1
ATOM 1529 C C . LYS A 1 198 ? 21.444 36.883 8.254 1.00 22.11 198 LYS A C 1
ATOM 1531 O O . LYS A 1 198 ? 20.683 36.148 7.636 1.00 22.11 198 LYS A O 1
ATOM 1536 N N . HIS A 1 199 ? 21.232 37.263 9.521 1.00 25.47 199 HIS A N 1
ATOM 1537 C CA . HIS A 1 199 ? 20.305 36.630 10.489 1.00 25.47 199 HIS A CA 1
ATOM 1538 C C . HIS A 1 199 ? 19.137 37.578 10.933 1.00 25.47 199 HIS A C 1
ATOM 1540 O O . HIS A 1 199 ? 18.975 38.599 10.267 1.00 25.47 199 HIS A O 1
ATOM 1546 N N . PRO A 1 200 ? 18.242 37.251 11.905 1.00 33.25 200 PRO A N 1
ATOM 1547 C CA . PRO A 1 200 ? 16.788 37.288 11.677 1.00 33.25 200 PRO A CA 1
ATOM 1548 C C . PRO A 1 200 ? 16.013 38.294 12.562 1.00 33.25 200 PRO A C 1
ATOM 1550 O O . PRO A 1 200 ? 16.600 38.977 13.394 1.00 33.25 200 PRO A O 1
ATOM 1553 N N . GLU A 1 201 ? 14.680 38.280 12.459 1.00 22.62 201 GLU A N 1
ATOM 1554 C CA . GLU A 1 201 ? 13.759 38.784 13.492 1.00 22.62 201 GLU A CA 1
ATOM 1555 C C . GLU A 1 201 ? 12.471 37.928 13.535 1.00 22.62 201 GLU A C 1
ATOM 1557 O O . GLU A 1 201 ? 12.134 37.263 12.552 1.00 22.62 201 GLU A O 1
ATOM 1562 N N . GLU A 1 202 ? 11.782 37.894 14.680 1.00 23.45 202 GLU A N 1
ATOM 1563 C CA . GLU A 1 202 ? 10.631 37.011 14.955 1.00 23.45 202 GLU A CA 1
ATOM 1564 C C . GLU A 1 202 ? 9.285 37.759 14.964 1.00 23.45 202 GLU A C 1
ATOM 1566 O O . GLU A 1 202 ? 9.226 38.951 15.269 1.00 23.45 202 GLU A O 1
ATOM 1571 N N . ASN A 1 203 ? 8.173 37.038 14.751 1.00 23.38 203 ASN A N 1
ATOM 1572 C CA . ASN A 1 203 ? 6.891 37.379 15.387 1.00 23.38 203 ASN A CA 1
ATOM 1573 C C . ASN A 1 203 ? 5.878 36.209 15.365 1.00 23.38 203 ASN A C 1
ATOM 1575 O O . ASN A 1 203 ? 5.544 35.727 14.280 1.00 23.38 203 ASN A O 1
ATOM 1579 N N . PRO A 1 204 ? 5.345 35.758 16.518 1.00 28.41 204 PRO A N 1
ATOM 1580 C CA . PRO A 1 204 ? 4.321 34.716 16.579 1.00 28.41 204 PRO A CA 1
ATOM 1581 C C . PRO A 1 204 ? 2.911 35.282 16.820 1.00 28.41 204 PRO A C 1
ATOM 1583 O O . PRO A 1 204 ? 2.702 36.038 17.766 1.00 28.41 204 PRO A O 1
ATOM 1586 N N . ASN A 1 205 ? 1.908 34.847 16.044 1.00 22.81 205 ASN A N 1
ATOM 1587 C CA . ASN A 1 205 ? 0.512 34.804 16.512 1.00 22.81 205 ASN A CA 1
ATOM 1588 C C . ASN A 1 205 ? -0.439 34.057 15.561 1.00 22.81 205 ASN A C 1
ATOM 1590 O O . ASN A 1 205 ? -0.623 34.454 14.413 1.00 22.81 205 ASN A O 1
ATOM 1594 N N . SER A 1 206 ? -1.120 33.029 16.071 1.00 25.59 206 SER A N 1
ATOM 1595 C CA . SER A 1 206 ? -2.578 32.848 15.932 1.00 25.59 206 SER A CA 1
ATOM 1596 C C . SER A 1 206 ? -3.020 31.545 16.602 1.00 25.59 206 SER A C 1
ATOM 1598 O O . SER A 1 206 ? -2.497 30.468 16.330 1.00 25.59 206 SER A O 1
ATOM 1600 N N . SER A 1 207 ? -4.013 31.642 17.482 1.00 25.17 207 SER A N 1
ATOM 1601 C CA . SER A 1 207 ? -4.749 30.500 18.023 1.00 25.17 207 SER A CA 1
ATOM 1602 C C . SER A 1 207 ? -6.132 30.428 17.374 1.00 25.17 207 SER A C 1
ATOM 1604 O O . SER A 1 207 ? -6.684 31.441 16.945 1.00 25.17 207 SER A O 1
ATOM 1606 N N . SER A 1 208 ? -6.717 29.232 17.297 1.00 28.09 208 SER A N 1
ATOM 1607 C CA . SER A 1 208 ? -8.127 29.071 16.929 1.00 28.09 208 SER A CA 1
ATOM 1608 C C . SER A 1 208 ? -8.783 27.995 17.790 1.00 28.09 208 SER A C 1
ATOM 1610 O O . SER A 1 208 ? -8.211 26.935 18.038 1.00 28.09 208 SER A O 1
ATOM 1612 N N . GLN A 1 209 ? -9.978 28.301 18.296 1.00 27.36 209 GLN A N 1
ATOM 1613 C CA . GLN A 1 209 ? -10.823 27.378 19.051 1.00 27.36 209 GLN A CA 1
ATOM 1614 C C . GLN A 1 209 ? -11.959 26.895 18.146 1.00 27.36 209 GLN A C 1
ATOM 1616 O O . GLN A 1 209 ? -12.573 27.698 17.447 1.00 27.36 209 GLN A O 1
ATOM 1621 N N . GLY A 1 210 ? -12.270 25.600 18.196 1.00 27.44 210 GLY A N 1
ATOM 1622 C CA . GLY A 1 210 ? -13.440 25.013 17.542 1.00 27.44 210 GLY A CA 1
ATOM 1623 C C . GLY A 1 210 ? -14.294 24.265 18.561 1.00 27.44 210 GLY A C 1
ATOM 1624 O O . GLY A 1 210 ? -13.851 23.263 19.115 1.00 27.44 210 GLY A O 1
ATOM 1625 N N . GLY A 1 211 ? -15.507 24.754 18.828 1.00 29.05 211 GLY A N 1
ATOM 1626 C CA . GLY A 1 211 ? -16.465 24.087 19.713 1.00 29.05 211 GLY A CA 1
ATOM 1627 C C . GLY A 1 211 ? -17.307 23.056 18.960 1.00 29.05 211 GLY A C 1
ATOM 1628 O O . GLY A 1 211 ? -17.952 23.397 17.971 1.00 29.05 211 GLY A O 1
ATOM 1629 N N . GLY A 1 212 ? -17.325 21.809 19.436 1.00 28.38 212 GLY A N 1
ATOM 1630 C CA . GLY A 1 212 ? -18.196 20.740 18.933 1.00 28.38 212 GLY A CA 1
ATOM 1631 C C . GLY A 1 212 ? -19.367 20.455 19.880 1.00 28.38 212 GLY A C 1
ATOM 1632 O O . GLY A 1 212 ? -19.227 20.569 21.097 1.00 28.38 212 GLY A O 1
ATOM 1633 N N . ALA A 1 213 ? -20.522 20.070 19.332 1.00 30.56 213 ALA A N 1
ATOM 1634 C CA . ALA A 1 213 ? -21.668 19.630 20.129 1.00 30.56 213 ALA A CA 1
ATOM 1635 C C . ALA A 1 213 ? -21.400 18.257 20.779 1.00 30.56 213 ALA A C 1
ATOM 1637 O O . ALA A 1 213 ? -20.808 17.380 20.152 1.00 30.56 213 ALA A O 1
ATOM 1638 N N . MET A 1 214 ? -21.850 18.061 22.024 1.00 33.09 214 MET A N 1
ATOM 1639 C CA . MET A 1 214 ? -21.685 16.785 22.731 1.00 33.09 214 MET A CA 1
ATOM 1640 C C . MET A 1 214 ? -22.611 15.694 22.180 1.00 33.09 214 MET A C 1
ATOM 1642 O O . MET A 1 214 ? -23.808 15.909 21.995 1.00 33.09 214 MET A O 1
ATOM 1646 N N . ASP A 1 215 ? -22.056 14.496 22.006 1.00 44.62 215 ASP A N 1
ATOM 1647 C CA . ASP A 1 215 ? -22.798 13.261 21.757 1.00 44.62 215 ASP A CA 1
ATOM 1648 C C . ASP A 1 215 ? -23.653 12.904 22.991 1.00 44.62 215 ASP A C 1
ATOM 1650 O O . ASP A 1 215 ? -23.172 12.904 24.128 1.00 44.62 215 ASP A O 1
ATOM 1654 N N . HIS A 1 216 ? -24.932 12.577 22.778 1.00 50.59 216 HIS A N 1
ATOM 1655 C CA . HIS A 1 216 ? -25.867 12.214 23.848 1.00 50.59 216 HIS A CA 1
ATOM 1656 C C . HIS A 1 216 ? -25.426 11.003 24.688 1.00 50.59 216 HIS A C 1
ATOM 1658 O O . HIS A 1 216 ? -25.885 10.863 25.823 1.00 50.59 216 HIS A O 1
ATOM 1664 N N . SER A 1 217 ? -24.550 10.135 24.179 1.00 53.19 217 SER A N 1
ATOM 1665 C CA . SER A 1 217 ? -23.980 9.029 24.958 1.00 53.19 217 SER A CA 1
ATOM 1666 C C . SER A 1 217 ? -22.937 9.496 25.986 1.00 53.19 217 SER A C 1
ATOM 1668 O O . SER A 1 217 ? -22.941 9.006 27.120 1.00 53.19 217 SER A O 1
ATOM 1670 N N . ASP A 1 218 ? -22.139 10.521 25.664 1.00 61.19 218 ASP A N 1
ATOM 1671 C CA . ASP A 1 218 ? -21.124 11.084 26.572 1.00 61.19 218 ASP A CA 1
ATOM 1672 C C . ASP A 1 218 ? -21.746 11.820 27.766 1.00 61.19 218 ASP A C 1
ATOM 1674 O O . ASP A 1 218 ? -21.065 12.060 28.767 1.00 61.19 218 ASP A O 1
ATOM 1678 N N . ALA A 1 219 ? -23.037 12.160 27.687 1.00 69.50 219 ALA A N 1
ATOM 1679 C CA . ALA A 1 219 ? -23.808 12.758 28.773 1.00 69.50 219 ALA A CA 1
ATOM 1680 C C . ALA A 1 219 ? -24.107 11.777 29.926 1.00 69.50 219 ALA A C 1
ATOM 1682 O O . ALA A 1 219 ? -24.289 12.228 31.056 1.00 69.50 219 ALA A O 1
ATOM 1683 N N . ILE A 1 220 ? -24.110 10.459 29.675 1.00 81.88 220 ILE A N 1
ATOM 1684 C CA . ILE A 1 220 ? -24.367 9.423 30.698 1.00 81.88 220 ILE A CA 1
ATOM 1685 C C . ILE A 1 220 ? -23.140 8.555 31.007 1.00 81.88 220 ILE A C 1
ATOM 1687 O O . ILE A 1 220 ? -22.942 8.166 32.160 1.00 81.88 220 ILE A O 1
ATOM 1691 N N . LEU A 1 221 ? -22.275 8.297 30.021 1.00 86.50 221 LEU A N 1
ATOM 1692 C CA . LEU A 1 221 ? -21.083 7.462 30.173 1.00 86.50 221 LEU A CA 1
ATOM 1693 C C . LEU A 1 221 ? -19.910 8.052 29.386 1.00 86.50 221 LEU A C 1
ATOM 1695 O O . LEU A 1 221 ? -19.949 8.100 28.162 1.00 86.50 221 LEU A O 1
ATOM 1699 N N . SER A 1 222 ? -18.833 8.422 30.078 1.00 91.12 222 SER A N 1
ATOM 1700 C CA . SER A 1 222 ? -17.552 8.677 29.417 1.00 91.12 222 SER A CA 1
ATOM 1701 C C . SER A 1 222 ? -16.899 7.343 29.056 1.00 91.12 222 SER A C 1
ATOM 1703 O O . SER A 1 222 ? -16.779 6.472 29.923 1.00 91.12 222 SER A O 1
ATOM 1705 N N . VAL A 1 223 ? -16.454 7.198 27.806 1.00 91.75 223 VAL A N 1
ATOM 1706 C CA . VAL A 1 223 ? -15.740 6.015 27.299 1.00 91.75 223 VAL A CA 1
ATOM 1707 C C . VAL A 1 223 ? -14.445 6.460 26.629 1.00 91.75 223 VAL A C 1
ATOM 1709 O O . VAL A 1 223 ? -14.476 7.267 25.704 1.00 91.75 223 VAL A O 1
ATOM 1712 N N . GLU A 1 224 ? -13.314 5.924 27.073 1.00 92.44 224 GLU A N 1
ATOM 1713 C CA . GLU A 1 224 ? -11.981 6.245 26.555 1.00 92.44 224 GLU A CA 1
ATOM 1714 C C . GLU A 1 224 ? -11.249 4.946 26.185 1.00 92.44 224 GLU A C 1
ATOM 1716 O O . GLU A 1 224 ? -11.144 4.036 27.004 1.00 92.44 224 GLU A O 1
ATOM 1721 N N . PHE A 1 225 ? -10.738 4.842 24.957 1.00 90.50 225 PHE A N 1
ATOM 1722 C CA . PHE A 1 225 ? -9.951 3.689 24.509 1.00 90.50 225 PHE A CA 1
ATOM 1723 C C . PHE A 1 225 ? -8.459 4.022 24.572 1.00 90.50 225 PHE A C 1
ATOM 1725 O O . PHE A 1 225 ? -8.024 5.010 23.980 1.00 90.50 225 PHE A O 1
ATOM 1732 N N . ARG A 1 226 ? -7.663 3.176 25.231 1.00 90.00 226 ARG A N 1
ATOM 1733 C CA . ARG A 1 226 ? -6.199 3.296 25.310 1.00 90.00 226 ARG A CA 1
ATOM 1734 C C . ARG A 1 226 ? -5.554 2.055 24.702 1.00 90.00 226 ARG A C 1
ATOM 1736 O O . ARG A 1 226 ? -5.831 0.948 25.155 1.00 90.00 226 ARG A O 1
ATOM 1743 N N . LEU A 1 227 ? -4.701 2.217 23.692 1.00 88.12 227 LEU A N 1
ATOM 1744 C CA . LEU A 1 227 ? -3.942 1.105 23.105 1.00 88.12 227 LEU A CA 1
ATOM 1745 C C . LEU A 1 227 ? -2.686 0.810 23.934 1.00 88.12 227 LEU A C 1
ATOM 1747 O O . LEU A 1 227 ? -1.969 1.723 24.352 1.00 88.12 227 LEU A O 1
ATOM 1751 N N . ARG A 1 228 ? -2.387 -0.473 24.151 1.00 82.69 228 ARG A N 1
ATOM 1752 C CA . ARG A 1 228 ? -1.186 -0.918 24.866 1.00 82.69 228 ARG A CA 1
ATOM 1753 C C . ARG A 1 228 ? 0.051 -0.531 24.042 1.00 82.69 228 ARG A C 1
ATOM 1755 O O . ARG A 1 228 ? 0.156 -0.871 22.867 1.00 82.69 228 ARG A O 1
ATOM 1762 N N . GLY A 1 229 ? 0.964 0.223 24.655 1.00 63.75 229 GLY A N 1
ATOM 1763 C CA . GLY A 1 229 ? 2.122 0.839 23.988 1.00 63.75 229 GLY A CA 1
ATOM 1764 C C . GLY A 1 229 ? 1.967 2.336 23.681 1.00 63.75 229 GLY A C 1
ATOM 1765 O O . GLY A 1 229 ? 2.977 3.023 23.546 1.00 63.75 229 GLY A O 1
ATOM 1766 N N . SER A 1 230 ? 0.747 2.885 23.668 1.00 53.31 230 SER A N 1
ATOM 1767 C CA . SER A 1 230 ? 0.527 4.339 23.660 1.00 53.31 230 SER A CA 1
ATOM 1768 C C . SER A 1 230 ? 0.641 4.891 25.083 1.00 53.31 230 SER A C 1
ATOM 1770 O O . SER A 1 230 ? -0.348 5.008 25.804 1.00 53.31 230 SER A O 1
ATOM 1772 N N . THR A 1 231 ? 1.859 5.222 25.516 1.00 35.78 231 THR A N 1
ATOM 1773 C CA . THR A 1 231 ? 2.061 5.975 26.765 1.00 35.78 231 THR A CA 1
ATOM 1774 C C . THR A 1 231 ? 1.534 7.404 26.616 1.00 35.78 231 THR A C 1
ATOM 1776 O O . THR A 1 231 ? 1.591 7.982 25.535 1.00 35.78 231 THR A O 1
ATOM 1779 N N . ALA A 1 232 ? 1.084 8.029 27.709 1.00 37.28 232 ALA A N 1
ATOM 1780 C CA . ALA A 1 232 ? 0.652 9.435 27.692 1.00 37.28 232 ALA A CA 1
ATOM 1781 C C . ALA A 1 232 ? 1.798 10.438 27.411 1.00 37.28 232 ALA A C 1
ATOM 1783 O O . ALA A 1 232 ? 1.542 11.609 27.156 1.00 37.28 232 ALA A O 1
ATOM 1784 N N . ALA A 1 233 ? 3.054 9.974 27.442 1.00 30.36 233 ALA A N 1
ATOM 1785 C CA . ALA A 1 233 ? 4.240 10.713 27.003 1.00 30.36 233 ALA A CA 1
ATOM 1786 C C . ALA A 1 233 ? 4.618 10.434 25.531 1.00 30.36 233 ALA A C 1
ATOM 1788 O O . ALA A 1 233 ? 5.562 11.026 25.012 1.00 30.36 233 ALA A O 1
ATOM 1789 N N . SER A 1 234 ? 3.900 9.541 24.841 1.00 32.56 234 SER A N 1
ATOM 1790 C CA . SER A 1 234 ? 4.070 9.311 23.409 1.00 32.56 234 SER A CA 1
ATOM 1791 C C . SER A 1 234 ? 3.435 10.465 22.633 1.00 32.56 234 SER A C 1
ATOM 1793 O O . SER A 1 234 ? 2.259 10.424 22.271 1.00 32.56 234 SER A O 1
ATOM 1795 N N . LEU A 1 235 ? 4.235 11.494 22.342 1.00 32.78 235 LEU A N 1
ATOM 1796 C CA . LEU A 1 235 ? 3.932 12.524 21.341 1.00 32.78 235 LEU A CA 1
ATOM 1797 C C . LEU A 1 235 ? 4.030 11.924 19.925 1.00 32.78 235 LEU A C 1
ATOM 1799 O O . LEU A 1 235 ? 4.842 12.322 19.095 1.00 32.78 235 LEU A O 1
ATOM 1803 N N . SER A 1 236 ? 3.190 10.921 19.678 1.00 36.59 236 SER A N 1
ATOM 1804 C CA . SER A 1 236 ? 3.004 10.213 18.419 1.00 36.59 236 SER A CA 1
ATOM 1805 C C . SER A 1 236 ? 1.749 10.767 17.733 1.00 36.59 236 SER A C 1
ATOM 1807 O O . SER A 1 236 ? 0.655 10.253 17.980 1.00 36.59 236 SER A O 1
ATOM 1809 N N . PRO A 1 237 ? 1.852 11.774 16.842 1.00 41.25 237 PRO A N 1
ATOM 1810 C CA . PRO A 1 237 ? 0.727 12.270 16.039 1.00 41.25 237 PRO A CA 1
ATOM 1811 C C . PRO A 1 237 ? 0.337 11.289 14.908 1.00 41.25 237 PRO A C 1
ATOM 1813 O O . PRO A 1 237 ? -0.068 11.691 13.817 1.00 41.25 237 PRO A O 1
ATOM 1816 N N . TYR A 1 238 ? 0.500 9.985 15.140 1.00 59.44 238 TYR A N 1
ATOM 1817 C CA . TYR A 1 238 ? 0.411 8.919 14.150 1.00 59.44 238 TYR A CA 1
ATOM 1818 C C . TYR A 1 238 ? -0.666 7.908 14.554 1.00 59.44 238 TYR A C 1
ATOM 1820 O O . TYR A 1 238 ? -0.627 7.351 15.651 1.00 59.44 238 TYR A O 1
ATOM 1828 N N . ALA A 1 239 ? -1.596 7.616 13.643 1.00 61.16 239 ALA A N 1
ATOM 1829 C CA . ALA A 1 239 ? -2.454 6.444 13.765 1.00 61.16 239 ALA A CA 1
ATOM 1830 C C . ALA A 1 239 ? -1.612 5.188 13.491 1.00 61.16 239 ALA A C 1
ATOM 1832 O O . ALA A 1 239 ? -1.085 5.029 12.387 1.00 61.16 239 ALA A O 1
ATOM 1833 N N . LYS A 1 240 ? -1.466 4.308 14.488 1.00 74.44 240 LYS A N 1
ATOM 1834 C CA . LYS A 1 240 ? -0.707 3.061 14.340 1.00 74.44 240 LYS A CA 1
ATOM 1835 C C . LYS A 1 240 ? -1.383 2.146 13.310 1.00 74.44 240 LYS A C 1
ATOM 1837 O O . LYS A 1 240 ? -2.537 1.758 13.493 1.00 74.44 240 LYS A O 1
ATOM 1842 N N . SER A 1 241 ? -0.634 1.771 12.275 1.00 81.75 241 SER A N 1
ATOM 1843 C CA . SER A 1 241 ? -0.970 0.656 11.387 1.00 81.75 241 SER A CA 1
ATOM 1844 C C . SER A 1 241 ? -0.674 -0.674 12.073 1.00 81.75 241 SER A C 1
ATOM 1846 O O . SER A 1 241 ? 0.418 -0.842 12.617 1.00 81.75 241 SER A O 1
ATOM 1848 N N . PHE A 1 242 ? -1.618 -1.611 12.008 1.00 87.00 242 PHE A N 1
ATOM 1849 C CA . PHE A 1 242 ? -1.437 -2.995 12.444 1.00 87.00 242 PHE A CA 1
ATOM 1850 C C . PHE A 1 242 ? -1.349 -3.929 11.232 1.00 87.00 242 PHE A C 1
ATOM 1852 O O . PHE A 1 242 ? -2.135 -3.789 10.287 1.00 87.00 242 PHE A O 1
ATOM 1859 N N . SER A 1 243 ? -0.405 -4.869 11.262 1.00 87.94 243 SER A N 1
ATOM 1860 C CA . SER A 1 243 ? -0.250 -5.901 10.219 1.00 87.94 243 SER A CA 1
ATOM 1861 C C . SER A 1 243 ? -1.063 -7.161 10.536 1.00 87.94 243 SER A C 1
ATOM 1863 O O . SER A 1 243 ? -1.517 -7.350 11.665 1.00 87.94 243 SER A O 1
ATOM 1865 N N . THR A 1 244 ? -1.235 -8.048 9.554 1.00 88.75 244 THR A N 1
ATOM 1866 C CA . THR A 1 244 ? -1.762 -9.405 9.784 1.00 88.75 244 THR A CA 1
ATOM 1867 C C . THR A 1 244 ? -0.950 -10.129 10.859 1.00 88.75 244 THR A C 1
ATOM 1869 O O . THR A 1 244 ? 0.272 -10.020 10.894 1.00 88.75 244 THR A O 1
ATOM 1872 N N . GLY A 1 245 ? -1.629 -10.844 11.757 1.00 86.12 245 GLY A N 1
ATOM 1873 C CA . GLY A 1 245 ? -1.005 -11.532 12.887 1.00 86.12 245 GLY A CA 1
ATOM 1874 C C . GLY A 1 245 ? -0.618 -10.636 14.069 1.00 86.12 245 GLY A C 1
ATOM 1875 O O . GLY A 1 245 ? -0.334 -11.134 15.159 1.00 86.12 245 GLY A O 1
ATOM 1876 N N . GLU A 1 246 ? -0.646 -9.311 13.911 1.00 86.81 246 GLU A N 1
ATOM 1877 C CA . GLU A 1 246 ? -0.346 -8.394 15.007 1.00 86.81 246 GLU A CA 1
ATOM 1878 C C . GLU A 1 246 ? -1.497 -8.343 16.024 1.00 86.81 246 GLU A C 1
ATOM 1880 O O . GLU A 1 246 ? -2.677 -8.416 15.668 1.00 86.81 246 GLU A O 1
ATOM 1885 N N . LYS A 1 247 ? -1.163 -8.183 17.310 1.00 90.88 247 LYS A N 1
ATOM 1886 C CA . LYS A 1 247 ? -2.163 -7.985 18.362 1.00 90.88 247 LYS A CA 1
ATOM 1887 C C . LYS A 1 247 ? -2.534 -6.514 18.544 1.00 90.88 247 LYS A C 1
ATOM 1889 O O . LYS A 1 247 ? -1.688 -5.661 18.818 1.00 90.88 247 LYS A O 1
ATOM 1894 N N . ILE A 1 248 ? -3.832 -6.248 18.489 1.00 92.56 248 ILE A N 1
ATOM 1895 C CA . ILE A 1 248 ? -4.477 -5.013 18.922 1.00 92.56 248 ILE A CA 1
ATOM 1896 C C . ILE A 1 248 ? -4.885 -5.196 20.386 1.00 92.56 248 ILE A C 1
ATOM 1898 O O . ILE A 1 248 ? -5.949 -5.738 20.689 1.00 92.56 248 ILE A O 1
ATOM 1902 N N . GLU A 1 249 ? -4.008 -4.778 21.299 1.00 94.19 249 GLU A N 1
ATOM 1903 C CA . GLU A 1 249 ? -4.250 -4.840 22.744 1.00 94.19 249 GLU A CA 1
ATOM 1904 C C . GLU A 1 249 ? -4.502 -3.454 23.340 1.00 94.19 249 GLU A C 1
ATOM 1906 O O . GLU A 1 249 ? -3.969 -2.448 22.861 1.00 94.19 249 GLU A O 1
ATOM 1911 N N . GLY A 1 250 ? -5.278 -3.392 24.419 1.00 93.31 250 GLY A N 1
ATOM 1912 C CA . GLY A 1 250 ? -5.577 -2.135 25.092 1.00 93.31 250 GLY A CA 1
ATOM 1913 C C . GLY A 1 250 ? -6.590 -2.257 26.222 1.00 93.31 250 GLY A C 1
ATOM 1914 O O . GLY A 1 250 ? -6.892 -3.346 26.707 1.00 93.31 250 GLY A O 1
ATOM 1915 N N . THR A 1 251 ? -7.114 -1.109 26.635 1.00 93.88 251 THR A N 1
ATOM 1916 C CA . THR A 1 251 ? -8.063 -0.965 27.739 1.00 93.88 251 THR A CA 1
ATOM 1917 C C . THR A 1 251 ? -9.157 0.025 27.351 1.00 93.88 251 THR A C 1
ATOM 1919 O O . THR A 1 251 ? -8.867 1.097 26.815 1.00 93.88 251 THR A O 1
ATOM 1922 N N . VAL A 1 252 ? -10.415 -0.311 27.635 1.00 94.56 252 VAL A N 1
ATOM 1923 C CA . VAL A 1 252 ? -11.552 0.614 27.559 1.00 94.56 252 VAL A CA 1
ATOM 1924 C C . VAL A 1 252 ? -11.854 1.110 28.967 1.00 94.56 252 VAL A C 1
ATOM 1926 O O . VAL A 1 252 ? -12.310 0.340 29.810 1.00 94.56 252 VAL A O 1
ATOM 1929 N N . ALA A 1 253 ? -11.585 2.385 29.223 1.00 93.31 253 ALA A N 1
ATOM 1930 C CA . ALA A 1 253 ? -11.872 3.037 30.490 1.00 93.31 253 ALA A CA 1
ATOM 1931 C C . ALA A 1 253 ? -13.279 3.644 30.468 1.00 93.31 253 ALA A C 1
ATOM 1933 O O . ALA A 1 253 ? -13.615 4.454 29.599 1.00 93.31 253 ALA A O 1
ATOM 1934 N N . LEU A 1 254 ? -14.101 3.254 31.439 1.00 94.06 254 LEU A N 1
ATOM 1935 C CA . LEU A 1 254 ? -15.486 3.686 31.602 1.00 94.06 254 LEU A CA 1
ATOM 1936 C C . LEU A 1 254 ? -15.616 4.573 32.840 1.00 94.06 254 LEU A C 1
ATOM 1938 O O . LEU A 1 254 ? -15.136 4.207 33.911 1.00 94.06 254 LEU A O 1
ATOM 1942 N N . CYS A 1 255 ? -16.312 5.705 32.725 1.00 93.75 255 CYS A N 1
ATOM 1943 C CA . CYS A 1 255 ? -16.667 6.554 33.866 1.00 93.75 255 CYS A CA 1
ATOM 1944 C C . CYS A 1 255 ? -18.131 7.032 33.743 1.00 93.75 255 CYS A C 1
ATOM 1946 O O . CYS A 1 255 ? -18.420 7.917 32.927 1.00 93.75 255 CYS A O 1
ATOM 1948 N N . PRO A 1 256 ? -19.080 6.448 34.501 1.00 92.31 256 PRO A N 1
ATOM 1949 C CA . PRO A 1 256 ? -20.492 6.831 34.464 1.00 92.31 256 PRO A CA 1
ATOM 1950 C C . PRO A 1 256 ? -20.737 8.196 35.113 1.00 92.31 256 PRO A C 1
ATOM 1952 O O . PRO A 1 256 ? -20.196 8.493 36.181 1.00 92.31 256 PRO A O 1
ATOM 1955 N N . ARG A 1 257 ? -21.621 9.013 34.532 1.00 89.81 257 ARG A N 1
ATOM 1956 C CA . ARG A 1 257 ? -22.078 10.281 35.144 1.00 89.81 257 ARG A CA 1
ATOM 1957 C C . ARG A 1 257 ? -23.262 10.098 36.104 1.00 89.81 257 ARG A C 1
ATOM 1959 O O . ARG A 1 257 ? -23.569 10.999 36.891 1.00 89.81 257 ARG A O 1
ATOM 1966 N N . GLU A 1 258 ? -23.878 8.920 36.078 1.00 88.44 258 GLU A N 1
ATOM 1967 C CA . GLU A 1 258 ? -24.984 8.471 36.928 1.00 88.44 258 GLU A CA 1
ATOM 1968 C C . GLU A 1 258 ? -24.902 6.956 37.193 1.00 88.44 258 GLU A C 1
ATOM 1970 O O . GLU A 1 258 ? -24.093 6.262 36.581 1.00 88.44 258 GLU A O 1
ATOM 1975 N N . ASN A 1 259 ? -25.709 6.438 38.127 1.00 88.88 259 ASN A N 1
ATOM 1976 C CA . ASN A 1 259 ? -25.733 5.007 38.444 1.00 88.88 259 ASN A CA 1
ATOM 1977 C C . ASN A 1 259 ? -26.480 4.235 37.346 1.00 88.88 259 ASN A C 1
ATOM 1979 O O . ASN A 1 259 ? -27.703 4.328 37.249 1.00 88.88 259 ASN A O 1
ATOM 1983 N N . MET A 1 260 ? -25.765 3.442 36.548 1.00 86.88 260 MET A N 1
ATOM 1984 C CA . MET A 1 260 ? -26.310 2.799 35.349 1.00 86.88 260 MET A CA 1
ATOM 1985 C C . MET A 1 260 ? -26.371 1.275 35.494 1.00 86.88 260 MET A C 1
ATOM 1987 O O . MET A 1 260 ? -25.343 0.596 35.519 1.00 86.88 260 MET A O 1
ATOM 1991 N N . ARG A 1 261 ? -27.589 0.719 35.536 1.00 89.25 261 ARG A N 1
ATOM 1992 C CA . ARG A 1 261 ? -27.826 -0.734 35.521 1.00 89.25 261 ARG A CA 1
ATOM 1993 C C . ARG A 1 261 ? -27.758 -1.290 34.099 1.00 89.25 261 ARG A C 1
ATOM 1995 O O . ARG A 1 261 ? -28.459 -0.802 33.209 1.00 89.25 261 ARG A O 1
ATOM 2002 N N . PHE A 1 262 ? -26.979 -2.352 33.913 1.00 89.25 262 PHE A N 1
ATOM 2003 C CA . PHE A 1 262 ? -26.776 -2.993 32.616 1.00 89.25 262 PHE A CA 1
ATOM 2004 C C . PHE A 1 262 ? -27.156 -4.479 32.612 1.00 89.25 262 PHE A C 1
ATOM 2006 O O . PHE A 1 262 ? -27.330 -5.106 33.657 1.00 89.25 262 PHE A O 1
ATOM 2013 N N . GLN A 1 263 ? -27.333 -5.008 31.404 1.00 87.81 263 GLN A N 1
ATOM 2014 C CA . GLN A 1 263 ? -27.609 -6.415 31.111 1.00 87.81 263 GLN A CA 1
ATOM 2015 C C . GLN A 1 263 ? -26.293 -7.087 30.700 1.00 87.81 263 GLN A C 1
ATOM 2017 O O . GLN A 1 263 ? -25.726 -7.895 31.439 1.00 87.81 263 GLN A O 1
ATOM 2022 N N . ASP A 1 264 ? -25.761 -6.627 29.566 1.00 87.56 264 ASP A N 1
ATOM 2023 C CA . ASP A 1 264 ? -24.632 -7.215 28.854 1.00 87.56 264 ASP A CA 1
ATOM 2024 C C . ASP A 1 264 ? -23.657 -6.128 28.409 1.00 87.56 264 ASP A C 1
ATOM 2026 O O . ASP A 1 264 ? -24.057 -5.016 28.049 1.00 87.56 264 ASP A O 1
ATOM 2030 N N . ILE A 1 265 ? -22.377 -6.482 28.382 1.00 91.38 265 ILE A N 1
ATOM 2031 C CA . ILE A 1 265 ? -21.285 -5.636 27.912 1.00 91.38 265 ILE A CA 1
ATOM 2032 C C . ILE A 1 265 ? -20.279 -6.509 27.162 1.00 91.38 265 ILE A C 1
ATOM 2034 O O . ILE A 1 265 ? -19.915 -7.590 27.623 1.00 91.38 265 ILE A O 1
ATOM 2038 N N . ASN A 1 266 ? -19.865 -6.068 25.979 1.00 93.44 266 ASN A N 1
ATOM 2039 C CA . ASN A 1 266 ? -18.871 -6.761 25.163 1.00 93.44 266 ASN A CA 1
ATOM 2040 C C . ASN A 1 266 ? -17.971 -5.762 24.439 1.00 93.44 266 ASN A C 1
ATOM 2042 O O . ASN A 1 266 ? -18.372 -4.625 24.171 1.00 93.44 266 ASN A O 1
ATOM 2046 N N . ILE A 1 267 ? -16.769 -6.220 24.103 1.00 96.25 267 ILE A N 1
ATOM 2047 C CA . ILE A 1 267 ? -15.856 -5.526 23.199 1.00 96.25 267 ILE A CA 1
ATOM 2048 C C . ILE A 1 267 ? -15.766 -6.384 21.936 1.00 96.25 267 ILE A C 1
ATOM 2050 O O . ILE A 1 267 ? -15.650 -7.605 22.024 1.00 96.25 267 ILE A O 1
ATOM 2054 N N . SER A 1 268 ? -15.851 -5.774 20.759 1.00 97.56 268 SER A N 1
ATOM 2055 C CA . SER A 1 268 ? -15.784 -6.473 19.472 1.00 97.56 268 SER A CA 1
ATOM 2056 C C . SER A 1 268 ? -14.789 -5.792 18.540 1.00 97.56 268 SER A C 1
ATOM 2058 O O . SER A 1 268 ? -14.795 -4.569 18.437 1.00 97.56 268 SER A O 1
ATOM 2060 N N . PHE A 1 269 ? -13.971 -6.563 17.828 1.00 97.69 269 PHE A N 1
ATOM 2061 C CA . PHE A 1 269 ? -13.201 -6.071 16.691 1.00 97.69 269 PHE A CA 1
ATOM 2062 C C . PHE A 1 269 ? -14.015 -6.299 15.413 1.00 97.69 269 PHE A C 1
ATOM 2064 O O . PHE A 1 269 ? -14.310 -7.439 15.040 1.00 97.69 269 PHE A O 1
ATOM 2071 N N . LEU A 1 270 ? -14.425 -5.195 14.792 1.00 97.38 270 LEU A N 1
ATOM 2072 C CA . LEU A 1 270 ? -15.272 -5.150 13.606 1.00 97.38 270 LEU A CA 1
ATOM 2073 C C . LEU A 1 270 ? -14.480 -4.678 12.384 1.00 97.38 270 LEU A C 1
ATOM 2075 O O . LEU A 1 270 ? -13.566 -3.857 12.509 1.00 97.38 270 LEU A O 1
ATOM 2079 N N . GLY A 1 271 ? -14.873 -5.171 11.214 1.00 97.25 271 GLY A N 1
ATOM 2080 C CA . GLY A 1 271 ? -14.429 -4.696 9.908 1.00 97.25 271 GLY A CA 1
ATOM 2081 C C . GLY A 1 271 ? -15.633 -4.558 8.983 1.00 97.25 271 GLY A C 1
ATOM 2082 O O . GLY A 1 271 ? -16.349 -5.535 8.742 1.00 97.25 271 GLY A O 1
ATOM 2083 N N . ASP A 1 272 ? -15.856 -3.343 8.496 1.00 96.88 272 ASP A N 1
ATOM 2084 C CA . ASP A 1 272 ? -17.025 -2.940 7.721 1.00 96.88 272 ASP A CA 1
ATOM 2085 C C . ASP A 1 272 ? -16.583 -2.262 6.417 1.00 96.88 272 ASP A C 1
ATOM 2087 O O . ASP A 1 272 ? -15.782 -1.323 6.431 1.00 96.88 272 ASP A O 1
ATOM 2091 N N . GLU A 1 273 ? -17.108 -2.730 5.283 1.00 96.25 273 GLU A N 1
ATOM 2092 C CA . GLU A 1 273 ? -16.935 -2.085 3.977 1.00 96.25 273 GLU A CA 1
ATOM 2093 C C . GLU A 1 273 ? -18.239 -1.427 3.510 1.00 96.25 273 GLU A C 1
ATOM 2095 O O . GLU A 1 273 ? -19.336 -1.944 3.743 1.00 96.25 273 GLU A O 1
ATOM 2100 N N . TYR A 1 274 ? -18.112 -0.290 2.830 1.00 95.88 274 TYR A N 1
ATOM 2101 C CA . TYR A 1 274 ? -19.216 0.496 2.290 1.00 95.88 274 TYR A CA 1
ATOM 2102 C C . TYR A 1 274 ? -18.921 0.896 0.846 1.00 95.88 274 TYR A C 1
ATOM 2104 O O . TYR A 1 274 ? -17.824 1.373 0.536 1.00 95.88 274 TYR A O 1
ATOM 2112 N N . THR A 1 275 ? -19.926 0.772 -0.020 1.00 95.81 275 THR A N 1
ATOM 2113 C CA . THR A 1 275 ? -19.862 1.222 -1.416 1.00 95.81 275 THR A CA 1
ATOM 2114 C C . THR A 1 275 ? -21.059 2.101 -1.770 1.00 95.81 275 THR A C 1
ATOM 2116 O O . THR A 1 275 ? -22.136 1.996 -1.177 1.00 95.81 275 THR A O 1
ATOM 2119 N N . THR A 1 276 ? -20.894 3.006 -2.736 1.00 92.81 276 THR A N 1
ATOM 2120 C CA . THR A 1 276 ? -21.992 3.810 -3.298 1.00 92.81 276 THR A CA 1
ATOM 2121 C C . THR A 1 276 ? -21.870 3.898 -4.818 1.00 92.81 276 THR A C 1
ATOM 2123 O O . THR A 1 276 ? -21.066 4.663 -5.344 1.00 92.81 276 THR A O 1
ATOM 2126 N N . VAL A 1 277 ? -22.700 3.141 -5.538 1.00 89.38 277 VAL A N 1
ATOM 2127 C CA . VAL A 1 277 ? -22.767 3.153 -7.007 1.00 89.38 277 VAL A CA 1
ATOM 2128 C C . VAL A 1 277 ? -24.001 3.938 -7.443 1.00 89.38 277 VAL A C 1
ATOM 2130 O O . VAL A 1 277 ? -25.136 3.468 -7.330 1.00 89.38 277 VAL A O 1
ATOM 2133 N N . ARG A 1 278 ? -23.784 5.149 -7.968 1.00 83.00 278 ARG A N 1
ATOM 2134 C CA . ARG A 1 278 ? -24.832 6.116 -8.353 1.00 83.00 278 ARG A CA 1
ATOM 2135 C C . ARG A 1 278 ? -25.747 6.471 -7.167 1.00 83.00 278 ARG A C 1
ATOM 2137 O O . ARG A 1 278 ? -25.422 7.368 -6.400 1.00 83.00 278 ARG A O 1
ATOM 2144 N N . HIS A 1 279 ? -26.862 5.756 -7.009 1.00 83.44 279 HIS A N 1
ATOM 2145 C CA . HIS A 1 279 ? -27.814 5.903 -5.899 1.00 83.44 279 HIS A CA 1
ATOM 2146 C C . HIS A 1 279 ? -27.898 4.652 -5.007 1.00 83.44 279 HIS A C 1
ATOM 2148 O O . HIS A 1 279 ? -28.449 4.723 -3.910 1.00 83.44 279 HIS A O 1
ATOM 2154 N N . ALA A 1 280 ? -27.365 3.514 -5.460 1.00 90.38 280 ALA A N 1
ATOM 2155 C CA . ALA A 1 280 ? -27.336 2.282 -4.687 1.00 90.38 280 ALA A CA 1
ATOM 2156 C C . ALA A 1 280 ? -26.187 2.334 -3.674 1.00 90.38 280 ALA A C 1
ATOM 2158 O O . ALA A 1 280 ? -25.067 2.712 -4.017 1.00 90.38 280 ALA A O 1
ATOM 2159 N N . LYS A 1 281 ? -26.467 1.941 -2.432 1.00 93.62 281 LYS A N 1
ATOM 2160 C CA . LYS A 1 281 ? -25.472 1.797 -1.366 1.00 93.62 281 LYS A CA 1
ATOM 2161 C C . LYS A 1 281 ? -25.443 0.350 -0.913 1.00 93.62 281 LYS A C 1
ATOM 2163 O O . LYS A 1 281 ? -26.510 -0.226 -0.712 1.00 93.62 281 LYS A O 1
ATOM 2168 N N . ALA A 1 282 ? -24.253 -0.192 -0.696 1.00 95.38 282 ALA A N 1
ATOM 2169 C CA . ALA A 1 282 ? -24.081 -1.471 -0.023 1.00 95.38 282 ALA A CA 1
ATOM 2170 C C . ALA A 1 282 ? -23.192 -1.303 1.214 1.00 95.38 282 ALA A C 1
ATOM 2172 O O . ALA A 1 282 ? -22.344 -0.411 1.282 1.00 95.38 282 AL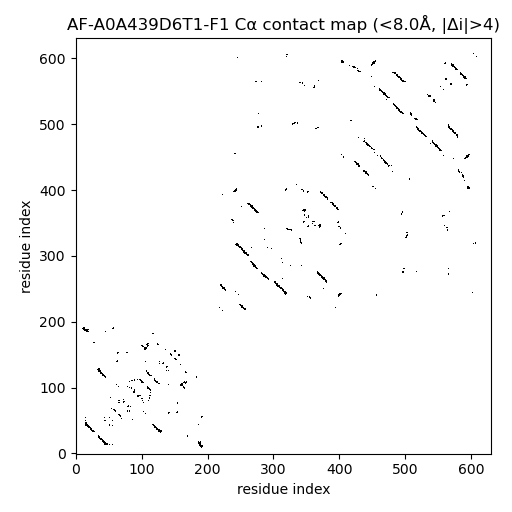A A O 1
ATOM 2173 N N . HIS A 1 283 ? -23.424 -2.165 2.199 1.00 95.06 283 HIS A N 1
ATOM 2174 C CA . HIS A 1 283 ? -22.631 -2.308 3.415 1.00 95.06 283 HIS A CA 1
ATOM 2175 C C . HIS A 1 283 ? -22.459 -3.803 3.674 1.00 95.06 283 HIS A C 1
ATOM 2177 O O . HIS A 1 283 ? -23.426 -4.559 3.562 1.00 95.06 283 HIS A O 1
ATOM 2183 N N . ARG A 1 284 ? -21.240 -4.225 4.006 1.00 94.12 284 ARG A N 1
ATOM 2184 C CA . ARG A 1 284 ? -20.919 -5.605 4.382 1.00 94.12 284 ARG A CA 1
ATOM 2185 C C . ARG A 1 284 ? -19.987 -5.584 5.588 1.00 94.12 284 ARG A C 1
ATOM 2187 O O . ARG A 1 284 ? -18.875 -5.067 5.519 1.00 94.12 284 ARG A O 1
ATOM 2194 N N . GLN A 1 285 ? -20.438 -6.171 6.694 1.00 95.75 285 GLN A N 1
ATOM 2195 C CA . GLN A 1 285 ? -19.570 -6.457 7.831 1.00 95.75 285 GLN A CA 1
ATOM 2196 C C . GLN A 1 285 ? -18.810 -7.751 7.538 1.00 95.75 285 GLN A C 1
ATOM 2198 O O . GLN A 1 285 ? -19.371 -8.843 7.621 1.00 95.75 285 GLN A O 1
ATOM 2203 N N . PHE A 1 286 ? -17.547 -7.623 7.145 1.00 95.31 286 PHE A N 1
ATOM 2204 C CA . PHE A 1 286 ? -16.702 -8.748 6.747 1.00 95.31 286 PHE A CA 1
ATOM 2205 C C . PHE A 1 286 ? -15.897 -9.330 7.923 1.00 95.31 286 PHE A C 1
ATOM 2207 O O . PHE A 1 286 ? -15.383 -10.442 7.825 1.00 95.31 286 PHE A O 1
ATOM 2214 N N . LEU A 1 287 ? -15.803 -8.618 9.052 1.00 96.31 287 LEU A N 1
ATOM 2215 C CA . LEU A 1 287 ? -15.155 -9.097 10.274 1.00 96.31 287 LEU A CA 1
ATOM 2216 C C . LEU A 1 287 ? -16.003 -8.756 11.507 1.00 96.31 287 LEU A C 1
ATOM 2218 O O . LEU A 1 287 ? -16.448 -7.622 11.671 1.00 96.31 287 LEU A O 1
ATOM 2222 N N . ASN A 1 288 ? -16.207 -9.738 12.390 1.00 95.31 288 ASN A N 1
ATOM 2223 C CA . ASN A 1 288 ? -16.837 -9.555 13.700 1.00 95.31 288 ASN A CA 1
ATOM 2224 C C . ASN A 1 288 ? -16.270 -10.585 14.693 1.00 95.31 288 ASN A C 1
ATOM 2226 O O . ASN A 1 288 ? -16.758 -11.711 14.781 1.00 95.31 288 ASN A O 1
ATOM 2230 N N . MET A 1 289 ? -15.220 -10.209 15.424 1.00 95.25 289 MET A N 1
ATOM 2231 C CA . ME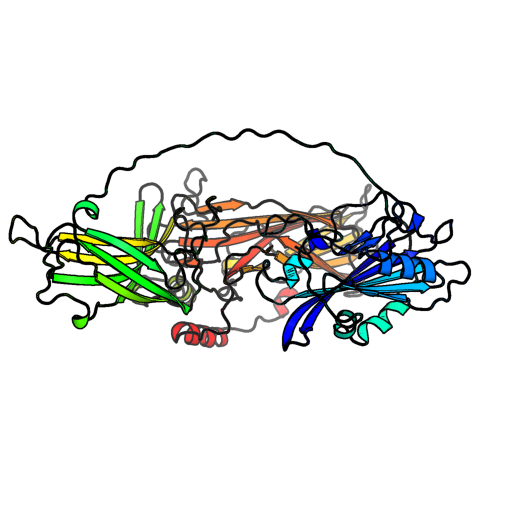T A 1 289 ? -14.654 -11.013 16.513 1.00 95.25 289 MET A CA 1
ATOM 2232 C C . MET A 1 289 ? -15.053 -10.400 17.850 1.00 95.25 289 MET A C 1
ATOM 2234 O O . MET A 1 289 ? -14.909 -9.195 18.036 1.00 95.25 289 MET A O 1
ATOM 2238 N N . ARG A 1 290 ? -15.548 -11.209 18.792 1.00 94.31 290 ARG A N 1
ATOM 2239 C CA . ARG A 1 290 ? -16.114 -10.721 20.060 1.00 94.31 290 ARG A CA 1
ATOM 2240 C C . ARG A 1 290 ? -15.325 -11.234 21.250 1.00 94.31 290 ARG A C 1
ATOM 2242 O O . ARG A 1 290 ? -15.072 -12.431 21.351 1.00 94.31 290 ARG A O 1
ATOM 2249 N N . GLN A 1 291 ? -15.013 -10.334 22.171 1.00 92.94 291 GLN A N 1
ATOM 2250 C CA . GLN A 1 291 ? -14.454 -10.646 23.474 1.00 92.94 291 GLN A CA 1
ATOM 2251 C C . GLN A 1 291 ? -15.509 -10.349 24.548 1.00 92.94 291 GLN A C 1
ATOM 2253 O O . GLN A 1 291 ? -15.910 -9.201 24.766 1.00 92.94 291 GLN A O 1
ATOM 2258 N N . SER A 1 292 ? -15.968 -11.401 25.225 1.00 88.38 292 SER A N 1
ATOM 2259 C CA . SER A 1 292 ? -16.800 -11.270 26.422 1.00 88.38 292 SER A CA 1
ATOM 2260 C C . SER A 1 292 ? -15.973 -10.696 27.571 1.00 88.38 292 SER A C 1
ATOM 2262 O O . SER A 1 292 ? -14.821 -11.085 27.764 1.00 88.38 292 SER A O 1
ATOM 2264 N N . VAL A 1 293 ? -16.561 -9.795 28.356 1.00 88.56 293 VAL A N 1
ATOM 2265 C CA . VAL A 1 293 ? -15.935 -9.294 29.586 1.00 88.56 293 VAL A CA 1
ATOM 2266 C C . VAL A 1 293 ? -16.204 -10.302 30.713 1.00 88.56 293 VAL A C 1
ATOM 2268 O O . VAL A 1 293 ? -17.371 -10.634 30.925 1.00 88.56 293 VAL A O 1
ATOM 2271 N N . PRO A 1 294 ? -15.185 -10.807 31.437 1.00 86.25 294 PRO A N 1
ATOM 2272 C CA . PRO A 1 294 ? -15.397 -11.697 32.578 1.00 86.25 294 PRO A CA 1
ATOM 2273 C C . PRO A 1 294 ? -16.258 -11.038 33.663 1.00 86.25 294 PRO A C 1
ATOM 2275 O O . PRO A 1 294 ? -15.974 -9.909 34.059 1.00 86.25 294 PRO A O 1
ATOM 2278 N N . ASP A 1 295 ? -17.257 -11.748 34.206 1.00 85.31 295 ASP A N 1
ATOM 2279 C CA . ASP A 1 295 ? -18.122 -11.209 35.274 1.00 85.31 295 ASP A CA 1
ATOM 2280 C C . ASP A 1 295 ? -17.334 -10.817 36.546 1.00 85.31 295 ASP A C 1
ATOM 2282 O O . ASP A 1 295 ? -17.793 -9.977 37.311 1.00 85.31 295 ASP A O 1
ATOM 2286 N N . SER A 1 296 ? -16.116 -11.340 36.749 1.00 86.06 296 SER A N 1
ATOM 2287 C CA . SER A 1 296 ? -15.202 -10.929 37.829 1.00 86.06 296 SER A CA 1
ATOM 2288 C C . SER A 1 296 ? -14.629 -9.511 37.681 1.00 86.06 296 SER A C 1
ATOM 2290 O O . SER A 1 296 ? -14.175 -8.942 38.671 1.00 86.06 296 SER A O 1
ATOM 2292 N N . LEU A 1 297 ? -14.653 -8.932 36.475 1.00 82.38 297 LEU A N 1
ATOM 2293 C CA . LEU A 1 297 ? -14.295 -7.529 36.213 1.00 82.38 297 LEU A CA 1
ATOM 2294 C C . LEU A 1 297 ? -15.525 -6.603 36.206 1.00 82.38 297 LEU A C 1
ATOM 2296 O O . LEU A 1 297 ? -15.397 -5.396 35.994 1.00 82.38 297 LEU A O 1
ATOM 2300 N N . LEU A 1 298 ? -16.723 -7.154 36.418 1.00 87.69 298 LEU A N 1
ATOM 2301 C CA . LEU A 1 298 ? -17.984 -6.423 36.392 1.00 87.69 298 LEU A CA 1
ATOM 2302 C C . LEU A 1 298 ? -18.499 -6.176 37.820 1.00 87.69 298 LEU A C 1
ATOM 2304 O O . LEU A 1 298 ? -18.370 -7.039 38.690 1.00 87.69 298 LEU A O 1
ATOM 2308 N N . PRO A 1 299 ? -19.108 -5.007 38.100 1.00 88.38 299 PRO A N 1
ATOM 2309 C CA . PRO A 1 299 ? -19.691 -4.752 39.410 1.00 88.38 299 PRO A CA 1
ATOM 2310 C C . PRO A 1 299 ? -20.824 -5.744 39.699 1.00 88.38 299 PRO A C 1
ATOM 2312 O O . PRO A 1 299 ? -21.635 -6.062 38.826 1.00 88.38 299 PRO A O 1
ATOM 2315 N N . THR A 1 300 ? -20.892 -6.201 40.949 1.00 84.81 300 THR A N 1
ATOM 2316 C CA . THR A 1 300 ? -21.967 -7.055 41.464 1.00 84.81 300 THR A CA 1
ATOM 2317 C C . THR A 1 300 ? -22.745 -6.287 42.538 1.00 84.81 300 THR A C 1
ATOM 2319 O O . THR A 1 300 ? -22.146 -5.922 43.549 1.00 84.81 300 THR A O 1
ATOM 2322 N N . PRO A 1 301 ? -24.062 -6.038 42.365 1.00 87.38 301 PRO A N 1
ATOM 2323 C CA . PRO A 1 301 ? -24.877 -6.318 41.172 1.00 87.38 301 PRO A CA 1
ATOM 2324 C C . PRO A 1 301 ? -24.447 -5.482 39.950 1.00 87.38 301 PRO A C 1
ATOM 2326 O O . PRO A 1 301 ? -23.794 -4.459 40.128 1.00 87.38 301 PRO A O 1
ATOM 2329 N N . LYS A 1 302 ? -24.866 -5.888 38.733 1.00 90.06 302 LYS A N 1
ATOM 2330 C CA . LYS A 1 302 ? -24.547 -5.257 37.423 1.00 90.06 302 LYS A CA 1
ATOM 2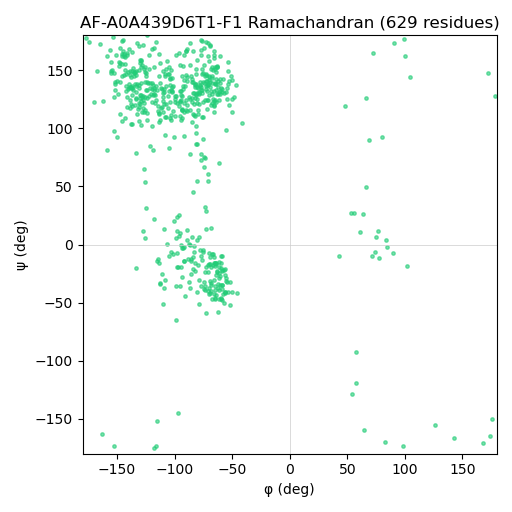331 C C . LYS A 1 302 ? -25.040 -3.802 37.292 1.00 90.06 302 LYS A C 1
ATOM 2333 O O . LYS A 1 302 ? -25.990 -3.494 36.568 1.00 90.06 302 LYS A O 1
ATOM 2338 N N . ILE A 1 303 ? -24.404 -2.904 38.036 1.00 91.62 303 ILE A N 1
ATOM 2339 C CA . ILE A 1 303 ? -24.665 -1.469 38.125 1.00 91.62 303 ILE A CA 1
ATOM 2340 C C . ILE A 1 303 ? -23.308 -0.771 38.155 1.00 91.62 303 ILE A C 1
ATOM 2342 O O . ILE A 1 303 ? -22.530 -0.973 39.084 1.00 91.62 303 ILE A O 1
ATOM 2346 N N . PHE A 1 304 ? -23.022 0.057 37.154 1.00 91.75 304 PHE A N 1
ATOM 2347 C CA . PHE A 1 304 ? -21.855 0.931 37.192 1.00 91.75 304 PHE A CA 1
ATOM 2348 C C . PHE A 1 304 ? -22.178 2.173 38.039 1.00 91.75 304 PHE A C 1
ATOM 2350 O O . PHE A 1 304 ? -23.168 2.862 37.782 1.00 91.75 304 PHE A O 1
ATOM 2357 N N . THR A 1 305 ? -21.364 2.446 39.058 1.00 92.88 305 THR A N 1
ATOM 2358 C CA . THR A 1 305 ? -21.541 3.552 40.010 1.00 92.88 305 THR A CA 1
ATOM 2359 C C . THR A 1 305 ? -21.102 4.882 39.401 1.00 92.88 305 THR A C 1
ATOM 2361 O O . THR A 1 305 ? -20.055 4.966 38.755 1.00 92.88 305 THR A O 1
ATOM 2364 N N . LYS A 1 306 ? -21.852 5.954 39.671 1.00 93.50 306 LYS A N 1
ATOM 2365 C CA . LYS A 1 306 ? -21.493 7.331 39.311 1.00 93.50 306 LYS A CA 1
ATOM 2366 C C . LYS A 1 306 ? -20.069 7.683 39.760 1.00 93.50 306 LYS A C 1
ATOM 2368 O O . LYS A 1 306 ? -19.750 7.598 40.942 1.00 93.50 306 LYS A O 1
ATOM 2373 N N . GLY A 1 307 ? -19.240 8.135 38.822 1.00 90.81 307 GLY A N 1
ATOM 2374 C CA . GLY A 1 307 ? -17.866 8.588 39.059 1.00 90.81 307 GLY A CA 1
ATOM 2375 C C . GLY A 1 307 ? -16.843 7.479 39.334 1.00 90.81 307 GLY A C 1
ATOM 2376 O O . GLY A 1 307 ? -15.650 7.773 39.397 1.00 90.81 307 GLY A O 1
ATOM 2377 N N . GLN A 1 308 ? -17.269 6.220 39.472 1.00 93.12 308 GLN A N 1
ATOM 2378 C CA . GLN A 1 308 ? -16.353 5.090 39.601 1.00 93.12 308 GLN A CA 1
ATOM 2379 C C . GLN A 1 308 ? -15.776 4.738 38.225 1.00 93.12 308 GLN A C 1
ATOM 2381 O O . GLN A 1 308 ? -16.510 4.642 37.241 1.00 93.12 308 GLN A O 1
ATOM 2386 N N . LYS A 1 309 ? -14.456 4.545 38.158 1.00 93.00 309 LYS A N 1
ATOM 2387 C CA . LYS A 1 309 ? -13.783 4.085 36.939 1.00 93.00 309 LYS A CA 1
ATOM 2388 C C . LYS A 1 309 ? -13.827 2.561 36.844 1.00 93.00 309 LYS A C 1
ATOM 2390 O O . LYS A 1 309 ? -13.621 1.883 37.850 1.00 93.00 309 LYS A O 1
ATOM 2395 N N . TYR A 1 310 ? -14.050 2.051 35.638 1.00 93.25 310 TYR A N 1
ATOM 2396 C CA . TYR A 1 310 ? -13.974 0.627 35.309 1.00 93.25 310 TYR A CA 1
ATOM 2397 C C . TYR A 1 310 ? -13.128 0.468 34.048 1.00 93.25 310 TYR A C 1
ATOM 2399 O O . TYR A 1 310 ? -13.508 0.968 32.991 1.00 93.25 310 TYR A O 1
ATOM 2407 N N . ASP A 1 311 ? -11.992 -0.210 34.167 1.00 93.00 311 ASP A N 1
ATOM 2408 C CA . ASP A 1 311 ? -11.023 -0.388 33.087 1.00 93.00 311 ASP A CA 1
ATOM 2409 C C . ASP A 1 311 ? -11.113 -1.832 32.563 1.00 93.00 311 ASP A C 1
ATOM 2411 O O . ASP A 1 311 ? -10.895 -2.787 33.309 1.00 93.00 311 ASP A O 1
ATOM 2415 N N . LEU A 1 312 ? -11.486 -1.997 31.290 1.00 94.12 312 LEU A N 1
ATOM 2416 C CA . LEU A 1 312 ? -11.773 -3.294 30.666 1.00 94.12 312 LEU A CA 1
ATOM 2417 C C . LEU A 1 312 ? -10.735 -3.621 29.587 1.00 94.12 312 LEU A C 1
ATOM 2419 O O . LEU A 1 312 ? -10.685 -2.953 28.554 1.00 94.12 312 LEU A O 1
ATOM 2423 N N . GLU A 1 313 ? -9.902 -4.637 29.809 1.00 94.62 313 GLU A N 1
ATOM 2424 C CA . GLU A 1 313 ? -8.865 -5.026 28.846 1.00 94.62 313 GLU A CA 1
ATOM 2425 C C . GLU A 1 313 ? -9.426 -5.715 27.594 1.00 94.62 313 GLU A C 1
ATOM 2427 O O . GLU A 1 313 ? -10.389 -6.485 27.660 1.00 94.62 313 GLU A O 1
ATOM 2432 N N . PHE A 1 314 ? -8.771 -5.490 26.454 1.00 94.75 314 PHE A N 1
ATOM 2433 C CA . PHE A 1 314 ? -9.011 -6.216 25.210 1.00 94.75 314 PHE A CA 1
ATOM 2434 C C . PHE A 1 314 ? -7.715 -6.671 24.535 1.00 94.75 314 PHE A C 1
ATOM 2436 O O . PHE A 1 314 ? -6.686 -5.999 24.625 1.00 94.75 314 PHE A O 1
ATOM 2443 N N . SER A 1 315 ? -7.782 -7.802 23.831 1.00 95.31 315 SER A N 1
ATOM 2444 C CA . SER A 1 315 ? -6.703 -8.334 22.989 1.00 95.31 315 SER A CA 1
ATOM 2445 C C . SER A 1 315 ? -7.300 -9.078 21.793 1.00 95.31 315 SER A C 1
ATOM 2447 O O . SER A 1 315 ? -7.930 -10.123 21.952 1.00 95.31 315 SER A O 1
ATOM 2449 N N . PHE A 1 316 ? -7.107 -8.537 20.589 1.00 95.62 316 PHE A N 1
ATOM 2450 C CA . PHE A 1 316 ? -7.517 -9.167 19.331 1.00 95.62 316 PHE A CA 1
ATOM 2451 C C . PHE A 1 316 ? -6.314 -9.334 18.407 1.00 95.62 316 PHE A C 1
ATOM 2453 O O . PHE A 1 316 ? -5.520 -8.409 18.270 1.00 95.62 316 PHE A O 1
ATOM 2460 N N . THR A 1 317 ? -6.200 -10.466 17.718 1.00 92.94 317 THR A N 1
ATOM 2461 C CA . THR A 1 317 ? -5.203 -10.657 16.651 1.00 92.94 317 THR A CA 1
ATOM 2462 C C . THR A 1 317 ? -5.808 -10.253 15.308 1.00 92.94 317 THR A C 1
ATOM 2464 O O . THR A 1 317 ? -6.945 -10.627 15.024 1.00 92.94 317 THR A O 1
ATOM 2467 N N . VAL A 1 318 ? -5.079 -9.521 14.462 1.00 92.69 318 VAL A N 1
ATOM 2468 C CA . VAL A 1 318 ? -5.507 -9.266 13.075 1.00 92.69 318 VAL A CA 1
ATOM 2469 C C . VAL A 1 318 ? -5.473 -10.587 12.289 1.00 92.69 318 VAL A C 1
ATOM 2471 O O . VAL A 1 318 ? -4.409 -11.202 12.216 1.00 92.69 318 VAL A O 1
ATOM 2474 N N . PRO A 1 319 ? -6.589 -11.053 11.699 1.00 91.06 319 PRO A N 1
ATOM 2475 C CA . PRO A 1 319 ? -6.607 -12.319 10.970 1.00 91.06 319 PRO A CA 1
ATOM 2476 C C . PRO A 1 319 ? -5.834 -12.241 9.644 1.00 91.06 319 PRO A C 1
ATOM 2478 O O . PRO A 1 319 ? -5.598 -11.159 9.106 1.00 91.06 319 PRO A O 1
ATOM 2481 N N . ASP A 1 320 ? -5.481 -13.404 9.093 1.00 85.19 320 ASP A N 1
ATOM 2482 C CA . ASP A 1 320 ? -5.039 -13.552 7.698 1.00 85.19 320 ASP A CA 1
ATOM 2483 C C . ASP A 1 320 ? -6.202 -13.922 6.754 1.00 85.19 320 ASP A C 1
ATOM 2485 O O . ASP A 1 320 ? -6.190 -13.532 5.590 1.00 85.19 320 ASP A O 1
ATOM 2489 N N . HIS A 1 321 ? -7.232 -14.604 7.270 1.00 87.06 321 HIS A N 1
ATOM 2490 C CA . HIS A 1 321 ? -8.421 -15.054 6.542 1.00 87.06 321 HIS A CA 1
ATOM 2491 C C . HIS A 1 321 ? -9.712 -14.752 7.313 1.00 87.06 321 HIS A C 1
ATOM 2493 O O . HIS A 1 321 ? -9.761 -14.764 8.545 1.00 87.06 321 HIS A O 1
ATOM 2499 N N . LEU A 1 322 ? -10.780 -14.504 6.565 1.00 89.69 322 LEU A N 1
ATOM 2500 C CA . LEU A 1 322 ? -12.133 -14.248 7.042 1.00 89.69 322 LEU A CA 1
ATOM 2501 C C . LEU A 1 322 ? -12.947 -15.560 7.086 1.00 89.69 322 LEU A C 1
ATOM 2503 O O . LEU A 1 322 ? -12.674 -16.483 6.314 1.00 89.69 322 LEU A O 1
ATOM 2507 N N . PRO A 1 323 ? -13.971 -15.674 7.954 1.00 85.88 323 PRO A N 1
ATOM 2508 C CA . PRO A 1 323 ? -14.838 -16.854 8.000 1.00 85.88 323 PRO A CA 1
ATOM 2509 C C . PRO A 1 323 ? -15.526 -17.141 6.657 1.00 85.88 323 PRO A C 1
ATOM 2511 O O . PRO A 1 323 ? -16.000 -16.222 5.999 1.00 85.88 323 PRO A O 1
ATOM 2514 N N . LEU A 1 324 ? -15.682 -18.416 6.277 1.00 84.62 324 LEU A N 1
ATOM 2515 C CA . LEU A 1 324 ? -16.253 -18.816 4.973 1.00 84.62 324 LEU A CA 1
ATOM 2516 C C . LEU A 1 324 ? -17.656 -18.240 4.682 1.00 84.62 324 LEU A C 1
ATOM 2518 O O . LEU A 1 324 ? -18.023 -18.066 3.522 1.00 84.62 324 LEU A O 1
ATOM 2522 N N . SER A 1 325 ? -18.428 -17.924 5.726 1.00 84.44 325 SER A N 1
ATOM 2523 C CA . SER A 1 325 ? -19.746 -17.277 5.650 1.00 84.44 325 SER A CA 1
ATOM 2524 C C . SER A 1 325 ? -19.706 -15.811 5.197 1.00 84.44 325 SER A C 1
ATOM 2526 O O . SER A 1 325 ? -20.750 -15.225 4.950 1.00 84.44 325 SER A O 1
ATOM 2528 N N . VAL A 1 326 ? -18.524 -15.197 5.127 1.00 87.31 326 VAL A N 1
ATOM 2529 C CA . VAL A 1 326 ? -18.318 -13.806 4.688 1.00 87.31 326 VAL A CA 1
ATOM 2530 C C . VAL A 1 326 ? -18.266 -13.695 3.155 1.00 87.31 326 VAL A C 1
ATOM 2532 O O . VAL A 1 326 ? -18.432 -12.605 2.603 1.00 87.31 326 VAL A O 1
ATOM 2535 N N . CYS A 1 327 ? -18.083 -14.820 2.457 1.00 87.75 327 CYS A N 1
AT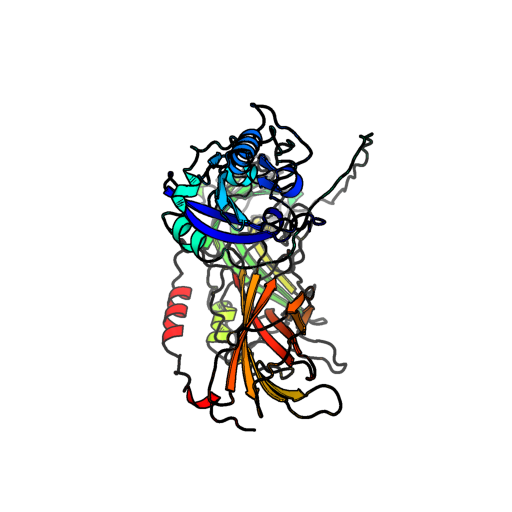OM 2536 C CA . CYS A 1 327 ? -18.243 -14.955 1.010 1.00 87.75 327 CYS A CA 1
ATOM 2537 C C . CYS A 1 327 ? -19.068 -16.220 0.723 1.00 87.75 327 CYS A C 1
ATOM 2539 O O . CYS A 1 327 ? -18.519 -17.280 0.410 1.00 87.75 327 CYS A O 1
ATOM 2541 N N . ASP A 1 328 ? -20.385 -16.121 0.891 1.00 88.75 328 ASP A N 1
ATOM 2542 C CA . ASP A 1 328 ? -21.383 -17.190 0.736 1.00 88.75 328 ASP A CA 1
ATOM 2543 C C . ASP A 1 328 ? -22.101 -17.188 -0.630 1.00 88.75 328 ASP A C 1
ATOM 2545 O O . ASP A 1 328 ? -22.822 -18.132 -0.950 1.00 88.75 328 ASP A O 1
ATOM 2549 N N . HIS A 1 329 ? -21.872 -16.158 -1.449 1.00 89.38 329 HIS A N 1
ATOM 2550 C CA . HIS A 1 329 ? -22.417 -16.037 -2.799 1.00 89.38 329 HIS A CA 1
ATOM 2551 C C . HIS A 1 329 ? -21.694 -16.916 -3.840 1.00 89.38 329 HIS A C 1
ATOM 2553 O O . HIS A 1 329 ? -20.598 -17.431 -3.621 1.00 89.38 329 HIS A O 1
ATOM 2559 N N . ASP A 1 330 ? -22.320 -17.033 -5.012 1.00 89.00 330 ASP A N 1
ATOM 2560 C CA . ASP A 1 330 ? -21.784 -17.692 -6.206 1.00 89.00 330 ASP A CA 1
ATOM 2561 C C . ASP A 1 330 ? -20.534 -16.972 -6.759 1.00 89.00 330 ASP A C 1
ATOM 2563 O O . ASP A 1 330 ? -20.536 -15.745 -6.896 1.00 89.00 330 ASP A O 1
ATOM 2567 N N . THR A 1 331 ? -19.479 -17.726 -7.077 1.00 87.31 331 THR A N 1
ATOM 2568 C CA . THR A 1 331 ? -18.157 -17.232 -7.516 1.00 87.31 331 THR A CA 1
ATOM 2569 C C . THR A 1 331 ? -17.631 -18.064 -8.681 1.00 87.31 331 THR A C 1
ATOM 2571 O O . THR A 1 331 ? -17.630 -19.292 -8.588 1.00 87.31 331 THR A O 1
ATOM 2574 N N . ALA A 1 332 ? -17.102 -17.414 -9.720 1.00 83.62 332 ALA A N 1
ATOM 2575 C CA . ALA A 1 332 ? -16.616 -18.048 -10.947 1.00 83.62 332 ALA A CA 1
ATOM 2576 C C . ALA A 1 332 ? -15.498 -19.082 -10.712 1.00 83.62 332 ALA A C 1
ATOM 2578 O O . ALA A 1 332 ? -15.456 -20.111 -11.383 1.00 83.62 332 ALA A O 1
ATOM 2579 N N . SER A 1 333 ? -14.618 -18.849 -9.731 1.00 80.44 333 SER A N 1
ATOM 2580 C CA . SER A 1 333 ? -13.544 -19.780 -9.376 1.00 80.44 333 SER A CA 1
ATOM 2581 C C . SER A 1 333 ? -13.265 -19.821 -7.870 1.00 80.44 333 SER A C 1
ATOM 2583 O O . SER A 1 333 ? -13.647 -18.929 -7.106 1.00 80.44 333 SER A O 1
ATOM 2585 N N . ARG A 1 334 ? -12.544 -20.863 -7.429 1.00 80.44 334 ARG A N 1
ATOM 2586 C CA . ARG A 1 334 ? -12.042 -20.955 -6.046 1.00 80.44 334 ARG A CA 1
ATOM 2587 C C . ARG A 1 334 ? -11.067 -19.824 -5.711 1.00 80.44 334 ARG A C 1
ATOM 2589 O O . ARG A 1 334 ? -11.103 -19.342 -4.586 1.00 80.44 334 ARG A O 1
ATOM 2596 N N . ILE A 1 335 ? -10.276 -19.373 -6.686 1.00 77.75 335 ILE A N 1
ATOM 2597 C CA . ILE A 1 335 ? -9.274 -18.305 -6.539 1.00 77.75 335 ILE A CA 1
ATOM 2598 C C . ILE A 1 335 ? -9.955 -16.964 -6.231 1.00 77.75 335 ILE A C 1
ATOM 2600 O O . ILE A 1 335 ? -9.536 -16.259 -5.315 1.00 77.75 335 ILE A O 1
ATOM 2604 N N . VAL A 1 336 ? -11.061 -16.649 -6.916 1.00 82.12 336 VAL A N 1
ATOM 2605 C CA . VAL A 1 336 ? -11.896 -15.473 -6.605 1.00 82.12 336 VAL A CA 1
ATOM 2606 C C . VAL A 1 336 ? -12.437 -15.560 -5.175 1.00 82.12 336 VAL A C 1
ATOM 2608 O O . VAL A 1 336 ? -12.338 -14.601 -4.409 1.00 82.12 336 VAL A O 1
ATOM 2611 N N . ARG A 1 337 ? -12.953 -16.729 -4.768 1.00 84.50 337 ARG A N 1
ATOM 2612 C CA . ARG A 1 337 ? -13.482 -16.923 -3.409 1.00 84.50 337 ARG A CA 1
ATOM 2613 C C . ARG A 1 337 ? -12.400 -16.817 -2.328 1.00 84.50 337 ARG A C 1
ATOM 2615 O O . ARG A 1 337 ? -12.659 -16.223 -1.288 1.00 84.50 337 ARG A O 1
ATOM 2622 N N . GLN A 1 338 ? -11.203 -17.349 -2.577 1.00 83.12 338 GLN A N 1
ATOM 2623 C CA . GLN A 1 338 ? -10.023 -17.192 -1.718 1.00 83.12 338 GLN A CA 1
ATOM 2624 C C . GLN A 1 338 ? -9.655 -15.711 -1.561 1.00 83.12 338 GLN A C 1
ATOM 2626 O O . GLN A 1 338 ? -9.526 -15.221 -0.440 1.00 83.12 338 GLN A O 1
ATOM 2631 N N . ALA A 1 339 ? -9.607 -14.960 -2.665 1.00 84.25 339 ALA A N 1
ATOM 2632 C CA . ALA A 1 339 ? -9.358 -13.522 -2.637 1.00 84.25 339 ALA A CA 1
ATOM 2633 C C . ALA A 1 339 ? -10.404 -12.764 -1.796 1.00 84.25 339 ALA A C 1
ATOM 2635 O O . ALA A 1 339 ? -10.026 -12.017 -0.895 1.00 84.25 339 ALA A O 1
ATOM 2636 N N . HIS A 1 340 ? -11.701 -13.029 -2.000 1.00 89.31 340 HIS A N 1
ATOM 2637 C CA . HIS A 1 340 ? -12.804 -12.415 -1.238 1.00 89.31 340 HIS A CA 1
ATOM 2638 C C . HIS A 1 340 ? -12.831 -12.761 0.262 1.00 89.31 340 HIS A C 1
ATOM 2640 O O . HIS A 1 340 ? -13.548 -12.105 1.032 1.00 89.31 340 HIS A O 1
ATOM 2646 N N . LEU A 1 341 ? -12.096 -13.801 0.667 1.00 89.75 341 LEU A N 1
ATOM 2647 C CA . LEU A 1 341 ? -11.959 -14.269 2.044 1.00 89.75 341 LEU A CA 1
ATOM 2648 C C . LEU A 1 341 ? -10.677 -13.767 2.724 1.00 89.75 341 LEU A C 1
ATOM 2650 O O . LEU A 1 341 ? -10.433 -14.143 3.868 1.00 89.75 341 LEU A O 1
ATOM 2654 N N . ARG A 1 342 ? -9.883 -12.890 2.100 1.00 89.25 342 ARG A N 1
ATOM 2655 C CA . ARG A 1 342 ? -8.794 -12.181 2.792 1.00 89.25 342 ARG A CA 1
ATOM 2656 C C . ARG A 1 342 ? -9.269 -10.815 3.320 1.00 89.25 342 ARG A C 1
ATOM 2658 O O . ARG A 1 342 ? -10.093 -10.166 2.673 1.00 89.25 342 ARG A O 1
ATOM 2665 N N . PRO A 1 343 ? -8.783 -10.345 4.485 1.00 93.31 343 PRO A N 1
ATOM 2666 C CA . PRO A 1 343 ? -9.111 -9.015 4.993 1.00 93.31 343 PRO A CA 1
ATOM 2667 C C . PRO A 1 343 ? -8.628 -7.908 4.033 1.00 93.31 343 PRO A C 1
ATOM 2669 O O . PRO A 1 343 ? -7.460 -7.923 3.640 1.00 93.31 343 PRO A O 1
ATOM 2672 N N . PRO A 1 344 ? -9.470 -6.925 3.665 1.00 94.88 344 PRO A N 1
ATOM 2673 C CA . PRO A 1 344 ? -9.046 -5.757 2.889 1.00 94.88 344 PRO A CA 1
ATOM 2674 C C . PRO A 1 344 ? -8.239 -4.753 3.737 1.00 94.88 344 PRO A C 1
ATOM 2676 O O . PRO A 1 344 ? -8.438 -4.682 4.951 1.00 94.88 344 PRO A O 1
ATOM 2679 N N . PRO A 1 345 ? -7.361 -3.925 3.144 1.00 94.00 345 PRO A N 1
ATOM 2680 C CA . PRO A 1 345 ? -6.732 -2.796 3.833 1.00 94.00 345 PRO A CA 1
ATOM 2681 C C . PRO A 1 345 ? -7.734 -1.725 4.283 1.00 94.00 345 PRO A C 1
ATOM 2683 O O . PRO A 1 345 ? -8.765 -1.532 3.642 1.00 94.00 345 PRO A O 1
ATOM 2686 N N . SER A 1 346 ? -7.406 -0.973 5.339 1.00 93.19 346 SER A N 1
ATOM 2687 C CA . SER A 1 346 ? -8.113 0.278 5.663 1.00 93.19 346 SER A CA 1
ATOM 2688 C C . SER A 1 346 ? -8.063 1.248 4.480 1.00 93.19 346 SER A C 1
ATOM 2690 O O . SER A 1 346 ? -6.986 1.503 3.940 1.00 93.19 346 SER A O 1
ATOM 2692 N N . PHE A 1 347 ? -9.219 1.795 4.097 1.00 93.06 347 PHE A N 1
ATOM 2693 C CA . PHE A 1 347 ? -9.395 2.495 2.822 1.00 93.06 347 PHE A CA 1
ATOM 2694 C C . PHE A 1 347 ? -10.498 3.560 2.914 1.00 93.06 347 PHE A C 1
ATOM 2696 O O . PHE A 1 347 ? -11.545 3.317 3.513 1.00 93.06 347 PHE A O 1
ATOM 2703 N N . GLY A 1 348 ? -10.292 4.737 2.331 1.00 89.62 348 GLY A N 1
ATOM 2704 C CA . GLY A 1 348 ? -11.295 5.793 2.141 1.00 89.62 348 GLY A CA 1
ATOM 2705 C C . GLY A 1 348 ? -11.755 6.562 3.379 1.00 89.62 348 GLY A C 1
ATOM 2706 O O . GLY A 1 348 ? -12.425 7.585 3.236 1.00 89.62 348 GLY A O 1
ATOM 2707 N N . ASP A 1 349 ? -11.395 6.131 4.590 1.00 86.75 349 ASP A N 1
ATOM 2708 C CA . ASP A 1 349 ? -11.717 6.857 5.818 1.00 86.75 349 ASP A CA 1
ATOM 2709 C C . ASP A 1 349 ? -10.554 7.774 6.255 1.00 86.75 349 ASP A C 1
ATOM 2711 O O . ASP A 1 349 ? -9.529 7.281 6.743 1.00 86.75 349 ASP A O 1
ATOM 2715 N N . PRO A 1 350 ? -10.703 9.113 6.168 1.00 76.94 350 PRO A N 1
ATOM 2716 C CA . PRO A 1 350 ? -9.648 10.050 6.548 1.00 76.94 350 PRO A CA 1
ATOM 2717 C C . PRO A 1 350 ? -9.246 9.941 8.024 1.00 76.94 350 PRO A C 1
ATOM 2719 O O . PRO A 1 350 ? -8.103 10.234 8.360 1.00 76.94 350 PRO A O 1
ATOM 2722 N N . ASN A 1 351 ? -10.124 9.459 8.911 1.00 75.31 351 ASN A N 1
ATOM 2723 C CA . ASN A 1 351 ? -9.801 9.292 10.334 1.00 75.31 351 ASN A CA 1
ATOM 2724 C C . ASN A 1 351 ? -8.699 8.240 10.577 1.00 75.31 351 ASN A C 1
ATOM 2726 O O . ASN A 1 351 ? -8.122 8.203 11.662 1.00 75.31 351 ASN A O 1
ATOM 2730 N N . VAL A 1 352 ? -8.405 7.392 9.583 1.00 72.75 352 VAL A N 1
ATOM 2731 C CA . VAL A 1 352 ? -7.337 6.380 9.618 1.00 72.75 352 VAL A CA 1
ATOM 2732 C C . VAL A 1 352 ? -6.389 6.460 8.411 1.00 72.75 352 VAL A C 1
ATOM 2734 O O . VAL A 1 352 ? -5.575 5.563 8.235 1.00 72.75 352 VAL A O 1
ATOM 2737 N N . ALA A 1 353 ? -6.431 7.517 7.590 1.00 56.34 353 ALA A N 1
ATOM 2738 C CA . ALA A 1 353 ? -5.572 7.633 6.398 1.00 56.34 353 ALA A CA 1
ATOM 2739 C C . ALA A 1 353 ? -4.089 7.946 6.716 1.00 56.34 353 ALA A C 1
ATOM 2741 O O . ALA A 1 353 ? -3.203 7.580 5.945 1.00 56.34 353 ALA A O 1
ATOM 2742 N N . GLY A 1 354 ? -3.810 8.541 7.885 1.00 51.47 354 GLY A N 1
ATOM 2743 C CA . GLY A 1 354 ? -2.472 8.596 8.493 1.00 51.47 354 GLY A CA 1
ATOM 2744 C C . GLY A 1 354 ? -1.661 9.893 8.316 1.00 51.47 354 GLY A C 1
ATOM 2745 O O . GLY A 1 354 ? -2.070 10.826 7.635 1.00 51.47 354 GLY A O 1
ATOM 2746 N N . TYR A 1 355 ? -0.486 9.882 8.966 1.00 45.50 355 TYR A N 1
ATOM 2747 C CA . TYR A 1 355 ? 0.602 10.881 8.991 1.00 45.50 355 TYR A CA 1
ATOM 2748 C C . TYR A 1 355 ? 0.365 12.241 9.690 1.00 45.50 355 TYR A C 1
ATOM 2750 O O . TYR A 1 355 ? 0.063 13.253 9.071 1.00 45.50 355 TYR A O 1
ATOM 2758 N N . GLY A 1 356 ? 0.667 12.327 10.990 1.00 37.91 356 GLY A N 1
ATOM 2759 C CA . GLY A 1 356 ? 1.272 13.539 11.572 1.00 37.91 356 GLY A CA 1
ATOM 2760 C C . GLY A 1 356 ? 0.448 14.833 11.528 1.00 37.91 356 GLY A C 1
ATOM 2761 O O . GLY A 1 356 ? 1.031 15.910 11.474 1.00 37.91 356 GLY A O 1
ATOM 2762 N N . GLY A 1 357 ? -0.885 14.750 11.491 1.00 39.50 357 GLY A N 1
ATOM 2763 C CA . GLY A 1 357 ? -1.770 15.912 11.321 1.00 39.50 357 GLY A CA 1
ATOM 2764 C C . GLY A 1 357 ? -2.005 16.357 9.867 1.00 39.50 357 GLY A C 1
ATOM 2765 O O . GLY A 1 357 ? -2.810 17.258 9.640 1.00 39.50 357 GLY A O 1
ATOM 2766 N N . LYS A 1 358 ? -1.382 15.706 8.875 1.00 44.47 358 LYS A N 1
ATOM 2767 C CA . LYS A 1 358 ? -1.670 15.881 7.444 1.00 44.47 358 LYS A CA 1
ATOM 2768 C C . LYS A 1 358 ? -2.025 14.534 6.815 1.00 44.47 358 LYS A C 1
ATOM 2770 O O . LYS A 1 358 ? -1.145 13.731 6.534 1.00 44.47 358 LYS A O 1
ATOM 2775 N N . LEU A 1 359 ? -3.308 14.355 6.506 1.00 59.28 359 LEU A N 1
ATOM 2776 C CA . LEU A 1 359 ? -3.827 13.180 5.805 1.00 59.28 359 LEU A CA 1
ATOM 2777 C C . LEU A 1 359 ? -3.012 12.882 4.533 1.00 59.28 359 LEU A C 1
ATOM 2779 O O . LEU A 1 359 ? -3.037 13.678 3.590 1.00 59.28 359 LEU A O 1
ATOM 2783 N N . LEU A 1 360 ? -2.310 11.744 4.507 1.00 67.81 360 LEU A N 1
ATOM 2784 C CA . LEU A 1 360 ? -1.789 11.185 3.257 1.00 67.81 360 LEU A CA 1
ATOM 2785 C C . LEU A 1 360 ? -2.947 10.672 2.408 1.00 67.81 360 LEU A C 1
ATOM 2787 O O . LEU A 1 360 ? -3.935 10.145 2.926 1.00 67.81 360 LEU A O 1
ATOM 2791 N N . ASN A 1 361 ? -2.816 10.814 1.096 1.00 79.31 361 ASN A N 1
ATOM 2792 C CA . ASN A 1 361 ? -3.830 10.364 0.163 1.00 79.31 361 ASN A CA 1
ATOM 2793 C C . ASN A 1 361 ? -3.681 8.854 -0.062 1.00 79.31 361 ASN A C 1
ATOM 2795 O O . ASN A 1 361 ? -2.630 8.386 -0.495 1.00 79.31 361 ASN A O 1
ATOM 2799 N N . ASP A 1 362 ? -4.730 8.082 0.212 1.00 86.25 362 ASP A N 1
ATOM 2800 C CA . ASP A 1 362 ? -4.810 6.669 -0.177 1.00 86.25 362 ASP A CA 1
ATOM 2801 C C . ASP A 1 362 ? -5.380 6.476 -1.590 1.00 86.25 362 ASP A C 1
ATOM 2803 O O . ASP A 1 362 ? -5.510 5.354 -2.092 1.00 86.25 362 ASP A O 1
ATOM 2807 N N . PHE A 1 363 ? -5.706 7.587 -2.255 1.00 89.62 363 PHE A N 1
ATOM 2808 C CA . PHE A 1 363 ? -6.355 7.656 -3.555 1.00 89.62 363 PHE A CA 1
ATOM 2809 C C . PHE A 1 363 ? -7.683 6.889 -3.596 1.00 89.62 363 PHE A C 1
ATOM 2811 O O . PHE A 1 363 ? -8.060 6.383 -4.653 1.00 89.62 363 PHE A O 1
ATOM 2818 N N . ALA A 1 364 ? -8.376 6.729 -2.466 1.00 90.56 364 ALA A N 1
ATOM 2819 C CA . ALA A 1 364 ? -9.677 6.079 -2.436 1.00 90.56 364 ALA A CA 1
ATOM 2820 C C . ALA A 1 364 ? -10.748 6.938 -3.134 1.00 90.56 364 ALA A C 1
ATOM 2822 O O . ALA A 1 364 ? -10.858 8.140 -2.860 1.00 90.56 364 ALA A O 1
ATOM 2823 N N . PRO A 1 365 ? -11.606 6.347 -3.984 1.00 92.12 365 PRO A N 1
ATOM 2824 C CA . PRO A 1 365 ? -12.785 7.041 -4.480 1.00 92.12 365 PRO A CA 1
ATOM 2825 C C . PRO A 1 365 ? -13.723 7.327 -3.305 1.00 92.12 365 PRO A C 1
ATOM 2827 O O . PRO A 1 365 ? -13.991 6.438 -2.501 1.00 92.12 365 PRO A O 1
ATOM 2830 N N . ARG A 1 366 ? -14.322 8.523 -3.242 1.00 86.88 366 ARG A N 1
ATOM 2831 C CA . ARG A 1 366 ? -15.260 8.923 -2.161 1.00 86.88 366 ARG A CA 1
ATOM 2832 C C . ARG A 1 366 ? -16.500 8.021 -2.010 1.00 86.88 366 ARG A C 1
ATOM 2834 O O . ARG A 1 366 ? -17.265 8.189 -1.065 1.00 86.88 366 ARG A O 1
ATOM 2841 N N . ALA A 1 367 ? -16.713 7.116 -2.961 1.00 87.81 367 ALA A N 1
ATOM 2842 C CA . ALA A 1 367 ? -17.738 6.082 -2.961 1.00 87.81 367 ALA A CA 1
ATOM 2843 C C . ALA A 1 367 ? -17.351 4.804 -2.188 1.00 87.81 367 ALA A C 1
ATOM 2845 O O . ALA A 1 367 ? -18.223 3.962 -1.997 1.00 87.81 367 ALA A O 1
ATOM 2846 N N . CYS A 1 368 ? -16.085 4.637 -1.789 1.00 93.69 368 CYS A N 1
ATOM 2847 C CA . CYS A 1 368 ? -15.514 3.395 -1.257 1.00 93.69 368 CYS A CA 1
ATOM 2848 C C . CYS A 1 368 ? -14.907 3.634 0.127 1.00 93.69 368 CYS A C 1
ATOM 2850 O O . CYS A 1 368 ? -14.050 4.504 0.269 1.00 93.69 368 CYS A O 1
ATOM 2852 N N . ILE A 1 369 ? -15.310 2.859 1.134 1.00 94.00 369 ILE A N 1
ATOM 2853 C CA . ILE A 1 369 ? -14.761 2.944 2.495 1.00 94.00 369 ILE A CA 1
ATOM 2854 C C . ILE A 1 369 ? -14.575 1.529 3.062 1.00 94.00 369 ILE A C 1
ATOM 2856 O O . ILE A 1 369 ? -15.479 0.706 2.956 1.00 94.00 369 ILE A O 1
ATOM 2860 N N . VAL A 1 370 ? -13.435 1.266 3.704 1.00 96.38 370 VAL A N 1
ATOM 2861 C CA . VAL A 1 370 ? -13.143 0.066 4.505 1.00 96.38 370 VAL A CA 1
ATOM 2862 C C . VAL A 1 370 ? -12.620 0.519 5.865 1.00 96.38 370 VAL A C 1
ATOM 2864 O O . VAL A 1 370 ? -11.542 1.116 5.963 1.00 96.38 370 VAL A O 1
ATOM 2867 N N . VAL A 1 371 ? -13.382 0.238 6.921 1.00 94.88 371 VAL A N 1
ATOM 2868 C CA . VAL A 1 371 ? -13.111 0.703 8.287 1.00 94.88 371 VAL A CA 1
ATOM 2869 C C . VAL A 1 371 ? -13.018 -0.469 9.247 1.00 94.88 371 VAL A C 1
ATOM 2871 O O . VAL A 1 371 ? -13.806 -1.407 9.201 1.00 94.88 371 VAL A O 1
ATOM 2874 N N . TYR A 1 372 ? -12.061 -0.361 10.162 1.00 95.69 372 TYR A N 1
ATOM 2875 C CA . TYR A 1 372 ? -11.805 -1.320 11.222 1.00 95.69 372 TYR A CA 1
ATOM 2876 C C . TYR A 1 372 ? -11.978 -0.633 12.575 1.00 95.69 372 TYR A C 1
ATOM 2878 O O . TYR A 1 372 ? -11.411 0.438 12.802 1.00 95.69 372 TYR A O 1
ATOM 2886 N N . THR A 1 373 ? -12.773 -1.225 13.467 1.00 95.75 373 THR A N 1
ATOM 2887 C CA . THR A 1 373 ? -13.183 -0.588 14.730 1.00 95.75 373 THR A CA 1
ATOM 2888 C C . THR A 1 373 ? -13.116 -1.563 15.900 1.00 95.75 373 THR A C 1
ATOM 2890 O O . THR A 1 373 ? -13.723 -2.631 15.860 1.00 95.75 373 THR A O 1
ATOM 2893 N N . ILE A 1 374 ? -12.443 -1.166 16.980 1.00 96.44 374 ILE A N 1
ATOM 2894 C CA . ILE A 1 374 ? -12.576 -1.799 18.296 1.00 96.44 374 ILE A CA 1
ATOM 2895 C C . ILE A 1 374 ? -13.780 -1.148 18.982 1.00 96.44 374 ILE A C 1
ATOM 2897 O O . ILE A 1 374 ? -13.714 0.011 19.387 1.00 96.44 374 ILE A O 1
ATOM 2901 N N . GLN A 1 375 ? -14.898 -1.865 19.062 1.00 96.06 375 GLN A N 1
ATOM 2902 C CA . GLN A 1 375 ? -16.196 -1.355 19.495 1.00 96.06 375 GLN A CA 1
ATOM 2903 C C . GLN A 1 375 ? -16.604 -1.910 20.865 1.00 96.06 375 GLN A C 1
ATOM 2905 O O . GLN A 1 375 ? -16.769 -3.117 21.034 1.00 96.06 375 GLN A O 1
ATOM 2910 N N . LEU A 1 376 ? -16.873 -1.018 21.815 1.00 95.44 376 LEU A N 1
ATOM 2911 C CA . LEU A 1 376 ? -17.622 -1.312 23.032 1.00 95.44 376 LEU A CA 1
ATOM 2912 C C . LEU A 1 376 ? -19.125 -1.292 22.724 1.00 95.44 376 LEU A C 1
ATOM 2914 O O . LEU A 1 376 ? -19.634 -0.309 22.179 1.00 95.44 376 LEU A O 1
ATOM 2918 N N . THR A 1 377 ? -19.841 -2.334 23.144 1.00 93.62 377 THR A N 1
ATOM 2919 C CA . THR A 1 377 ? -21.306 -2.409 23.055 1.00 93.62 377 THR A CA 1
ATOM 2920 C C . THR A 1 377 ? -21.894 -2.726 24.433 1.00 93.62 377 THR A C 1
ATOM 2922 O O . THR A 1 377 ? -21.563 -3.754 25.027 1.00 93.62 377 THR A O 1
ATOM 2925 N N . LEU A 1 378 ? -22.768 -1.853 24.945 1.00 91.25 378 LEU A N 1
ATOM 2926 C CA . LEU A 1 378 ? -23.337 -1.909 26.299 1.00 91.25 378 LEU A CA 1
ATOM 2927 C C . LEU A 1 378 ? -24.872 -1.840 26.270 1.00 91.25 378 LEU A C 1
ATOM 2929 O O . LEU A 1 378 ? -25.447 -0.823 25.877 1.00 91.25 378 LEU A O 1
ATOM 2933 N N . ARG A 1 379 ? -25.550 -2.888 26.748 1.00 88.88 379 ARG A N 1
ATOM 2934 C CA . ARG A 1 379 ? -27.018 -2.938 26.881 1.00 88.88 379 ARG A CA 1
ATOM 2935 C C . ARG A 1 379 ? -27.442 -2.495 28.283 1.00 88.88 379 ARG A C 1
ATOM 2937 O O . ARG A 1 379 ? -27.125 -3.174 29.258 1.00 88.88 379 ARG A O 1
ATOM 2944 N N . HIS A 1 380 ? -28.177 -1.390 28.394 1.00 82.88 380 HIS A N 1
ATOM 2945 C CA . HIS A 1 380 ? -28.627 -0.801 29.664 1.00 82.88 380 HIS A CA 1
ATOM 2946 C C . HIS A 1 380 ? -30.137 -0.532 29.680 1.00 82.88 380 HIS A C 1
ATOM 2948 O O . HIS A 1 380 ? -30.764 -0.360 28.637 1.00 82.88 380 HIS A O 1
ATOM 2954 N N . ASN A 1 381 ? -30.746 -0.507 30.866 1.00 72.81 381 ASN A N 1
ATOM 2955 C CA . ASN A 1 381 ? -32.188 -0.262 30.993 1.00 72.81 381 ASN A CA 1
ATOM 2956 C C . ASN A 1 381 ? -32.521 1.231 30.806 1.00 72.81 381 ASN A C 1
ATOM 2958 O O . ASN A 1 381 ? -31.711 2.098 31.128 1.00 72.81 381 ASN A O 1
ATOM 2962 N N . HIS A 1 382 ? -33.724 1.541 30.315 1.00 61.84 382 HIS A N 1
ATOM 2963 C CA . HIS A 1 382 ? -34.188 2.925 30.200 1.00 61.84 382 HIS A CA 1
ATOM 2964 C C . HIS A 1 382 ? -34.511 3.507 31.597 1.00 61.84 382 HIS A C 1
ATOM 2966 O O . HIS A 1 382 ? -35.216 2.851 32.365 1.00 61.84 382 HIS A O 1
ATOM 2972 N N . PRO A 1 383 ? -34.038 4.719 31.959 1.00 53.53 383 PRO A N 1
ATOM 2973 C CA . PRO A 1 383 ? -34.122 5.216 33.339 1.00 53.53 383 PRO A CA 1
ATOM 2974 C C . PRO A 1 383 ? -35.537 5.575 33.824 1.00 53.53 383 PRO A C 1
ATOM 2976 O O . PRO A 1 383 ? -35.742 5.700 35.026 1.00 53.53 383 PRO A O 1
ATOM 2979 N N . ILE A 1 384 ? -36.510 5.748 32.918 1.00 55.28 384 ILE A N 1
ATOM 2980 C CA . ILE A 1 384 ? -37.864 6.251 33.247 1.00 55.28 384 ILE A CA 1
ATOM 2981 C C . ILE A 1 384 ? -38.960 5.187 33.018 1.00 55.28 384 ILE A C 1
ATOM 2983 O O . ILE A 1 384 ? -40.086 5.336 33.483 1.00 55.28 384 ILE A O 1
ATOM 2987 N N . SER A 1 385 ? -38.658 4.077 32.335 1.00 50.75 385 SER A N 1
ATOM 2988 C CA . SER A 1 385 ? -39.635 3.008 32.080 1.00 50.75 385 SER A CA 1
ATOM 2989 C C . SER A 1 385 ? -38.965 1.642 31.939 1.00 50.75 385 SER A C 1
ATOM 2991 O O . SER A 1 385 ? -37.930 1.511 31.294 1.00 50.75 385 SER A O 1
ATOM 2993 N N . GLY A 1 386 ? -39.581 0.596 32.500 1.00 52.75 386 GLY A N 1
ATOM 2994 C CA . GLY A 1 386 ? -39.071 -0.784 32.478 1.00 52.75 386 GLY A CA 1
ATOM 2995 C C . GLY A 1 386 ? -39.165 -1.505 31.124 1.00 52.75 386 GLY A C 1
ATOM 2996 O O . GLY A 1 386 ? -39.335 -2.720 31.099 1.00 52.75 386 GLY A O 1
ATOM 2997 N N . GLN A 1 387 ? -39.113 -0.775 30.007 1.00 52.59 387 GLN A N 1
ATOM 2998 C CA . GLN A 1 387 ? -39.126 -1.339 28.655 1.00 52.59 387 GLN A CA 1
ATOM 2999 C C . GLN A 1 387 ? -37.710 -1.705 28.171 1.00 52.59 387 GLN A C 1
ATOM 3001 O O . GLN A 1 387 ? -36.713 -1.466 28.855 1.00 52.59 387 GLN A O 1
ATOM 3006 N N . ALA A 1 388 ? -37.642 -2.359 27.005 1.00 53.59 388 ALA A N 1
ATOM 3007 C CA . ALA A 1 388 ? -36.439 -3.003 26.481 1.00 53.59 388 ALA A CA 1
ATOM 3008 C C . ALA A 1 388 ? -35.207 -2.076 26.439 1.00 53.59 388 ALA A C 1
ATOM 3010 O O . ALA A 1 388 ? -35.296 -0.892 26.117 1.00 53.59 388 ALA A O 1
ATOM 3011 N N . GLY A 1 389 ? -34.049 -2.647 26.781 1.00 64.56 389 GLY A N 1
ATOM 3012 C CA . GLY A 1 389 ? -32.828 -1.890 27.043 1.00 64.56 389 GLY A CA 1
ATOM 3013 C C . GLY A 1 389 ? -32.275 -1.141 25.828 1.00 64.56 389 GLY A C 1
ATOM 3014 O O . GLY A 1 389 ? -32.205 -1.678 24.721 1.00 64.56 389 GLY A O 1
ATOM 3015 N N . ARG A 1 390 ? -31.815 0.090 26.065 1.00 76.62 390 ARG A N 1
ATOM 3016 C CA . ARG A 1 390 ? -31.017 0.864 25.111 1.00 76.62 390 ARG A CA 1
ATOM 3017 C C . ARG A 1 390 ? -29.649 0.208 24.930 1.00 76.62 390 ARG A C 1
ATOM 3019 O O . ARG A 1 390 ? -29.059 -0.305 25.879 1.00 76.62 390 ARG A O 1
ATOM 3026 N N . THR A 1 391 ? -29.115 0.283 23.715 1.00 85.56 391 THR A N 1
ATOM 3027 C CA . THR A 1 391 ? -27.723 -0.091 23.434 1.00 85.56 391 THR A CA 1
ATOM 3028 C C . THR A 1 391 ? -26.898 1.179 23.270 1.00 85.56 391 THR A C 1
ATOM 3030 O O . THR A 1 391 ? -27.234 2.026 22.447 1.00 85.56 391 THR A O 1
ATOM 3033 N N . LEU A 1 392 ? -25.847 1.322 24.076 1.00 87.88 392 LEU A N 1
ATOM 3034 C CA . LEU A 1 392 ? -24.800 2.323 23.903 1.00 87.88 392 LEU A CA 1
ATOM 3035 C C . LEU A 1 392 ? -23.652 1.674 23.131 1.00 87.88 392 LEU A C 1
ATOM 3037 O O . LEU A 1 392 ? -23.205 0.582 23.485 1.00 87.88 392 LEU A O 1
ATOM 3041 N N . THR A 1 393 ? -23.171 2.370 22.105 1.00 91.38 393 THR A N 1
ATOM 3042 C CA . THR A 1 393 ? -22.082 1.913 21.242 1.00 91.38 393 THR A CA 1
ATOM 3043 C C . THR A 1 393 ? -21.036 3.015 21.132 1.00 91.38 393 THR A C 1
ATOM 3045 O O . THR A 1 393 ? -21.371 4.152 20.809 1.00 91.38 393 THR A O 1
ATOM 3048 N N . LYS A 1 394 ? -19.772 2.682 21.389 1.00 92.38 394 LYS A N 1
ATOM 3049 C CA . LYS A 1 394 ? -18.608 3.566 21.208 1.00 92.38 394 LYS A CA 1
ATOM 3050 C C . LYS A 1 394 ? -17.475 2.747 20.602 1.00 92.38 394 LYS A C 1
ATOM 3052 O O . LYS A 1 394 ? -17.386 1.554 20.878 1.00 92.38 394 LYS A O 1
ATOM 3057 N N . GLY A 1 395 ? -16.595 3.352 19.810 1.00 91.19 395 GLY A N 1
ATOM 3058 C CA . GLY A 1 395 ? -15.500 2.605 19.195 1.00 91.19 395 GLY A CA 1
ATOM 3059 C C . GLY A 1 395 ? -14.283 3.442 18.834 1.00 91.19 395 GLY A C 1
ATOM 3060 O O . GLY A 1 395 ? -14.399 4.620 18.500 1.00 91.19 395 GLY A O 1
ATOM 3061 N N . LEU A 1 396 ? -13.121 2.794 18.884 1.00 91.38 396 LEU A N 1
ATOM 3062 C CA . LEU A 1 396 ? -11.849 3.298 18.383 1.00 91.38 396 LEU A CA 1
ATOM 3063 C C . LEU A 1 396 ? -11.614 2.742 16.977 1.00 91.38 396 LEU A C 1
ATOM 3065 O O . LEU A 1 396 ? -11.507 1.526 16.805 1.00 91.38 396 LEU A O 1
ATOM 3069 N N . LYS A 1 397 ? -11.498 3.622 15.980 1.00 91.44 397 LYS A N 1
ATOM 3070 C CA . LYS A 1 397 ? -11.042 3.227 14.643 1.00 91.44 397 LYS A CA 1
ATOM 3071 C C . LYS A 1 397 ? -9.549 2.899 14.682 1.00 91.44 397 LYS A C 1
ATOM 3073 O O . LYS A 1 397 ? -8.772 3.620 15.305 1.00 91.44 397 LYS A O 1
ATOM 3078 N N . VAL A 1 398 ? -9.157 1.833 13.999 1.00 89.81 398 VAL A N 1
ATOM 3079 C CA . VAL A 1 398 ? -7.766 1.380 13.860 1.00 89.81 398 VAL A CA 1
ATOM 3080 C C . VAL A 1 398 ? -7.428 1.217 12.381 1.00 89.81 398 VAL A C 1
ATOM 3082 O O . VAL A 1 398 ? -8.310 0.954 11.563 1.00 89.81 398 VAL A O 1
ATOM 3085 N N . ARG A 1 399 ? -6.155 1.392 12.020 1.00 88.81 399 ARG A N 1
ATOM 3086 C CA . ARG A 1 399 ? -5.692 1.236 10.639 1.00 88.81 399 ARG A CA 1
ATOM 3087 C C . ARG A 1 399 ? -5.082 -0.150 10.462 1.00 88.81 399 ARG A C 1
ATOM 3089 O O . ARG A 1 399 ? -4.131 -0.489 11.162 1.00 88.81 399 ARG A O 1
ATOM 3096 N N . ILE A 1 400 ? -5.611 -0.936 9.532 1.00 90.31 400 ILE A N 1
ATOM 3097 C CA . ILE A 1 400 ? -5.122 -2.283 9.226 1.00 90.31 400 ILE A CA 1
ATOM 3098 C C . ILE A 1 400 ? -4.459 -2.274 7.853 1.00 90.31 400 ILE A C 1
ATOM 3100 O O . ILE A 1 400 ? -5.034 -1.801 6.869 1.00 90.31 400 ILE A O 1
ATOM 3104 N N . LYS A 1 401 ? -3.246 -2.818 7.796 1.00 89.94 401 LYS A N 1
ATOM 3105 C CA . LYS A 1 401 ? -2.484 -3.059 6.573 1.00 89.94 401 LYS A CA 1
ATOM 3106 C C . LYS A 1 401 ? -2.245 -4.569 6.480 1.00 89.94 401 LYS A C 1
ATOM 3108 O O . LYS A 1 401 ? -1.207 -5.045 6.933 1.00 89.94 401 LYS A O 1
ATOM 3113 N N . PRO A 1 402 ? -3.238 -5.333 5.994 1.00 88.44 402 PRO A N 1
ATOM 3114 C CA . PRO A 1 402 ? -3.149 -6.778 5.953 1.00 88.44 402 PRO A CA 1
ATOM 3115 C C . PRO A 1 402 ? -2.026 -7.183 5.010 1.00 88.44 402 PRO A C 1
ATOM 3117 O O . PRO A 1 402 ? -1.803 -6.558 3.970 1.00 88.44 402 PRO A O 1
ATOM 3120 N N . THR A 1 403 ? -1.324 -8.230 5.403 1.00 82.50 403 THR A N 1
ATOM 3121 C CA . THR A 1 403 ? -0.289 -8.865 4.603 1.00 82.50 403 THR A CA 1
ATOM 3122 C C . THR A 1 403 ? -0.914 -9.532 3.383 1.00 82.50 403 THR A C 1
ATOM 3124 O O . THR A 1 403 ? -2.004 -10.099 3.452 1.00 82.50 403 THR A O 1
ATOM 3127 N N . THR A 1 404 ? -0.213 -9.475 2.256 1.00 72.88 404 THR A N 1
ATOM 3128 C CA . THR A 1 404 ? -0.652 -10.072 0.990 1.00 72.88 404 THR A CA 1
ATOM 3129 C C . THR A 1 404 ? 0.543 -10.764 0.334 1.00 72.88 404 THR A C 1
ATOM 3131 O O . THR A 1 404 ? 1.608 -10.144 0.308 1.00 72.88 404 THR A O 1
ATOM 3134 N N . PRO A 1 405 ? 0.393 -11.980 -0.224 1.00 68.50 405 PRO A N 1
ATOM 3135 C CA . PRO A 1 405 ? 1.506 -12.738 -0.786 1.00 68.50 405 PRO A CA 1
ATOM 3136 C C . PRO A 1 405 ? 2.327 -11.968 -1.818 1.00 68.50 405 PRO A C 1
ATOM 3138 O O . PRO A 1 405 ? 1.811 -11.125 -2.544 1.00 68.50 405 PRO A O 1
ATOM 3141 N N . SER A 1 406 ? 3.618 -12.288 -1.883 1.00 66.06 406 SER A N 1
ATOM 3142 C CA . SER A 1 406 ? 4.572 -11.675 -2.819 1.00 66.06 406 SER A CA 1
ATOM 3143 C C . SER A 1 406 ? 4.335 -12.071 -4.280 1.00 66.06 406 SER A C 1
ATOM 3145 O O . SER A 1 406 ? 4.588 -11.278 -5.191 1.00 66.06 406 SER A O 1
ATOM 3147 N N . GLN A 1 407 ? 3.829 -13.285 -4.505 1.00 63.66 407 GLN A N 1
ATOM 3148 C CA . GLN A 1 407 ? 3.249 -13.693 -5.779 1.00 63.66 407 GLN A CA 1
ATOM 3149 C C . GLN A 1 407 ? 1.783 -13.240 -5.823 1.00 63.66 407 GLN A C 1
ATOM 3151 O O . GLN A 1 407 ? 1.035 -13.538 -4.887 1.00 63.66 407 GLN A O 1
ATOM 3156 N N . PRO A 1 408 ? 1.328 -12.574 -6.899 1.00 59.88 408 PRO A N 1
ATOM 3157 C CA . PRO A 1 408 ? -0.090 -12.287 -7.051 1.00 59.88 408 PRO A CA 1
ATOM 3158 C C . PRO A 1 408 ? -0.878 -13.595 -7.197 1.00 59.88 408 PRO A C 1
ATOM 3160 O O . PRO A 1 408 ? -0.362 -14.577 -7.736 1.00 59.88 408 PRO A O 1
ATOM 3163 N N . PHE A 1 409 ? -2.159 -13.589 -6.798 1.00 53.56 409 PHE A N 1
ATOM 3164 C CA . PHE A 1 409 ? -3.112 -14.612 -7.254 1.00 53.56 409 PHE A CA 1
ATOM 3165 C C . PHE A 1 409 ? -2.968 -14.782 -8.773 1.00 53.56 409 PHE A C 1
ATOM 3167 O O . PHE A 1 409 ? -2.821 -13.763 -9.451 1.00 53.56 409 PHE A O 1
ATOM 3174 N N . PRO A 1 410 ? -2.966 -16.017 -9.311 1.00 50.56 410 PRO A N 1
ATOM 3175 C CA . PRO A 1 410 ? -2.439 -16.307 -10.642 1.00 50.56 410 PRO A CA 1
ATOM 3176 C C . PRO A 1 410 ? -3.095 -15.442 -11.726 1.00 50.56 410 PRO A C 1
ATOM 3178 O O . PRO A 1 410 ? -4.165 -15.759 -12.236 1.00 50.56 410 PRO A O 1
ATOM 3181 N N . LEU A 1 411 ? -2.406 -14.363 -12.124 1.00 45.91 411 LEU A N 1
ATOM 3182 C CA . LEU A 1 411 ? -2.887 -13.326 -13.055 1.00 45.91 411 LEU A CA 1
ATOM 3183 C C . LEU A 1 411 ? -3.049 -13.830 -14.499 1.00 45.91 411 LEU A C 1
ATOM 3185 O O . LEU A 1 411 ? -3.166 -13.034 -15.424 1.00 45.91 411 LEU A O 1
ATOM 3189 N N . ARG A 1 412 ? -3.035 -15.146 -14.715 1.00 40.06 412 ARG A N 1
ATOM 3190 C CA . ARG A 1 412 ? -3.020 -15.795 -16.027 1.00 40.06 412 ARG A CA 1
ATOM 3191 C C . ARG A 1 412 ? -4.251 -15.445 -16.869 1.00 40.06 412 ARG A C 1
ATOM 3193 O O . ARG A 1 412 ? -4.147 -15.411 -18.089 1.00 40.06 412 ARG A O 1
ATOM 3200 N N . GLU A 1 413 ? -5.362 -15.126 -16.210 1.00 37.66 413 GLU A N 1
ATOM 3201 C CA . GLU A 1 413 ? -6.608 -14.645 -16.821 1.00 37.66 413 GLU A CA 1
ATOM 3202 C C . GLU A 1 413 ? -6.701 -13.107 -16.813 1.00 37.66 413 GLU A C 1
ATOM 3204 O O . GLU A 1 413 ? -7.094 -12.518 -17.814 1.00 37.66 413 GLU A O 1
ATOM 3209 N N . ALA A 1 414 ? -6.202 -12.424 -15.775 1.00 37.12 414 ALA A N 1
ATOM 3210 C CA . ALA A 1 414 ? -6.095 -10.956 -15.756 1.00 37.12 414 ALA A CA 1
ATOM 3211 C C . ALA A 1 414 ? -5.147 -10.390 -16.842 1.00 37.12 414 ALA A C 1
ATOM 3213 O O . ALA A 1 414 ? -5.293 -9.242 -17.252 1.00 37.12 414 ALA A O 1
ATOM 3214 N N . ILE A 1 415 ? -4.203 -11.198 -17.337 1.00 40.09 415 ILE A N 1
ATOM 3215 C CA . ILE A 1 415 ? -3.341 -10.913 -18.500 1.00 40.09 415 ILE A CA 1
ATOM 3216 C C . ILE A 1 415 ? -4.125 -10.953 -19.832 1.00 40.09 415 ILE A C 1
ATOM 3218 O O . ILE A 1 415 ? -3.653 -10.418 -20.835 1.00 40.09 415 ILE A O 1
ATOM 3222 N N . LEU A 1 416 ? -5.320 -11.554 -19.860 1.00 35.28 416 LEU A N 1
ATOM 3223 C CA . LEU A 1 416 ? -6.188 -11.634 -21.043 1.00 35.28 416 LEU A CA 1
ATOM 3224 C C . LEU A 1 416 ? -7.238 -10.506 -21.092 1.00 35.28 416 LEU A C 1
ATOM 3226 O O . LEU A 1 416 ? -7.755 -10.199 -22.166 1.00 35.28 416 LEU A O 1
ATOM 3230 N N . CYS A 1 417 ? -7.528 -9.855 -19.963 1.00 34.12 417 CYS A N 1
ATOM 3231 C CA . CYS A 1 417 ? -8.510 -8.774 -19.872 1.00 34.12 417 CYS A CA 1
ATOM 3232 C C . CYS A 1 417 ? -7.949 -7.411 -20.342 1.00 34.12 417 CYS A C 1
ATOM 3234 O O . CYS A 1 417 ? -6.874 -6.973 -19.938 1.00 34.12 417 CYS A O 1
ATOM 3236 N N . ALA A 1 418 ? -8.741 -6.677 -21.134 1.00 38.53 418 ALA A N 1
ATOM 3237 C CA . ALA A 1 418 ? -8.545 -5.259 -21.494 1.00 38.53 418 ALA A CA 1
ATOM 3238 C C . ALA A 1 418 ? -7.321 -4.867 -22.371 1.00 38.53 418 ALA A C 1
ATOM 3240 O O . ALA A 1 418 ? -6.624 -3.887 -22.079 1.00 38.53 418 ALA A O 1
ATOM 3241 N N . HIS A 1 419 ? -7.134 -5.591 -23.482 1.00 42.53 419 HIS A N 1
ATOM 3242 C CA . HIS A 1 419 ? -7.080 -5.123 -24.892 1.00 42.53 419 HIS A CA 1
ATOM 3243 C C . HIS A 1 419 ? -6.329 -3.847 -25.374 1.00 42.53 419 HIS A C 1
ATOM 3245 O O . HIS A 1 419 ? -6.214 -3.696 -26.589 1.00 42.53 419 HIS A O 1
ATOM 3251 N N . ASP A 1 420 ? -5.818 -2.942 -24.533 1.00 47.69 420 ASP A N 1
ATOM 3252 C CA . ASP A 1 420 ? -5.293 -1.642 -25.004 1.00 47.69 420 ASP A CA 1
ATOM 3253 C C . ASP A 1 420 ? -3.879 -1.729 -25.617 1.00 47.69 420 ASP A C 1
ATOM 3255 O O . ASP A 1 420 ? -3.651 -1.234 -26.718 1.00 47.69 420 ASP A O 1
ATOM 3259 N N . PHE A 1 421 ? -2.920 -2.350 -24.913 1.00 50.91 421 PHE A N 1
ATOM 3260 C CA . PHE A 1 421 ? -1.528 -2.503 -25.364 1.00 50.91 421 PHE A CA 1
ATOM 3261 C C . PHE A 1 421 ? -0.921 -3.823 -24.854 1.00 50.91 421 PHE A C 1
ATOM 3263 O O . PHE A 1 421 ? -1.157 -4.181 -23.700 1.00 50.91 421 PHE A O 1
ATOM 3270 N N . PRO A 1 422 ? -0.123 -4.538 -25.669 1.00 67.50 422 PRO A N 1
ATOM 3271 C CA . PRO A 1 422 ? 0.543 -5.781 -25.273 1.00 67.50 422 PRO A CA 1
ATOM 3272 C C . PRO A 1 422 ? 1.785 -5.559 -24.386 1.00 67.50 422 PRO A C 1
ATOM 3274 O O . PRO A 1 422 ? 2.398 -4.493 -24.386 1.00 67.50 422 PRO A O 1
ATOM 3277 N N . SER A 1 423 ? 2.229 -6.624 -23.708 1.00 65.88 423 SER A N 1
ATOM 3278 C CA . SER A 1 423 ? 3.541 -6.716 -23.035 1.00 65.88 423 SER A CA 1
ATOM 3279 C C . SER A 1 423 ? 4.726 -6.925 -23.998 1.00 65.88 423 SER A C 1
ATOM 3281 O O . SER A 1 423 ? 5.880 -6.926 -23.567 1.00 65.88 423 SER A O 1
ATOM 3283 N N . TYR A 1 424 ? 4.444 -7.099 -25.294 1.00 74.94 424 TYR A N 1
ATOM 3284 C CA . TYR A 1 424 ? 5.398 -7.370 -26.369 1.00 74.94 424 TYR A CA 1
ATOM 3285 C C . TYR A 1 424 ? 5.150 -6.457 -27.577 1.00 74.94 424 TYR A C 1
ATOM 3287 O O . TYR A 1 424 ? 4.008 -6.291 -27.999 1.00 74.94 424 TYR A O 1
ATOM 3295 N N . GLY A 1 425 ? 6.208 -5.933 -28.198 1.00 68.50 425 GLY A N 1
ATOM 3296 C CA . GLY A 1 425 ? 6.112 -5.168 -29.445 1.00 68.50 425 GLY A CA 1
ATOM 3297 C C . GLY A 1 425 ? 7.268 -5.443 -30.406 1.00 68.50 425 GLY A C 1
ATOM 3298 O O . GLY A 1 425 ? 8.397 -5.648 -29.974 1.00 68.50 425 GLY A O 1
ATOM 3299 N N . LYS A 1 426 ? 6.993 -5.393 -31.717 1.00 71.75 426 LYS A N 1
ATOM 3300 C CA . LYS A 1 426 ? 7.960 -5.543 -32.824 1.00 71.75 426 LYS A CA 1
ATOM 3301 C C . LYS A 1 426 ? 7.844 -4.320 -33.747 1.00 71.75 426 LYS A C 1
ATOM 3303 O O . LYS A 1 426 ? 6.738 -3.974 -34.167 1.00 71.75 426 LYS A O 1
ATOM 3308 N N . ARG A 1 427 ? 8.951 -3.625 -34.034 1.00 80.25 427 ARG A N 1
ATOM 3309 C CA . ARG A 1 427 ? 9.016 -2.438 -34.918 1.00 80.25 427 ARG A CA 1
ATOM 3310 C C . ARG A 1 427 ? 10.255 -2.485 -35.811 1.00 80.25 427 ARG A C 1
ATOM 3312 O O . ARG A 1 427 ? 11.318 -2.921 -35.385 1.00 80.25 427 ARG A O 1
ATOM 3319 N N . THR A 1 428 ? 10.141 -1.975 -37.031 1.00 75.75 428 THR A N 1
ATOM 3320 C CA . THR A 1 428 ? 11.284 -1.755 -37.931 1.00 75.75 428 THR A CA 1
ATOM 3321 C C . THR A 1 428 ? 12.047 -0.490 -37.532 1.00 75.75 428 THR A C 1
ATOM 3323 O O . THR A 1 428 ? 11.426 0.538 -37.254 1.00 75.75 428 THR A O 1
ATOM 3326 N N . VAL A 1 429 ? 13.380 -0.550 -37.542 1.00 72.81 429 VAL A N 1
ATOM 3327 C CA . VAL A 1 429 ? 14.272 0.600 -37.323 1.00 72.81 429 VAL A CA 1
ATOM 3328 C C . VAL A 1 429 ? 14.801 1.088 -38.671 1.00 72.81 429 VAL A C 1
ATOM 3330 O O . VAL A 1 429 ? 15.194 0.287 -39.522 1.00 72.81 429 VAL A O 1
ATOM 3333 N N . LEU A 1 430 ? 14.811 2.405 -38.869 1.00 74.62 430 LEU A N 1
ATOM 3334 C CA . LEU A 1 430 ? 15.226 3.065 -40.108 1.00 74.62 430 LEU A CA 1
ATOM 3335 C C . LEU A 1 430 ? 16.512 3.877 -39.888 1.00 74.62 430 LEU A C 1
ATOM 3337 O O . LEU A 1 430 ? 16.860 4.189 -38.753 1.00 74.62 430 LEU A O 1
ATOM 3341 N N . GLN A 1 431 ? 17.201 4.264 -40.963 1.00 60.47 431 GLN A N 1
ATOM 3342 C CA . GLN A 1 431 ? 18.369 5.153 -40.891 1.00 60.47 431 GLN A CA 1
ATOM 3343 C C . GLN A 1 431 ? 18.035 6.546 -41.451 1.00 60.47 431 GLN A C 1
ATOM 3345 O O . GLN A 1 431 ? 18.137 6.771 -42.652 1.00 60.47 431 GLN A O 1
ATOM 3350 N N . GLY A 1 432 ? 17.645 7.506 -40.606 1.00 55.53 432 GLY A N 1
ATOM 3351 C CA . GLY A 1 432 ? 17.464 8.906 -41.023 1.00 55.53 432 GLY A CA 1
ATOM 3352 C C . GLY A 1 432 ? 16.521 9.133 -42.224 1.00 55.53 432 GLY A C 1
ATOM 3353 O O . GLY A 1 432 ? 15.358 8.725 -42.209 1.00 55.53 432 GLY A O 1
ATOM 3354 N N . SER A 1 433 ? 17.000 9.870 -43.236 1.00 47.31 433 SER A N 1
ATOM 3355 C CA . SER A 1 433 ? 16.271 10.200 -44.471 1.00 47.31 433 SER A CA 1
ATOM 3356 C C . SER A 1 433 ? 17.254 10.431 -45.637 1.00 47.31 433 SER A C 1
ATOM 3358 O O . SER A 1 433 ? 18.124 11.290 -45.487 1.00 47.31 433 SER A O 1
ATOM 3360 N N . PRO A 1 434 ? 17.118 9.759 -46.804 1.00 56.19 434 PRO A N 1
ATOM 3361 C CA . PRO A 1 434 ? 16.158 8.691 -47.110 1.00 56.19 434 PRO A CA 1
ATOM 3362 C C . PRO A 1 434 ? 16.341 7.472 -46.194 1.00 56.19 434 PRO A C 1
ATOM 3364 O O . PRO A 1 434 ? 17.359 7.351 -45.529 1.00 56.19 434 PRO A O 1
ATOM 3367 N N . LYS A 1 435 ? 15.324 6.606 -46.125 1.00 63.00 435 LYS A N 1
ATOM 3368 C CA . LYS A 1 435 ? 15.152 5.585 -45.077 1.00 63.00 435 LYS A CA 1
ATOM 3369 C C . LYS A 1 435 ? 15.483 4.158 -45.561 1.00 63.00 435 LYS A C 1
ATOM 3371 O O . LYS A 1 435 ? 14.544 3.432 -45.897 1.00 63.00 435 LYS A O 1
ATOM 3376 N N . PRO A 1 436 ? 16.747 3.700 -45.589 1.00 70.19 436 PRO A N 1
ATOM 3377 C CA . PRO A 1 436 ? 17.004 2.267 -45.592 1.00 70.19 436 PRO A CA 1
ATOM 3378 C C . PRO A 1 436 ? 16.577 1.676 -44.238 1.00 70.19 436 PRO A C 1
ATOM 3380 O O . PRO A 1 436 ? 16.554 2.364 -43.209 1.00 70.19 436 PRO A O 1
ATOM 3383 N N . ILE A 1 437 ? 16.212 0.397 -44.252 1.00 77.25 437 ILE A N 1
ATOM 3384 C CA . ILE A 1 437 ? 15.936 -0.381 -43.043 1.00 77.25 437 ILE A CA 1
ATOM 3385 C C . ILE A 1 437 ? 17.283 -0.802 -42.447 1.00 77.25 437 ILE A C 1
ATOM 3387 O O . ILE A 1 437 ? 18.140 -1.299 -43.173 1.00 77.25 437 ILE A O 1
ATOM 3391 N N . LEU A 1 438 ? 17.468 -0.587 -41.143 1.00 79.31 438 LEU A N 1
ATOM 3392 C CA . LEU A 1 438 ? 18.628 -1.097 -40.399 1.00 79.31 438 LEU A CA 1
ATOM 3393 C C . LEU A 1 438 ? 18.382 -2.522 -39.891 1.00 79.31 438 LEU A C 1
ATOM 3395 O O . LEU A 1 438 ? 19.290 -3.350 -39.861 1.00 79.31 438 LEU A O 1
ATOM 3399 N N . GLY A 1 439 ? 17.144 -2.789 -39.474 1.00 85.06 439 GLY A N 1
ATOM 3400 C CA . GLY A 1 439 ? 16.756 -4.045 -38.857 1.00 85.06 439 GLY A CA 1
ATOM 3401 C C . GLY A 1 439 ? 15.372 -3.985 -38.217 1.00 85.06 439 GLY A C 1
ATOM 3402 O O . GLY A 1 439 ? 14.626 -3.011 -38.364 1.00 85.06 439 GLY A O 1
ATOM 3403 N N . THR A 1 440 ? 15.031 -5.032 -37.473 1.00 88.00 440 THR A N 1
ATOM 3404 C CA . THR A 1 440 ? 13.790 -5.137 -36.697 1.00 88.00 440 THR A CA 1
ATOM 3405 C C . THR A 1 440 ? 14.106 -5.263 -35.216 1.00 88.00 440 THR A C 1
ATOM 3407 O O . THR A 1 440 ? 14.891 -6.112 -34.804 1.00 88.00 440 THR A O 1
ATOM 3410 N N . LEU A 1 441 ? 13.466 -4.424 -34.411 1.00 89.38 441 LEU A N 1
ATOM 3411 C CA . LEU A 1 441 ? 13.605 -4.365 -32.966 1.00 89.38 441 LEU A CA 1
ATOM 3412 C C . LEU A 1 441 ? 12.340 -4.934 -32.315 1.00 89.38 441 LEU A C 1
ATOM 3414 O O . LEU A 1 441 ? 11.234 -4.442 -32.540 1.00 89.38 441 LEU A O 1
ATOM 3418 N N . SER A 1 442 ? 12.512 -5.978 -31.515 1.00 87.38 442 SER A N 1
ATOM 3419 C CA . SER A 1 442 ? 11.481 -6.580 -30.673 1.00 87.38 442 SER A CA 1
ATOM 3420 C C . SER A 1 442 ? 11.760 -6.256 -29.207 1.00 87.38 442 SER A C 1
ATOM 3422 O O . SER A 1 442 ? 12.916 -6.160 -28.797 1.00 87.38 442 SER A O 1
ATOM 3424 N N . MET A 1 443 ? 10.711 -6.098 -28.411 1.00 89.12 443 MET A N 1
ATOM 3425 C CA . MET A 1 443 ? 10.796 -5.843 -26.975 1.00 89.12 443 MET A CA 1
ATOM 3426 C C . MET A 1 443 ? 9.719 -6.633 -26.239 1.00 89.12 443 MET A C 1
ATOM 3428 O O . MET A 1 443 ? 8.577 -6.659 -26.696 1.00 89.12 443 MET A O 1
ATOM 3432 N N . ALA A 1 444 ? 10.067 -7.222 -25.099 1.00 83.69 444 ALA A N 1
ATOM 3433 C CA . ALA A 1 444 ? 9.158 -7.934 -24.207 1.00 83.69 444 ALA A CA 1
ATOM 3434 C C . ALA A 1 444 ? 9.414 -7.519 -22.752 1.00 83.69 444 ALA A C 1
ATOM 3436 O O . ALA A 1 444 ? 10.568 -7.418 -22.341 1.00 83.69 444 ALA A O 1
ATOM 3437 N N . ILE A 1 445 ? 8.362 -7.315 -21.962 1.00 82.38 445 ILE A N 1
ATOM 3438 C CA . ILE A 1 445 ? 8.480 -7.222 -20.500 1.00 82.38 445 ILE A CA 1
ATOM 3439 C C . ILE A 1 445 ? 8.456 -8.648 -19.939 1.00 82.38 445 ILE A C 1
ATOM 3441 O O . ILE A 1 445 ? 7.517 -9.393 -20.211 1.00 82.38 445 ILE A O 1
ATOM 3445 N N . GLU A 1 446 ? 9.499 -9.033 -19.200 1.00 68.94 446 GLU A N 1
ATOM 3446 C CA . GLU A 1 446 ? 9.728 -10.438 -18.817 1.00 68.94 446 GLU A CA 1
ATOM 3447 C C . GLU A 1 446 ? 8.816 -10.919 -17.675 1.00 68.94 446 GLU A C 1
ATOM 3449 O O . GLU A 1 446 ? 8.383 -12.068 -17.670 1.00 68.94 446 GLU A O 1
ATOM 3454 N N . GLU A 1 447 ? 8.514 -10.046 -16.709 1.00 65.19 447 GLU A N 1
ATOM 3455 C CA . GLU A 1 447 ? 7.798 -10.382 -15.470 1.00 65.19 447 GLU A CA 1
ATOM 3456 C C . GLU A 1 447 ? 6.797 -9.266 -15.091 1.00 65.19 447 GLU A C 1
ATOM 3458 O O . GLU A 1 447 ? 7.066 -8.085 -15.350 1.00 65.19 447 GLU A O 1
ATOM 3463 N N . PRO A 1 448 ? 5.651 -9.585 -14.451 1.00 64.62 448 PRO A N 1
ATOM 3464 C CA . PRO A 1 448 ? 4.744 -8.570 -13.912 1.00 64.62 448 PRO A CA 1
ATOM 3465 C C . PRO A 1 448 ? 5.449 -7.752 -12.821 1.00 64.62 448 PRO A C 1
ATOM 3467 O O . PRO A 1 448 ? 6.128 -8.298 -11.952 1.00 64.62 448 PRO A O 1
ATOM 3470 N N . THR A 1 449 ? 5.298 -6.426 -12.845 1.00 74.94 449 THR A N 1
ATOM 3471 C CA . THR A 1 449 ? 6.092 -5.546 -11.970 1.00 74.94 449 THR A CA 1
ATOM 3472 C C . THR A 1 449 ? 5.576 -5.585 -10.532 1.00 74.94 449 THR A C 1
ATOM 3474 O O . THR A 1 449 ? 4.503 -5.057 -10.238 1.00 74.94 449 THR A O 1
ATOM 3477 N N . THR A 1 450 ? 6.337 -6.189 -9.619 1.00 82.94 450 THR A N 1
ATOM 3478 C CA . THR A 1 450 ? 5.975 -6.265 -8.195 1.00 82.94 450 THR A CA 1
ATOM 3479 C C . THR A 1 450 ? 6.524 -5.077 -7.397 1.00 82.94 450 THR A C 1
ATOM 3481 O O . THR A 1 450 ? 7.615 -4.573 -7.671 1.00 82.94 450 THR A O 1
ATOM 3484 N N . PHE A 1 451 ? 5.779 -4.633 -6.382 1.00 86.38 451 PHE A N 1
ATOM 3485 C CA . PHE A 1 451 ? 6.184 -3.598 -5.428 1.00 86.38 451 PHE A CA 1
ATOM 3486 C C . PHE A 1 451 ? 5.897 -4.053 -3.993 1.00 86.38 451 PHE A C 1
ATOM 3488 O O . PHE A 1 451 ? 4.741 -4.155 -3.579 1.00 86.38 451 PHE A O 1
ATOM 3495 N N . CYS A 1 452 ? 6.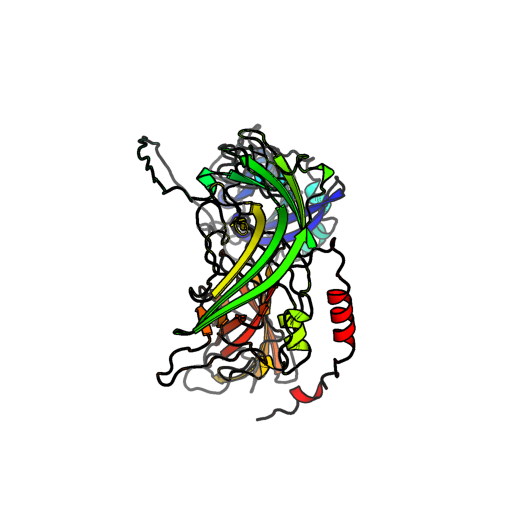958 -4.280 -3.217 1.00 86.25 452 CYS A N 1
ATOM 3496 C CA . CYS A 1 452 ? 6.858 -4.649 -1.807 1.00 86.25 452 CYS A CA 1
ATOM 3497 C C . CYS A 1 452 ? 6.658 -3.402 -0.929 1.00 86.25 452 CYS A C 1
ATOM 3499 O O . CYS A 1 452 ? 7.576 -2.600 -0.746 1.00 86.25 452 CYS A O 1
ATOM 3501 N N . LEU A 1 453 ? 5.472 -3.257 -0.343 1.00 84.75 453 LEU A N 1
ATOM 3502 C CA . LEU A 1 453 ? 5.219 -2.326 0.751 1.00 84.75 453 LEU A CA 1
ATOM 3503 C C . LEU A 1 453 ? 5.747 -2.953 2.060 1.00 84.75 453 LEU A C 1
ATOM 3505 O O . LEU A 1 453 ? 5.379 -4.088 2.372 1.00 84.75 453 LEU A O 1
ATOM 3509 N N . PRO A 1 454 ? 6.563 -2.250 2.868 1.00 76.88 454 PRO A N 1
ATOM 3510 C CA . PRO A 1 454 ? 7.020 -2.776 4.156 1.00 76.88 454 PRO A CA 1
ATOM 3511 C C . PRO A 1 454 ? 5.856 -2.930 5.149 1.00 76.88 454 PRO A C 1
ATOM 3513 O O . PRO A 1 454 ? 4.818 -2.294 4.980 1.00 76.88 454 PRO A O 1
ATOM 3516 N N . LEU A 1 455 ? 6.042 -3.746 6.194 1.00 65.69 455 LEU A N 1
ATOM 3517 C CA . LEU A 1 455 ? 5.042 -4.018 7.244 1.00 65.69 455 LEU A CA 1
ATOM 3518 C C . LEU A 1 455 ? 4.481 -2.728 7.865 1.00 65.69 455 LEU A C 1
ATOM 3520 O O . LEU A 1 455 ? 3.277 -2.490 7.893 1.00 65.69 455 LEU A O 1
ATOM 3524 N N . ARG A 1 456 ? 5.382 -1.845 8.305 1.00 66.31 456 ARG A N 1
ATOM 3525 C CA . ARG A 1 456 ? 5.045 -0.533 8.873 1.00 66.31 456 ARG A CA 1
ATOM 3526 C C . ARG A 1 456 ? 4.965 0.529 7.775 1.00 66.31 456 ARG A C 1
ATOM 3528 O O . ARG A 1 456 ? 5.346 0.289 6.627 1.00 66.31 456 ARG A O 1
ATOM 3535 N N . ASP A 1 457 ? 4.435 1.702 8.101 1.00 59.09 457 ASP A N 1
ATOM 3536 C CA . ASP A 1 457 ? 4.387 2.811 7.148 1.00 59.09 457 ASP A CA 1
ATOM 3537 C C . ASP A 1 457 ? 5.797 3.273 6.749 1.00 59.09 457 ASP A C 1
ATOM 3539 O O . ASP A 1 457 ? 6.636 3.508 7.622 1.00 59.09 457 ASP A O 1
ATOM 3543 N N . PRO A 1 458 ? 6.089 3.388 5.443 1.00 49.12 458 PRO A N 1
ATOM 3544 C CA . PRO A 1 458 ? 7.423 3.724 4.982 1.00 49.12 458 PRO A CA 1
ATOM 3545 C C . PRO A 1 458 ? 7.739 5.211 5.185 1.00 49.12 458 PRO A C 1
ATOM 3547 O O . PRO A 1 458 ? 7.124 6.084 4.583 1.00 49.12 458 PRO A O 1
ATOM 3550 N N . VAL A 1 459 ? 8.819 5.485 5.919 1.00 51.59 459 VAL A N 1
ATOM 3551 C CA . VAL A 1 459 ? 9.607 6.728 5.761 1.00 51.59 459 VAL A CA 1
ATOM 3552 C C . VAL A 1 459 ? 10.517 6.634 4.511 1.00 51.59 459 VAL A C 1
ATOM 3554 O O . VAL A 1 459 ? 11.131 7.607 4.075 1.00 51.59 459 VAL A O 1
ATOM 3557 N N . MET A 1 460 ? 10.607 5.441 3.910 1.00 52.88 460 MET A N 1
ATOM 3558 C CA . MET A 1 460 ? 11.463 5.114 2.770 1.00 52.88 460 MET A CA 1
ATOM 3559 C C . MET A 1 460 ? 10.767 5.293 1.414 1.00 52.88 460 MET A C 1
ATOM 3561 O O . MET A 1 460 ? 9.545 5.317 1.305 1.00 52.88 460 MET A O 1
ATOM 3565 N N . ILE A 1 461 ? 11.573 5.362 0.355 1.00 68.94 461 ILE A N 1
ATOM 3566 C CA . ILE A 1 461 ? 11.099 5.279 -1.029 1.00 68.94 461 ILE A CA 1
ATOM 3567 C C . ILE A 1 461 ? 10.848 3.803 -1.354 1.00 68.94 461 ILE A C 1
ATOM 3569 O O . ILE A 1 461 ? 11.726 2.977 -1.117 1.00 68.94 461 ILE A O 1
ATOM 3573 N N . ILE A 1 462 ? 9.680 3.480 -1.910 1.00 80.50 462 ILE A N 1
ATOM 3574 C CA . ILE A 1 462 ? 9.404 2.156 -2.484 1.00 80.50 462 ILE A CA 1
ATOM 3575 C C . ILE A 1 462 ? 9.695 2.222 -3.981 1.00 80.50 462 ILE A C 1
ATOM 3577 O O . ILE A 1 462 ? 9.188 3.107 -4.676 1.00 80.50 462 ILE A O 1
ATOM 3581 N N . SER A 1 463 ? 10.493 1.284 -4.479 1.00 83.94 463 SER A N 1
ATOM 3582 C CA . SER A 1 463 ? 10.841 1.175 -5.892 1.00 83.94 463 SER A CA 1
ATOM 3583 C C . SER A 1 463 ? 10.900 -0.279 -6.357 1.00 83.94 463 SER A C 1
ATOM 3585 O O . SER A 1 463 ? 10.949 -1.208 -5.551 1.00 83.94 463 SER A O 1
ATOM 3587 N N . SER A 1 464 ? 10.869 -0.457 -7.673 1.00 84.31 464 SER A N 1
ATOM 3588 C CA . SER A 1 464 ? 11.069 -1.727 -8.371 1.00 84.31 464 SER A CA 1
ATOM 3589 C C . SER A 1 464 ? 11.805 -1.465 -9.689 1.00 84.31 464 SER A C 1
ATOM 3591 O O . SER A 1 464 ? 11.918 -0.312 -10.111 1.00 84.31 464 SER A O 1
ATOM 3593 N N . SER A 1 465 ? 12.324 -2.505 -10.339 1.00 85.25 465 SER A N 1
ATOM 3594 C CA . SER A 1 465 ? 13.027 -2.389 -11.623 1.00 85.25 465 SER A CA 1
ATOM 3595 C C . SER A 1 465 ? 12.397 -3.322 -12.647 1.00 85.25 465 SER A C 1
ATOM 3597 O O . SER A 1 465 ? 12.421 -4.540 -12.476 1.00 85.25 465 SER A O 1
ATOM 3599 N N . VAL A 1 466 ? 11.818 -2.753 -13.704 1.00 85.38 466 VAL A N 1
ATOM 3600 C CA . VAL A 1 466 ? 11.205 -3.528 -14.788 1.00 85.38 466 VAL A CA 1
ATOM 3601 C C . VAL A 1 466 ? 12.296 -3.988 -15.740 1.00 85.38 466 VAL A C 1
ATOM 3603 O O . VAL A 1 466 ? 13.079 -3.167 -16.221 1.00 85.38 466 VAL A O 1
ATOM 3606 N N . LYS A 1 467 ? 12.320 -5.285 -16.045 1.00 86.88 467 LYS A N 1
ATOM 3607 C CA . LYS A 1 467 ? 13.167 -5.853 -17.093 1.00 86.88 467 LYS A CA 1
ATOM 3608 C C . LYS A 1 467 ? 12.411 -5.823 -18.418 1.00 86.88 467 LYS A C 1
ATOM 3610 O O . LYS A 1 467 ? 11.344 -6.429 -18.539 1.00 86.88 467 LYS A O 1
ATOM 3615 N N . ILE A 1 468 ? 12.967 -5.132 -19.406 1.00 88.31 468 ILE A N 1
ATOM 3616 C CA . ILE A 1 468 ? 12.532 -5.224 -20.800 1.00 88.31 468 ILE A CA 1
ATOM 3617 C C . ILE A 1 468 ? 13.621 -5.983 -21.559 1.00 88.31 468 ILE A C 1
ATOM 3619 O O . ILE A 1 468 ? 14.710 -5.438 -21.765 1.00 88.31 468 ILE A O 1
ATOM 3623 N N . ARG A 1 469 ? 13.342 -7.219 -21.992 1.00 88.94 469 ARG A N 1
ATOM 3624 C CA . ARG A 1 469 ? 14.209 -7.919 -22.947 1.00 88.94 469 ARG A CA 1
ATOM 3625 C C . ARG A 1 469 ? 14.044 -7.265 -24.307 1.00 88.94 469 ARG A C 1
ATOM 3627 O O . ARG A 1 469 ? 12.937 -7.159 -24.834 1.00 88.94 469 ARG A O 1
ATOM 3634 N N . VAL A 1 470 ? 15.156 -6.838 -24.876 1.00 91.19 470 VAL A N 1
ATOM 3635 C CA . VAL A 1 470 ? 15.263 -6.220 -26.191 1.00 91.19 470 VAL A CA 1
ATOM 3636 C C . VAL A 1 470 ? 15.960 -7.214 -27.115 1.00 91.19 470 VAL A C 1
ATOM 3638 O O . VAL A 1 470 ? 16.974 -7.794 -26.739 1.00 91.19 470 VAL A O 1
ATOM 3641 N N . VAL A 1 471 ? 15.436 -7.413 -28.324 1.00 90.62 471 VAL A N 1
ATOM 3642 C CA . VAL A 1 471 ? 16.043 -8.259 -29.363 1.00 90.62 471 VAL A CA 1
ATOM 3643 C C . VAL A 1 471 ? 16.088 -7.475 -30.668 1.00 90.62 471 VAL A C 1
ATOM 3645 O O . VAL A 1 471 ? 15.064 -6.970 -31.123 1.00 90.62 471 VAL A O 1
ATOM 3648 N N . TYR A 1 472 ? 17.262 -7.366 -31.275 1.00 90.75 472 TYR A N 1
ATOM 3649 C CA . TYR A 1 472 ? 17.487 -6.676 -32.538 1.00 90.75 472 TYR A CA 1
ATOM 3650 C C . TYR A 1 472 ? 17.977 -7.663 -33.596 1.00 90.75 472 TYR A C 1
ATOM 3652 O O . TYR A 1 472 ? 19.017 -8.296 -33.420 1.00 90.75 472 TYR A O 1
ATOM 3660 N N . THR A 1 473 ? 17.236 -7.768 -34.696 1.00 89.81 473 THR A N 1
ATOM 3661 C CA . THR A 1 473 ? 17.644 -8.501 -35.898 1.00 89.81 473 THR A CA 1
ATOM 3662 C C . THR A 1 473 ? 18.127 -7.490 -36.931 1.00 89.81 473 THR A C 1
ATOM 3664 O O . THR A 1 473 ? 17.329 -6.665 -37.383 1.00 89.81 473 THR A O 1
ATOM 3667 N N . THR A 1 474 ? 19.408 -7.525 -37.290 1.00 88.00 474 THR A N 1
ATOM 3668 C CA . THR A 1 474 ? 20.001 -6.626 -38.295 1.00 88.00 474 THR A CA 1
ATOM 3669 C C . THR A 1 474 ? 19.707 -7.109 -39.722 1.00 88.00 474 THR A C 1
ATOM 3671 O O . THR A 1 474 ? 19.396 -8.279 -39.933 1.00 88.00 474 THR A O 1
ATOM 3674 N N . THR A 1 475 ? 19.791 -6.218 -40.715 1.00 83.31 475 THR A N 1
ATOM 3675 C CA . THR A 1 475 ? 19.757 -6.571 -42.154 1.00 83.31 475 THR A CA 1
ATOM 3676 C C . THR A 1 475 ? 21.111 -6.390 -42.855 1.00 83.31 475 THR A C 1
ATOM 3678 O O . THR A 1 475 ? 21.180 -6.373 -44.082 1.00 83.31 475 THR A O 1
ATOM 3681 N N . GLY A 1 476 ? 22.184 -6.216 -42.082 1.00 78.12 476 GLY A N 1
ATOM 3682 C CA . GLY A 1 476 ? 23.558 -5.995 -42.540 1.00 78.12 476 GLY A CA 1
ATOM 3683 C C . GLY A 1 476 ? 24.487 -5.738 -41.350 1.00 78.12 476 GLY A C 1
ATOM 3684 O O . GLY A 1 476 ? 24.210 -6.215 -40.249 1.00 78.12 476 GLY A O 1
ATOM 3685 N N . ASP A 1 477 ? 25.552 -4.954 -41.540 1.00 76.38 477 ASP A N 1
ATOM 3686 C CA . ASP A 1 477 ? 26.499 -4.608 -40.466 1.00 76.38 477 ASP A CA 1
ATOM 3687 C C . ASP A 1 477 ? 25.793 -4.081 -39.192 1.00 76.38 477 ASP A C 1
ATOM 3689 O O . ASP A 1 477 ? 24.815 -3.331 -39.297 1.00 76.38 477 ASP A O 1
ATOM 3693 N N . PRO A 1 478 ? 26.265 -4.435 -37.977 1.00 71.00 478 PRO A N 1
ATOM 3694 C CA . PRO A 1 478 ? 25.542 -4.202 -36.723 1.00 71.00 478 PRO A CA 1
ATOM 3695 C C . PRO A 1 478 ? 25.555 -2.731 -36.263 1.00 71.00 478 PRO A C 1
ATOM 3697 O O . PRO A 1 478 ? 26.226 -2.340 -35.306 1.00 71.00 478 PRO A O 1
ATOM 3700 N N . ILE A 1 479 ? 24.752 -1.898 -36.925 1.00 83.12 479 ILE A N 1
ATOM 3701 C CA . ILE A 1 479 ? 24.427 -0.536 -36.490 1.00 83.12 479 ILE A CA 1
ATOM 3702 C C . ILE A 1 479 ? 23.315 -0.621 -35.437 1.00 83.12 479 ILE A C 1
ATOM 3704 O O . ILE A 1 479 ? 22.130 -0.706 -35.763 1.00 83.12 479 ILE A O 1
ATOM 3708 N N . PHE A 1 480 ? 23.696 -0.610 -34.159 1.00 85.94 480 PHE A N 1
ATOM 3709 C CA . PHE A 1 480 ? 22.746 -0.750 -33.053 1.00 85.94 480 PHE A CA 1
ATOM 3710 C C . PHE A 1 480 ? 21.785 0.451 -32.917 1.00 85.94 480 PHE A C 1
ATOM 3712 O O . PHE A 1 480 ? 22.214 1.608 -33.010 1.00 85.94 480 PHE A O 1
ATOM 3719 N N . PRO A 1 481 ? 20.486 0.215 -32.639 1.00 85.12 481 PRO A N 1
ATOM 3720 C CA . PRO A 1 481 ? 19.504 1.283 -32.487 1.00 85.12 481 PRO A CA 1
ATOM 3721 C C . PRO A 1 481 ? 19.768 2.137 -31.239 1.00 85.12 481 PRO A C 1
ATOM 3723 O O . PRO A 1 481 ? 19.898 1.628 -30.126 1.00 85.12 481 PRO A O 1
ATOM 3726 N N . GLN A 1 482 ? 19.798 3.462 -31.415 1.00 85.94 482 GLN A N 1
ATOM 3727 C CA . GLN A 1 482 ? 19.997 4.415 -30.318 1.00 85.94 482 GLN A CA 1
ATOM 3728 C C . GLN A 1 482 ? 18.691 4.636 -29.546 1.00 85.94 482 GLN A C 1
ATOM 3730 O O . GLN A 1 482 ? 17.726 5.191 -30.075 1.00 85.94 482 GLN A O 1
ATOM 3735 N N . PHE A 1 483 ? 18.670 4.243 -28.276 1.00 88.38 483 PHE A N 1
ATOM 3736 C CA . PHE A 1 483 ? 17.600 4.589 -27.344 1.00 88.38 483 PHE A CA 1
ATOM 3737 C C . PHE A 1 483 ? 17.729 6.074 -26.973 1.00 88.38 483 PHE A C 1
ATOM 3739 O O . PHE A 1 483 ? 18.834 6.609 -26.942 1.00 88.38 483 PHE A O 1
ATOM 3746 N N . LYS A 1 484 ? 16.603 6.759 -26.752 1.00 88.38 484 LYS A N 1
ATOM 3747 C CA . LYS A 1 484 ? 16.574 8.172 -26.328 1.00 88.38 484 LYS A CA 1
ATOM 3748 C C . LYS A 1 484 ? 16.096 8.295 -24.887 1.00 88.38 484 LYS A C 1
ATOM 3750 O O . LYS A 1 484 ? 16.749 8.923 -24.059 1.00 88.38 484 LYS A O 1
ATOM 3755 N N . SER A 1 485 ? 14.961 7.672 -24.589 1.00 90.69 485 SER A N 1
ATOM 3756 C CA . SER A 1 485 ? 14.386 7.637 -23.248 1.00 90.69 485 SER A CA 1
ATOM 3757 C C . SER A 1 485 ? 13.421 6.467 -23.080 1.00 90.69 485 SER A C 1
ATOM 3759 O O . SER A 1 485 ? 12.901 5.919 -24.056 1.00 90.69 485 SER A O 1
ATOM 3761 N N . VAL A 1 486 ? 13.137 6.128 -21.826 1.00 91.06 486 VAL A N 1
ATOM 3762 C CA . VAL A 1 486 ? 11.887 5.469 -21.442 1.00 91.06 486 VAL A CA 1
ATOM 3763 C C . VAL A 1 486 ? 11.155 6.369 -20.457 1.00 91.06 486 VAL A C 1
ATOM 3765 O O . VAL A 1 486 ? 11.752 6.902 -19.522 1.00 91.06 486 VAL A O 1
ATOM 3768 N N . GLY A 1 487 ? 9.860 6.552 -20.674 1.00 91.25 487 GLY A N 1
ATOM 3769 C CA . GLY A 1 487 ? 8.964 7.178 -19.711 1.00 91.25 487 GLY A CA 1
ATOM 3770 C C . GLY A 1 487 ? 7.852 6.228 -19.308 1.00 91.25 487 GLY A C 1
ATOM 3771 O O . GLY A 1 487 ? 7.650 5.190 -19.938 1.00 91.25 487 GLY A O 1
ATOM 3772 N N . GLY A 1 488 ? 7.113 6.583 -18.270 1.00 92.31 488 GLY A N 1
ATOM 3773 C CA . GLY A 1 488 ? 5.987 5.780 -17.821 1.00 92.31 488 GLY A CA 1
ATOM 3774 C C . GLY A 1 488 ? 5.229 6.405 -16.667 1.00 92.31 488 GLY A C 1
ATOM 3775 O O . GLY A 1 488 ? 5.585 7.470 -16.163 1.00 92.31 488 GLY A O 1
ATOM 3776 N N . TYR A 1 489 ? 4.163 5.732 -16.261 1.00 93.00 489 TYR A N 1
ATOM 3777 C CA . TYR A 1 489 ? 3.380 6.066 -15.079 1.00 93.00 489 TYR A CA 1
ATOM 3778 C C . TYR A 1 489 ? 2.661 4.816 -14.574 1.00 93.00 489 TYR A C 1
ATOM 3780 O O . TYR A 1 489 ? 2.267 3.946 -15.352 1.00 93.00 489 TYR A O 1
ATOM 3788 N N . LEU A 1 490 ? 2.474 4.738 -13.260 1.00 92.38 490 LEU A N 1
ATOM 3789 C CA . LEU A 1 490 ? 1.592 3.752 -12.648 1.00 92.38 490 LEU A CA 1
ATOM 3790 C C . LEU A 1 490 ? 0.178 4.342 -12.565 1.00 92.38 490 LEU A C 1
ATOM 3792 O O . LEU A 1 490 ? 0.021 5.535 -12.294 1.00 92.38 490 LEU A O 1
ATOM 3796 N N . THR A 1 491 ? -0.850 3.521 -12.749 1.00 92.44 491 THR A N 1
ATOM 3797 C CA . THR A 1 491 ? -2.225 3.869 -12.369 1.00 92.44 491 THR A CA 1
ATOM 3798 C C . THR A 1 491 ? -2.738 2.875 -11.342 1.00 92.44 491 THR A C 1
ATOM 3800 O O . THR A 1 491 ? -2.504 1.674 -11.484 1.00 92.44 491 THR A O 1
ATOM 3803 N N . SER A 1 492 ? -3.454 3.351 -10.327 1.00 93.38 492 SER A N 1
ATOM 3804 C CA . SER A 1 492 ? -4.349 2.498 -9.548 1.00 93.38 492 SER A CA 1
ATOM 3805 C C . SER A 1 492 ? -5.724 2.497 -10.207 1.00 93.38 492 SER A C 1
ATOM 3807 O O . SER A 1 492 ? -6.200 3.530 -10.676 1.00 93.38 492 SER A O 1
ATOM 3809 N N . THR A 1 493 ? -6.389 1.346 -10.230 1.00 93.75 493 THR A N 1
ATOM 3810 C CA . THR A 1 493 ? -7.829 1.273 -10.497 1.00 93.75 493 THR A CA 1
ATOM 3811 C C . THR A 1 493 ? -8.516 0.704 -9.270 1.00 93.75 493 THR A C 1
ATOM 3813 O O . THR A 1 493 ? -8.112 -0.343 -8.766 1.00 93.75 493 THR A O 1
ATOM 3816 N N . THR A 1 494 ? -9.554 1.386 -8.789 1.00 95.56 494 THR A N 1
ATOM 3817 C CA . THR A 1 494 ? -10.490 0.832 -7.810 1.00 95.56 494 THR A CA 1
ATOM 3818 C C . THR A 1 494 ? -11.793 0.494 -8.498 1.00 95.56 494 THR A C 1
ATOM 3820 O O . THR A 1 494 ? -12.392 1.351 -9.140 1.00 95.56 494 THR A O 1
ATOM 3823 N N . PHE A 1 495 ? -12.239 -0.740 -8.309 1.00 93.88 495 PHE A N 1
ATOM 3824 C CA . PHE A 1 495 ? -13.548 -1.223 -8.722 1.00 93.88 495 PHE A CA 1
ATOM 3825 C C . PHE A 1 495 ? -14.463 -1.283 -7.504 1.00 93.88 495 PHE A C 1
ATOM 3827 O O . PHE A 1 495 ? -14.007 -1.591 -6.398 1.00 93.88 495 PHE A O 1
ATOM 3834 N N . PHE A 1 496 ? -15.736 -0.958 -7.696 1.00 94.38 496 PHE A N 1
ATOM 3835 C CA . PHE A 1 496 ? -16.722 -0.891 -6.630 1.00 94.38 496 PHE A CA 1
ATOM 3836 C C . PHE A 1 496 ? -18.132 -1.178 -7.145 1.00 94.38 496 PHE A C 1
ATOM 3838 O O . PHE A 1 496 ? -18.586 -0.618 -8.144 1.00 94.38 496 PHE A O 1
ATOM 3845 N N . THR A 1 497 ? -18.844 -2.039 -6.423 1.00 94.00 497 THR A N 1
ATOM 3846 C CA . THR A 1 497 ? -20.184 -2.520 -6.780 1.00 94.00 497 THR A CA 1
ATOM 3847 C C . THR A 1 497 ? -21.159 -2.397 -5.609 1.00 94.00 497 THR A C 1
ATOM 3849 O O . THR A 1 497 ? -20.758 -2.385 -4.446 1.00 94.00 497 THR A O 1
ATOM 3852 N N . ALA A 1 498 ? -22.459 -2.320 -5.904 1.00 92.88 498 ALA A N 1
ATOM 3853 C CA . ALA A 1 498 ? -23.532 -2.429 -4.910 1.00 92.88 498 ALA A CA 1
ATOM 3854 C C . ALA A 1 498 ? -24.060 -3.874 -4.736 1.00 92.88 498 ALA A C 1
ATOM 3856 O O . ALA A 1 498 ? -24.924 -4.114 -3.895 1.00 92.88 498 ALA A O 1
ATOM 3857 N N . THR A 1 499 ? -23.559 -4.834 -5.520 1.00 91.75 499 THR A N 1
ATOM 3858 C CA . THR A 1 499 ? -23.938 -6.259 -5.485 1.00 91.75 499 THR A CA 1
ATOM 3859 C C . THR A 1 499 ? -22.713 -7.131 -5.720 1.00 91.75 499 THR A C 1
ATOM 3861 O O . THR A 1 499 ? -21.947 -6.833 -6.634 1.00 91.75 499 THR A O 1
ATOM 3864 N N . CYS A 1 500 ? -22.543 -8.207 -4.948 1.00 91.12 500 CYS A N 1
ATOM 3865 C CA . CYS A 1 500 ? -21.308 -8.994 -4.917 1.00 91.12 500 CYS A CA 1
ATOM 3866 C C . CYS A 1 500 ? -20.762 -9.371 -6.308 1.00 91.12 500 CYS A C 1
ATOM 3868 O O . CYS A 1 500 ? -21.478 -9.963 -7.120 1.00 91.12 500 CYS A O 1
ATOM 3870 N N . HIS A 1 501 ? -19.490 -9.058 -6.564 1.00 86.62 501 HIS A N 1
ATOM 3871 C CA . HIS A 1 501 ? -18.766 -9.512 -7.749 1.00 86.62 501 HIS A CA 1
ATOM 3872 C C . HIS A 1 501 ? -18.718 -11.046 -7.782 1.00 86.62 501 HIS A C 1
ATOM 3874 O O . HIS A 1 501 ? -18.424 -11.678 -6.771 1.00 86.62 501 HIS A O 1
ATOM 3880 N N . LYS A 1 502 ? -18.988 -11.656 -8.942 1.00 86.19 502 LYS A N 1
ATOM 3881 C CA . LYS A 1 502 ? -18.815 -13.109 -9.135 1.00 86.19 502 LYS A CA 1
ATOM 3882 C C . LYS A 1 502 ? -17.392 -13.500 -9.525 1.00 86.19 502 LYS A C 1
ATOM 3884 O O . LYS A 1 502 ? -17.001 -14.639 -9.300 1.00 86.19 502 LYS A O 1
ATOM 3889 N N . ASP A 1 503 ? -16.660 -12.573 -10.126 1.00 85.25 503 ASP A N 1
ATOM 3890 C CA . ASP A 1 503 ? -15.337 -12.758 -10.716 1.00 85.25 503 ASP A CA 1
ATOM 3891 C C . ASP A 1 503 ? -14.516 -11.471 -10.530 1.00 85.25 503 ASP A C 1
ATOM 3893 O O . ASP A 1 503 ? -15.051 -10.467 -10.042 1.00 85.25 503 ASP A O 1
ATOM 3897 N N . PHE A 1 504 ? -13.243 -11.472 -10.921 1.00 83.25 504 PHE A N 1
ATOM 3898 C CA . PHE A 1 504 ? -12.417 -10.267 -10.907 1.00 83.25 504 PHE A CA 1
ATOM 3899 C C . PHE A 1 504 ? -13.042 -9.158 -11.785 1.00 83.25 504 PHE A C 1
ATOM 3901 O O . PHE A 1 504 ? -13.446 -9.420 -12.918 1.00 83.25 504 PHE A O 1
ATOM 3908 N N . PRO A 1 505 ? -13.165 -7.916 -11.282 1.00 84.00 505 PRO A N 1
ATOM 3909 C CA . PRO A 1 505 ? -13.961 -6.888 -11.949 1.00 84.00 505 PRO A CA 1
ATOM 3910 C C . PRO A 1 505 ? -13.270 -6.246 -13.159 1.00 84.00 505 PRO A C 1
ATOM 3912 O O . PRO A 1 505 ? -12.112 -5.834 -13.092 1.00 84.00 505 PRO A O 1
ATOM 3915 N N . GLU A 1 506 ? -14.031 -6.074 -14.243 1.00 84.56 506 GLU A N 1
ATOM 3916 C CA . GLU A 1 506 ? -13.622 -5.335 -15.443 1.00 84.56 506 GLU A CA 1
ATOM 3917 C C . GLU A 1 506 ? -14.118 -3.874 -15.445 1.00 84.56 506 GLU A C 1
ATOM 3919 O O . GLU A 1 506 ? -14.993 -3.480 -14.673 1.00 84.56 506 GLU A O 1
ATOM 3924 N N . LYS A 1 507 ? -13.544 -3.042 -16.328 1.00 87.69 507 LYS A N 1
ATOM 3925 C CA . LYS A 1 507 ? -13.814 -1.594 -16.430 1.00 87.69 507 LYS A CA 1
ATOM 3926 C C . LYS A 1 507 ? -15.110 -1.311 -17.209 1.00 87.69 507 LYS A C 1
ATOM 3928 O O . LYS A 1 507 ? -15.070 -1.047 -18.411 1.00 87.69 507 LYS A O 1
ATOM 3933 N N . GLU A 1 508 ? -16.255 -1.312 -16.528 1.00 87.38 508 GLU A N 1
ATOM 3934 C CA . GLU A 1 508 ? -17.549 -0.980 -17.141 1.00 87.38 508 GLU A CA 1
ATOM 3935 C C . GLU A 1 508 ? -17.726 0.529 -17.383 1.00 87.38 508 GLU A C 1
ATOM 3937 O O . GLU A 1 508 ? -17.294 1.382 -16.597 1.00 87.38 508 GLU A O 1
ATOM 3942 N N . LYS A 1 509 ? -18.449 0.863 -18.456 1.00 88.00 509 LYS A N 1
ATOM 3943 C CA . LYS A 1 509 ? -18.869 2.228 -18.790 1.00 88.00 509 LYS A CA 1
ATOM 3944 C C . LYS A 1 509 ? -20.380 2.294 -18.989 1.00 88.00 509 LYS A C 1
ATOM 3946 O O . LYS A 1 509 ? -21.000 1.348 -19.467 1.00 88.00 509 LYS A O 1
ATOM 3951 N N . ASP A 1 510 ? -20.969 3.436 -18.652 1.00 86.88 510 ASP A N 1
ATOM 3952 C CA . ASP A 1 510 ? -22.362 3.735 -18.962 1.00 86.88 510 ASP A CA 1
ATOM 3953 C C . ASP A 1 510 ? -22.568 4.108 -20.442 1.00 86.88 510 ASP A C 1
ATOM 3955 O O . ASP A 1 510 ? -21.620 4.246 -21.214 1.00 86.88 510 ASP A O 1
ATOM 3959 N N . PHE A 1 511 ? -23.830 4.303 -20.835 1.00 86.81 511 PHE A N 1
ATOM 3960 C CA . PHE A 1 511 ? -24.222 4.682 -22.200 1.00 86.81 511 PHE A CA 1
ATOM 3961 C C . PHE A 1 511 ? -23.550 5.974 -22.717 1.00 86.81 511 PHE A C 1
ATOM 3963 O O . PHE A 1 511 ? -23.457 6.181 -23.923 1.00 86.81 511 PHE A O 1
ATOM 3970 N N . PHE A 1 512 ? -23.050 6.833 -21.824 1.00 87.06 512 PHE A N 1
ATOM 3971 C CA . PHE A 1 512 ? -22.341 8.071 -22.156 1.00 87.06 512 PHE A CA 1
ATOM 3972 C C . PHE A 1 512 ? -20.809 7.905 -22.099 1.00 87.06 512 PHE A C 1
ATOM 3974 O O . PHE A 1 512 ? -20.079 8.896 -22.106 1.00 87.06 512 PHE A O 1
ATOM 3981 N N . GLY A 1 513 ? -20.307 6.668 -22.012 1.00 85.38 513 GLY A N 1
ATOM 3982 C CA . GLY A 1 513 ? -18.881 6.341 -21.952 1.00 85.38 513 GLY A CA 1
ATOM 3983 C C . GLY A 1 513 ? -18.212 6.623 -20.601 1.00 85.38 513 GLY A C 1
ATOM 3984 O O . GLY A 1 513 ? -16.989 6.498 -20.496 1.00 85.38 513 GLY A O 1
ATOM 3985 N N . ARG A 1 514 ? -18.979 6.997 -19.569 1.00 86.62 514 ARG A N 1
ATOM 3986 C CA . ARG A 1 514 ? -18.468 7.343 -18.232 1.00 86.62 514 ARG A CA 1
ATOM 3987 C C . ARG A 1 514 ? -18.286 6.075 -17.405 1.00 86.62 514 ARG A C 1
ATOM 3989 O O . ARG A 1 514 ? -19.128 5.186 -17.484 1.00 86.62 514 ARG A O 1
ATOM 3996 N N . ALA A 1 515 ? -17.234 5.996 -16.592 1.00 87.62 515 ALA A N 1
ATOM 3997 C CA . ALA A 1 515 ? -17.005 4.848 -15.713 1.00 87.62 515 ALA A CA 1
ATOM 3998 C C . ALA A 1 515 ? -18.225 4.587 -14.803 1.00 87.62 515 ALA A C 1
ATOM 4000 O O . ALA A 1 515 ? -18.761 5.523 -14.202 1.00 87.62 515 ALA A O 1
ATOM 4001 N N . SER A 1 516 ? -18.696 3.336 -14.736 1.00 88.50 516 SER A N 1
ATOM 4002 C CA . SER A 1 516 ? -19.896 2.968 -13.961 1.00 88.50 516 SER A CA 1
ATOM 4003 C C . SER A 1 516 ? -19.612 2.165 -12.698 1.00 88.50 516 SER A C 1
ATOM 4005 O O . SER A 1 516 ? -20.365 2.311 -11.735 1.00 88.50 516 SER A O 1
ATOM 4007 N N . ASN A 1 517 ? -18.551 1.356 -12.700 1.00 90.25 517 ASN A N 1
ATOM 4008 C CA . ASN A 1 517 ? -18.153 0.475 -11.598 1.00 90.25 517 ASN A CA 1
ATOM 4009 C C . ASN A 1 517 ? -16.696 0.699 -11.138 1.00 90.25 517 ASN A C 1
ATOM 4011 O O . ASN A 1 517 ? -16.191 -0.078 -10.331 1.00 90.25 517 ASN A O 1
ATOM 4015 N N . PHE A 1 518 ? -15.996 1.709 -11.674 1.00 92.69 518 PHE A N 1
ATOM 4016 C CA . PHE A 1 518 ? -14.574 1.927 -11.411 1.00 92.69 518 PHE A CA 1
ATOM 4017 C C . PHE A 1 518 ? -14.182 3.407 -11.337 1.00 92.69 518 PHE A C 1
ATOM 4019 O O . PHE A 1 518 ? -14.891 4.289 -11.819 1.00 92.69 518 PHE A O 1
ATOM 4026 N N . ASP A 1 519 ? -13.014 3.652 -10.751 1.00 93.69 519 ASP A N 1
ATOM 4027 C CA . ASP A 1 519 ? -12.275 4.913 -10.772 1.00 93.69 519 ASP A CA 1
ATOM 4028 C C . ASP A 1 519 ? -10.781 4.609 -10.979 1.00 93.69 519 ASP A C 1
ATOM 4030 O O . ASP A 1 519 ? -10.280 3.588 -10.494 1.00 93.69 519 ASP A O 1
ATOM 4034 N N . THR A 1 520 ? -10.064 5.461 -11.714 1.00 93.31 520 THR A N 1
ATOM 4035 C CA . THR A 1 520 ? -8.648 5.246 -12.058 1.00 93.31 520 THR A CA 1
ATOM 4036 C C . THR A 1 520 ? -7.836 6.501 -11.770 1.00 93.31 520 THR A C 1
ATOM 4038 O O . THR A 1 520 ? -8.072 7.551 -12.366 1.00 93.31 520 THR A O 1
ATOM 4041 N N . VAL A 1 521 ? -6.824 6.372 -10.910 1.00 93.94 521 VAL A N 1
ATOM 4042 C CA . VAL A 1 521 ? -5.915 7.465 -10.553 1.00 93.94 521 VAL A CA 1
ATOM 4043 C C . VAL A 1 521 ? -4.538 7.204 -11.150 1.00 93.94 521 VAL A C 1
ATOM 4045 O O . VAL A 1 521 ? -3.886 6.207 -10.845 1.00 93.94 521 VAL A O 1
ATOM 4048 N N . GLN A 1 522 ? -4.077 8.130 -11.988 1.00 94.06 522 GLN A N 1
ATOM 4049 C CA . GLN A 1 522 ? -2.716 8.141 -12.517 1.00 94.06 522 GLN A CA 1
ATOM 4050 C C . GLN A 1 522 ? -1.753 8.793 -11.515 1.00 94.06 522 GLN A C 1
ATOM 4052 O O . GLN A 1 522 ? -1.999 9.894 -11.020 1.00 94.06 522 GLN A O 1
ATOM 4057 N N . PHE A 1 523 ? -0.635 8.124 -11.233 1.00 91.44 523 PHE A N 1
ATOM 4058 C CA . PHE A 1 523 ? 0.454 8.666 -10.420 1.00 91.44 523 PHE A CA 1
ATOM 4059 C C . PHE A 1 523 ? 1.408 9.522 -11.268 1.00 91.44 523 PHE A C 1
ATOM 4061 O O . PHE A 1 523 ? 1.363 9.504 -12.499 1.00 91.44 523 PHE A O 1
ATOM 4068 N N . GLN A 1 524 ? 2.275 10.291 -10.600 1.00 89.12 524 GLN A N 1
ATOM 4069 C CA . GLN A 1 524 ? 3.231 11.183 -11.263 1.00 89.12 524 GLN A CA 1
ATOM 4070 C C . GLN A 1 524 ? 4.097 10.417 -12.282 1.00 89.12 524 GLN A C 1
ATOM 4072 O O . GLN A 1 524 ? 4.720 9.421 -11.903 1.00 89.12 524 GLN A O 1
ATOM 4077 N N . PRO A 1 525 ? 4.146 10.848 -13.559 1.00 92.44 525 PRO A N 1
ATOM 4078 C CA . PRO A 1 525 ? 4.986 10.208 -14.560 1.00 92.44 525 PRO A CA 1
ATOM 4079 C C . PRO A 1 525 ? 6.478 10.322 -14.245 1.00 92.44 525 PRO A C 1
ATOM 4081 O O . PRO A 1 525 ? 6.943 11.328 -13.711 1.00 92.44 525 PRO A O 1
ATOM 4084 N N . PHE A 1 526 ? 7.236 9.312 -14.660 1.00 88.25 526 PHE A N 1
ATOM 4085 C CA . PHE A 1 526 ? 8.696 9.311 -14.658 1.00 88.25 526 PHE A CA 1
ATOM 4086 C C . PHE A 1 526 ? 9.232 9.297 -16.094 1.00 88.25 526 PHE A C 1
ATOM 4088 O O . PHE A 1 526 ? 8.558 8.847 -17.024 1.00 88.25 526 PHE A O 1
ATOM 4095 N N . SER A 1 527 ? 10.460 9.780 -16.279 1.00 90.31 527 SER A N 1
ATOM 4096 C CA . SER A 1 527 ? 11.187 9.704 -17.547 1.00 90.31 527 SER A CA 1
ATOM 4097 C C . SER A 1 527 ? 12.682 9.616 -17.283 1.00 90.31 527 SER A C 1
ATOM 4099 O O . SER A 1 527 ? 13.233 10.447 -16.566 1.00 90.31 527 SER A O 1
ATOM 4101 N N . HIS A 1 528 ? 13.330 8.642 -17.913 1.00 85.94 528 HIS A N 1
ATOM 4102 C CA . HIS A 1 528 ? 14.753 8.346 -17.787 1.00 85.94 528 HIS A CA 1
ATOM 4103 C C . HIS A 1 528 ? 15.401 8.369 -19.174 1.00 85.94 528 HIS A C 1
ATOM 4105 O O . HIS A 1 528 ? 14.872 7.770 -20.116 1.00 85.94 528 HIS A O 1
ATOM 4111 N N . SER A 1 529 ? 16.539 9.046 -19.309 1.00 82.50 529 SER A N 1
ATOM 4112 C CA . SER A 1 529 ? 17.319 9.089 -20.553 1.00 82.50 529 SER A CA 1
ATOM 4113 C C . SER A 1 529 ? 18.365 7.976 -20.573 1.00 82.50 529 SER A C 1
ATOM 4115 O O . SER A 1 529 ? 18.993 7.705 -19.553 1.00 82.50 529 SER A O 1
ATOM 4117 N N . PHE A 1 530 ? 18.587 7.371 -21.739 1.00 74.50 530 PHE A N 1
ATOM 4118 C CA . PHE A 1 530 ? 19.591 6.321 -21.947 1.00 74.50 530 PHE A CA 1
ATOM 4119 C C . PHE A 1 530 ? 20.437 6.649 -23.179 1.00 74.50 530 PHE A C 1
ATOM 4121 O O . PHE A 1 530 ? 19.951 7.293 -24.106 1.00 74.50 530 PHE A O 1
ATOM 4128 N N . THR A 1 531 ? 21.695 6.209 -23.191 1.00 58.44 531 THR A N 1
ATOM 4129 C CA . THR A 1 531 ? 22.660 6.477 -24.274 1.00 58.44 531 THR A CA 1
ATOM 4130 C C . THR A 1 531 ? 23.046 5.220 -25.054 1.00 58.44 531 THR A C 1
ATOM 4132 O O . THR A 1 531 ? 23.243 5.289 -26.267 1.00 58.44 531 THR A O 1
ATOM 4135 N N . SER A 1 532 ? 23.116 4.068 -24.387 1.00 70.44 532 SER A N 1
ATOM 4136 C CA . SER A 1 532 ? 23.434 2.764 -24.974 1.00 70.44 532 SER A CA 1
ATOM 4137 C C . SER A 1 532 ? 22.775 1.621 -24.193 1.00 70.44 532 SER A C 1
ATOM 4139 O O . SER A 1 532 ? 22.342 1.792 -23.053 1.00 70.44 532 SER A O 1
ATOM 4141 N N . LEU A 1 533 ? 22.712 0.448 -24.825 1.00 83.31 533 LEU A N 1
ATOM 4142 C CA . LEU A 1 533 ? 22.472 -0.841 -24.176 1.00 83.31 533 LEU A CA 1
ATOM 4143 C C . LEU A 1 533 ? 23.697 -1.734 -24.398 1.00 83.31 533 LEU A C 1
ATOM 4145 O O . LEU A 1 533 ? 24.387 -1.593 -25.410 1.00 83.31 533 LEU A O 1
ATOM 4149 N N . ASN A 1 534 ? 23.933 -2.663 -23.474 1.00 87.25 534 ASN A N 1
ATOM 4150 C CA . ASN A 1 534 ? 24.917 -3.725 -23.656 1.00 87.25 534 ASN A CA 1
ATOM 4151 C C . ASN A 1 534 ? 24.280 -4.810 -24.532 1.00 87.25 534 ASN A C 1
ATOM 4153 O O . ASN A 1 534 ? 23.316 -5.441 -24.106 1.00 87.25 534 ASN A O 1
ATOM 4157 N N . TRP A 1 535 ? 24.784 -4.975 -25.755 1.00 88.75 535 TRP A N 1
ATOM 4158 C CA . TRP A 1 535 ? 24.273 -5.945 -26.723 1.00 88.75 535 TRP A CA 1
ATOM 4159 C C . TRP A 1 535 ? 25.119 -7.215 -26.732 1.00 88.75 535 TRP A C 1
ATOM 4161 O O . TRP A 1 535 ? 26.332 -7.159 -26.928 1.00 88.75 535 TRP A O 1
ATOM 4171 N N . GLU A 1 536 ? 24.456 -8.354 -26.588 1.00 90.94 536 GLU A N 1
ATOM 4172 C CA . GLU A 1 536 ? 25.039 -9.694 -26.629 1.00 90.94 536 GLU A CA 1
ATOM 4173 C C . GLU A 1 536 ? 24.529 -10.436 -27.880 1.00 90.94 536 GLU A C 1
ATOM 4175 O O . GLU A 1 536 ? 23.346 -10.307 -28.210 1.00 90.94 536 GLU A O 1
ATOM 4180 N N . PRO A 1 537 ? 25.365 -11.194 -28.615 1.00 89.12 537 PRO A N 1
ATOM 4181 C CA . PRO A 1 537 ? 24.905 -11.980 -29.763 1.00 89.12 537 PRO A CA 1
ATOM 4182 C C . PRO A 1 537 ? 23.854 -13.037 -29.375 1.00 89.12 537 PRO A C 1
ATOM 4184 O O . PRO A 1 537 ? 24.068 -13.837 -28.471 1.00 89.12 537 PRO A O 1
ATOM 4187 N N . ASP A 1 538 ? 22.735 -13.057 -30.099 1.00 85.19 538 ASP A N 1
ATOM 4188 C CA . ASP A 1 538 ? 21.552 -13.922 -29.907 1.00 85.19 538 ASP A CA 1
ATOM 4189 C C . ASP A 1 538 ? 21.231 -14.689 -31.214 1.00 85.19 538 ASP A C 1
ATOM 4191 O O . ASP A 1 538 ? 20.074 -14.926 -31.567 1.00 85.19 538 ASP A O 1
ATOM 4195 N N . GLY A 1 539 ? 22.279 -14.994 -31.991 1.00 83.44 539 GLY A N 1
ATOM 4196 C CA . GLY A 1 539 ? 22.244 -15.609 -33.322 1.00 83.44 539 GLY A CA 1
ATOM 4197 C C . GLY A 1 539 ? 23.317 -15.023 -34.251 1.00 83.44 539 GLY A C 1
ATOM 4198 O O . GLY A 1 539 ? 24.218 -14.329 -33.790 1.00 83.44 539 GLY A O 1
ATOM 4199 N N . ALA A 1 540 ? 23.222 -15.298 -35.558 1.00 80.94 540 ALA A N 1
ATOM 4200 C CA . ALA A 1 540 ? 24.129 -14.728 -36.564 1.00 80.94 540 ALA A CA 1
ATOM 4201 C C . ALA A 1 540 ? 23.834 -13.235 -36.809 1.00 80.94 540 ALA A C 1
ATOM 4203 O O . ALA A 1 540 ? 24.671 -12.383 -36.534 1.00 80.94 540 ALA A O 1
ATOM 4204 N N . ASP A 1 541 ? 22.603 -12.926 -37.226 1.00 87.12 541 ASP A N 1
ATOM 4205 C CA . ASP A 1 541 ? 22.122 -11.560 -37.494 1.00 87.12 541 ASP A CA 1
ATOM 4206 C C . ASP A 1 541 ? 21.267 -11.004 -36.338 1.00 87.12 541 ASP A C 1
ATOM 4208 O O . ASP A 1 541 ? 20.443 -10.105 -36.521 1.00 87.12 541 ASP A O 1
ATOM 4212 N N . ARG A 1 542 ? 21.401 -11.583 -35.139 1.00 89.94 542 ARG A N 1
ATOM 4213 C CA . ARG A 1 542 ? 20.562 -11.307 -33.965 1.00 89.94 542 ARG A CA 1
ATOM 4214 C C . ARG A 1 542 ? 21.403 -10.919 -32.760 1.00 89.94 542 ARG A C 1
ATOM 4216 O O . ARG A 1 542 ? 22.411 -11.552 -32.464 1.00 89.94 542 ARG A O 1
ATOM 4223 N N . TYR A 1 543 ? 20.911 -9.939 -32.016 1.00 91.12 543 TYR A N 1
ATOM 4224 C CA . TYR A 1 543 ? 21.489 -9.460 -30.766 1.00 91.12 543 TYR A CA 1
ATOM 4225 C C . TYR A 1 543 ? 20.387 -9.268 -29.729 1.00 91.12 543 TYR A C 1
ATOM 4227 O O . TYR A 1 543 ? 19.269 -8.891 -30.082 1.00 91.12 543 TYR A O 1
ATOM 4235 N N . SER A 1 544 ? 20.690 -9.468 -28.451 1.00 91.12 544 SER A N 1
ATOM 4236 C CA . SER A 1 544 ? 19.772 -9.169 -27.353 1.00 91.12 544 SER A CA 1
ATOM 4237 C C . SER A 1 544 ? 20.418 -8.311 -26.269 1.00 91.12 544 SER A C 1
ATOM 4239 O O . SER A 1 544 ? 21.639 -8.201 -26.194 1.00 91.12 544 SER A O 1
ATOM 4241 N N . ALA A 1 545 ? 19.585 -7.635 -25.485 1.00 91.31 545 ALA A N 1
ATOM 4242 C CA . ALA A 1 545 ? 19.988 -6.756 -24.394 1.00 91.31 545 ALA A CA 1
ATOM 4243 C C . ALA A 1 545 ? 18.858 -6.653 -23.361 1.00 91.31 545 ALA A C 1
ATOM 4245 O O . ALA A 1 545 ? 17.686 -6.817 -23.707 1.00 91.31 545 ALA A O 1
ATOM 4246 N N . THR A 1 546 ? 19.180 -6.295 -22.118 1.00 89.06 546 THR A N 1
ATOM 4247 C CA . THR A 1 546 ? 18.172 -6.036 -21.075 1.00 89.06 546 THR A CA 1
ATOM 4248 C C . THR A 1 546 ? 18.163 -4.558 -20.703 1.00 89.06 546 THR A C 1
ATOM 4250 O O . THR A 1 546 ? 19.146 -4.027 -20.186 1.00 89.06 546 THR A O 1
ATOM 4253 N N . LEU A 1 547 ? 17.036 -3.887 -20.942 1.00 87.75 547 LEU A N 1
ATOM 4254 C CA . LEU A 1 547 ? 16.783 -2.526 -20.472 1.00 87.75 547 LEU A CA 1
ATOM 4255 C C . LEU A 1 547 ? 16.114 -2.595 -19.092 1.00 87.75 547 LEU A C 1
ATOM 4257 O O . LEU A 1 547 ? 14.995 -3.091 -18.961 1.00 87.75 547 LEU A O 1
ATOM 4261 N N . LEU A 1 548 ? 16.807 -2.089 -18.070 1.00 87.38 548 LEU A N 1
ATOM 4262 C CA . LEU A 1 548 ? 16.299 -1.973 -16.703 1.00 87.38 548 LEU A CA 1
ATOM 4263 C C . LEU A 1 548 ? 15.650 -0.601 -16.492 1.00 87.38 548 LEU A C 1
ATOM 4265 O O . LEU A 1 548 ? 16.306 0.430 -16.652 1.00 87.38 548 LEU A O 1
ATOM 4269 N N . VAL A 1 549 ? 14.371 -0.583 -16.115 1.00 87.06 549 VAL A N 1
ATOM 4270 C CA . VAL A 1 549 ? 13.596 0.649 -15.905 1.00 87.06 549 VAL A CA 1
ATOM 4271 C C . VAL A 1 549 ? 13.233 0.801 -14.425 1.00 87.06 549 VAL A C 1
ATOM 4273 O O . VAL A 1 549 ? 12.335 0.100 -13.953 1.00 87.06 549 VAL A O 1
ATOM 4276 N N . PRO A 1 550 ? 13.881 1.712 -13.673 1.00 87.19 550 PRO A N 1
ATOM 4277 C CA . PRO A 1 550 ? 13.543 1.939 -12.274 1.00 87.19 550 PRO A CA 1
ATOM 4278 C C . PRO A 1 550 ? 12.221 2.707 -12.152 1.00 87.19 550 PRO A C 1
ATOM 4280 O O . PRO A 1 550 ? 12.069 3.811 -12.681 1.00 87.19 550 PRO A O 1
ATOM 4283 N N . VAL A 1 551 ? 11.268 2.136 -11.419 1.00 87.06 551 VAL A N 1
ATOM 4284 C CA . VAL A 1 551 ? 9.953 2.726 -11.135 1.00 87.06 551 VAL A CA 1
ATOM 4285 C C . VAL A 1 551 ? 9.843 2.995 -9.639 1.00 87.06 551 VAL A C 1
ATOM 4287 O O . VAL A 1 551 ? 10.163 2.134 -8.821 1.00 87.06 551 VAL A O 1
ATOM 4290 N N . ILE A 1 552 ? 9.390 4.194 -9.277 1.00 85.12 552 ILE A N 1
ATOM 4291 C CA . ILE A 1 552 ? 9.264 4.665 -7.894 1.00 85.12 552 ILE A CA 1
ATOM 4292 C C . ILE A 1 552 ? 7.789 4.945 -7.597 1.00 85.12 552 ILE A C 1
ATOM 4294 O O . ILE A 1 552 ? 7.106 5.584 -8.398 1.00 85.12 552 ILE A O 1
ATOM 4298 N N . LEU A 1 553 ? 7.298 4.493 -6.441 1.00 84.75 553 LEU A N 1
ATOM 4299 C CA . LEU A 1 553 ? 5.955 4.832 -5.967 1.00 84.75 553 LEU A CA 1
ATOM 4300 C C . LEU A 1 553 ? 5.942 6.215 -5.288 1.00 84.75 553 LEU A C 1
ATOM 4302 O O . LEU A 1 553 ? 6.922 6.580 -4.627 1.00 84.75 553 LEU A O 1
ATOM 4306 N N . PRO A 1 554 ? 4.846 6.994 -5.397 1.00 81.31 554 PRO A N 1
ATOM 4307 C CA . PRO A 1 554 ? 4.739 8.268 -4.696 1.00 81.31 554 PRO A CA 1
ATOM 4308 C C . PRO A 1 554 ? 4.718 8.065 -3.172 1.00 81.31 554 PRO A C 1
ATOM 4310 O O . PRO A 1 554 ? 4.260 7.038 -2.672 1.00 81.31 554 PRO A O 1
ATOM 4313 N N . ARG A 1 555 ? 5.205 9.065 -2.423 1.00 79.00 555 ARG A N 1
ATOM 4314 C CA . ARG A 1 555 ? 5.284 9.051 -0.947 1.00 79.00 555 ARG A CA 1
ATOM 4315 C C . ARG A 1 555 ? 3.935 9.396 -0.298 1.00 79.00 555 ARG A C 1
ATOM 4317 O O . ARG A 1 555 ? 3.827 10.339 0.476 1.00 79.00 555 ARG A O 1
ATOM 4324 N N . GLU A 1 556 ? 2.920 8.637 -0.680 1.00 80.50 556 GLU A N 1
ATOM 4325 C CA . GLU A 1 556 ? 1.525 8.733 -0.245 1.00 80.50 556 GLU A CA 1
ATOM 4326 C C . GLU A 1 556 ? 1.085 7.371 0.336 1.00 80.50 556 GLU A C 1
ATOM 4328 O O . GLU A 1 556 ? 1.883 6.428 0.388 1.00 80.50 556 GLU A O 1
ATOM 4333 N N . ASN A 1 557 ? -0.161 7.230 0.800 1.00 82.00 557 ASN A N 1
ATOM 4334 C CA . ASN A 1 557 ? -0.639 5.986 1.416 1.00 82.00 557 ASN A CA 1
ATOM 4335 C C . ASN A 1 557 ? -0.951 4.920 0.346 1.00 82.00 557 ASN A C 1
ATOM 4337 O O . ASN A 1 557 ? -2.102 4.690 -0.019 1.00 82.00 557 ASN A O 1
ATOM 4341 N N . ILE A 1 558 ? 0.083 4.265 -0.191 1.00 87.69 558 ILE A N 1
ATOM 4342 C CA . ILE A 1 558 ? -0.114 3.185 -1.163 1.00 87.69 558 ILE A CA 1
ATOM 4343 C C . ILE A 1 558 ? -0.790 1.984 -0.489 1.00 87.69 558 ILE A C 1
ATOM 4345 O O . ILE A 1 558 ? -0.286 1.422 0.484 1.00 87.69 558 ILE A O 1
ATOM 4349 N N . ILE A 1 559 ? -1.913 1.569 -1.069 1.00 89.81 559 ILE A N 1
ATOM 4350 C CA . ILE A 1 559 ? -2.735 0.445 -0.627 1.00 89.81 559 ILE A CA 1
ATOM 4351 C C . ILE A 1 559 ? -2.309 -0.836 -1.376 1.00 89.81 559 ILE A C 1
ATOM 4353 O O . ILE A 1 559 ? -2.110 -0.772 -2.590 1.00 89.81 559 ILE A O 1
ATOM 4357 N N . PRO A 1 560 ? -2.171 -1.999 -0.705 1.00 90.81 560 PRO A N 1
ATOM 4358 C CA . PRO A 1 560 ? -1.974 -3.288 -1.375 1.00 90.81 560 PRO A CA 1
ATOM 4359 C C . PRO A 1 560 ? -3.042 -3.601 -2.434 1.00 90.81 560 PRO A C 1
ATOM 4361 O O . PRO A 1 560 ? -4.172 -3.120 -2.362 1.00 90.81 560 PRO A O 1
ATOM 4364 N N . THR A 1 561 ? -2.713 -4.465 -3.392 1.00 91.06 561 THR A N 1
ATOM 4365 C CA . THR A 1 561 ? -3.692 -5.126 -4.262 1.00 91.06 561 THR A CA 1
ATOM 4366 C C . THR A 1 561 ? -4.637 -5.969 -3.401 1.00 91.06 561 THR A C 1
ATOM 4368 O O . THR A 1 561 ? -4.176 -6.805 -2.626 1.00 91.06 561 THR A O 1
ATOM 4371 N N . PHE A 1 562 ? -5.948 -5.744 -3.509 1.00 92.44 562 PHE A N 1
ATOM 4372 C CA . PHE A 1 562 ? -6.951 -6.452 -2.707 1.00 92.44 562 PHE A CA 1
ATOM 4373 C C . PHE A 1 562 ? -8.257 -6.658 -3.476 1.00 92.44 562 PHE A C 1
ATOM 4375 O O . PHE A 1 562 ? -8.578 -5.885 -4.382 1.00 92.44 562 PHE A O 1
ATOM 4382 N N . HIS A 1 563 ? -9.022 -7.671 -3.064 1.00 91.12 563 HIS A N 1
ATOM 4383 C CA . HIS A 1 563 ? -10.323 -8.022 -3.627 1.00 91.12 563 HIS A CA 1
ATOM 4384 C C . HIS A 1 563 ? -11.280 -8.436 -2.506 1.00 91.12 563 HIS A C 1
ATOM 4386 O O . HIS A 1 563 ? -10.920 -9.220 -1.635 1.00 91.12 563 HIS A O 1
ATOM 4392 N N . THR A 1 564 ? -12.502 -7.921 -2.528 1.00 93.69 564 THR A N 1
ATOM 4393 C CA . THR A 1 564 ? -13.620 -8.318 -1.668 1.00 93.69 564 THR A CA 1
ATOM 4394 C C . THR A 1 564 ? -14.856 -8.504 -2.544 1.00 93.69 564 THR A C 1
ATOM 4396 O O . THR A 1 564 ? -14.859 -8.143 -3.720 1.00 93.69 564 THR A O 1
ATOM 4399 N N . CYS A 1 565 ? -15.950 -9.000 -1.963 1.00 93.00 565 CYS A N 1
ATOM 4400 C CA . CYS A 1 565 ? -17.223 -9.101 -2.669 1.00 93.00 565 CYS A CA 1
ATOM 4401 C C . CYS A 1 565 ? -17.695 -7.758 -3.267 1.00 93.00 565 CYS A C 1
ATOM 4403 O O . CYS A 1 565 ? -18.362 -7.775 -4.297 1.00 93.00 565 CYS A O 1
ATOM 4405 N N . LEU A 1 566 ? -17.389 -6.609 -2.644 1.00 95.25 566 LEU A N 1
ATOM 4406 C CA . LEU A 1 566 ? -17.904 -5.296 -3.066 1.00 95.25 566 LEU A CA 1
ATOM 4407 C C . LEU A 1 566 ? -16.844 -4.322 -3.609 1.00 95.25 566 LEU A C 1
ATOM 4409 O O . LEU A 1 566 ? -17.211 -3.326 -4.237 1.00 95.25 566 LEU A O 1
ATOM 4413 N N . LEU A 1 567 ? -15.557 -4.577 -3.368 1.00 94.56 567 LEU A N 1
ATOM 4414 C CA . LEU A 1 567 ? -14.447 -3.688 -3.712 1.00 94.56 567 LEU A CA 1
ATOM 4415 C C . LEU A 1 567 ? -13.277 -4.462 -4.323 1.00 94.56 567 LEU A C 1
ATOM 4417 O O . LEU A 1 567 ? -13.015 -5.612 -3.990 1.00 94.56 567 LEU A O 1
ATOM 4421 N N . SER A 1 568 ? -12.499 -3.810 -5.178 1.00 93.12 568 SER A N 1
ATOM 4422 C CA . SER A 1 568 ? -11.163 -4.284 -5.552 1.00 93.12 568 SER A CA 1
ATOM 4423 C C . SER A 1 568 ? -10.232 -3.117 -5.846 1.00 93.12 568 SER A C 1
ATOM 4425 O O . SER A 1 568 ? -10.681 -2.059 -6.289 1.00 93.12 568 SER A O 1
ATOM 4427 N N . ARG A 1 569 ? -8.925 -3.316 -5.670 1.00 92.81 569 ARG A N 1
ATOM 4428 C CA . ARG A 1 569 ? -7.892 -2.410 -6.183 1.00 92.81 569 ARG A CA 1
ATOM 4429 C C . ARG A 1 569 ? -6.775 -3.189 -6.863 1.00 92.81 569 ARG A C 1
ATOM 4431 O O . ARG A 1 569 ? -6.156 -4.041 -6.235 1.00 92.81 569 ARG A O 1
ATOM 4438 N N . SER A 1 570 ? -6.478 -2.824 -8.106 1.00 89.69 570 SER A N 1
ATOM 4439 C CA . SER A 1 570 ? -5.340 -3.312 -8.893 1.00 89.69 570 SER A CA 1
ATOM 4440 C C . SER A 1 570 ? -4.514 -2.143 -9.443 1.00 89.69 570 SER A C 1
ATOM 4442 O O . SER A 1 570 ? -4.901 -0.975 -9.310 1.00 89.69 570 SER A O 1
ATOM 4444 N N . TYR A 1 571 ? -3.358 -2.452 -10.035 1.00 90.12 571 TYR A N 1
ATOM 4445 C CA . TYR A 1 571 ? -2.443 -1.464 -10.599 1.00 90.12 571 TYR A CA 1
ATOM 4446 C C . TYR A 1 571 ? -2.020 -1.851 -12.024 1.00 90.12 571 TYR A C 1
ATOM 4448 O O . TYR A 1 571 ? -1.646 -2.995 -12.271 1.00 90.12 571 TYR A O 1
ATOM 4456 N N . ASP A 1 572 ? -2.038 -0.880 -12.940 1.00 88.06 572 ASP A N 1
ATOM 4457 C CA . ASP A 1 572 ? -1.493 -0.994 -14.302 1.00 88.06 572 ASP A CA 1
ATOM 4458 C C . ASP A 1 572 ? -0.225 -0.125 -14.392 1.00 88.06 572 ASP A C 1
ATOM 4460 O O . ASP A 1 572 ? -0.268 1.056 -14.023 1.00 88.06 572 ASP A O 1
ATOM 4464 N N . LEU A 1 573 ? 0.881 -0.657 -14.917 1.00 88.94 573 LEU A N 1
ATOM 4465 C CA . LEU A 1 573 ? 2.064 0.121 -15.292 1.00 88.94 573 LEU A CA 1
ATOM 4466 C C . LEU A 1 573 ? 2.069 0.380 -16.801 1.00 88.94 573 LEU A C 1
ATOM 4468 O O . LEU A 1 573 ? 2.048 -0.556 -17.601 1.00 88.94 573 LEU A O 1
ATOM 4472 N N . TYR A 1 574 ? 2.169 1.654 -17.176 1.00 90.69 574 TYR A N 1
ATOM 4473 C CA . TYR A 1 574 ? 2.336 2.095 -18.557 1.00 90.69 574 TYR A CA 1
ATOM 4474 C C . TYR A 1 574 ? 3.794 2.483 -18.797 1.00 90.69 574 TYR A C 1
ATOM 4476 O O . TYR A 1 574 ? 4.371 3.250 -18.020 1.00 90.69 574 TYR A O 1
ATOM 4484 N N . LEU A 1 575 ? 4.382 1.983 -19.884 1.00 90.56 575 LEU A N 1
ATOM 4485 C CA . LEU A 1 575 ? 5.759 2.265 -20.297 1.00 90.56 575 LEU A CA 1
ATOM 4486 C C . LEU A 1 575 ? 5.806 2.694 -21.762 1.00 90.56 575 LEU A C 1
ATOM 4488 O O . LEU A 1 575 ? 5.150 2.099 -22.614 1.00 90.56 575 LEU A O 1
ATOM 4492 N N . LYS A 1 576 ? 6.627 3.701 -22.061 1.00 92.69 576 LYS A N 1
ATOM 4493 C CA . LYS A 1 576 ? 6.857 4.234 -23.405 1.00 92.69 576 LYS A CA 1
ATOM 4494 C C . LYS A 1 576 ? 8.351 4.340 -23.678 1.00 92.69 576 LYS A C 1
ATOM 4496 O O . LYS A 1 576 ? 9.012 5.229 -23.143 1.00 92.69 576 LYS A O 1
ATOM 4501 N N . VAL A 1 577 ? 8.879 3.451 -24.516 1.00 91.62 577 VAL A N 1
ATOM 4502 C CA . VAL A 1 577 ? 10.290 3.448 -24.931 1.00 91.62 577 VAL A CA 1
ATOM 4503 C C . VAL A 1 577 ? 10.424 4.195 -26.256 1.00 91.62 577 VAL A C 1
ATOM 4505 O O . VAL A 1 577 ? 9.791 3.844 -27.256 1.00 91.62 577 VAL A O 1
ATOM 4508 N N . VAL A 1 578 ? 11.259 5.233 -26.273 1.00 91.50 578 VAL A N 1
ATOM 4509 C CA . VAL A 1 578 ? 11.541 6.053 -27.454 1.00 91.50 578 VAL A CA 1
ATOM 4510 C C . VAL A 1 578 ? 12.900 5.661 -28.023 1.00 91.50 578 VAL A C 1
ATOM 4512 O O . VAL A 1 578 ? 13.947 5.948 -27.441 1.00 91.50 578 VAL A O 1
ATOM 4515 N N . VAL A 1 579 ? 12.875 5.040 -29.199 1.00 89.62 579 VAL A N 1
ATOM 4516 C CA . VAL A 1 579 ? 14.062 4.669 -29.978 1.00 89.62 579 VAL A CA 1
ATOM 4517 C C . VAL A 1 579 ? 14.210 5.643 -31.147 1.00 89.62 579 VAL A C 1
ATOM 4519 O O . VAL A 1 579 ? 13.222 6.118 -31.712 1.00 89.62 579 VAL A O 1
ATOM 4522 N N . LYS A 1 580 ? 15.447 5.994 -31.496 1.00 85.62 580 LYS A N 1
ATOM 4523 C CA . LYS A 1 580 ? 15.765 6.816 -32.665 1.00 85.62 580 LYS A CA 1
ATOM 4524 C C . LYS A 1 580 ? 15.295 6.123 -33.949 1.00 85.62 580 LYS A C 1
ATOM 4526 O O . LYS A 1 580 ? 15.442 4.916 -34.091 1.00 85.62 580 LYS A O 1
ATOM 4531 N N . ASP A 1 581 ? 14.737 6.915 -34.861 1.00 83.69 581 ASP A N 1
ATOM 4532 C CA . ASP A 1 581 ? 14.331 6.518 -36.215 1.00 83.69 581 ASP A CA 1
ATOM 4533 C C . ASP A 1 581 ? 13.396 5.281 -36.271 1.00 83.69 581 ASP A C 1
ATOM 4535 O O . ASP A 1 581 ? 13.302 4.576 -37.275 1.00 83.69 581 ASP A O 1
ATOM 4539 N N . SER A 1 582 ? 12.639 5.077 -35.186 1.00 83.69 582 SER A N 1
ATOM 4540 C CA . SER A 1 582 ? 11.550 4.110 -35.016 1.00 83.69 582 SER A CA 1
ATOM 4541 C C . SER A 1 582 ? 10.312 4.824 -34.457 1.00 83.69 582 SER A C 1
ATOM 4543 O O . SER A 1 582 ? 10.411 5.874 -33.819 1.00 83.69 582 SER A O 1
ATOM 4545 N N . ALA A 1 583 ? 9.131 4.229 -34.641 1.00 85.38 583 ALA A N 1
ATOM 4546 C CA . ALA A 1 583 ? 7.973 4.554 -33.808 1.00 85.38 583 ALA A CA 1
ATOM 4547 C C . ALA A 1 583 ? 8.254 4.172 -32.335 1.00 85.38 583 ALA A C 1
ATOM 4549 O O . ALA A 1 583 ? 9.036 3.242 -32.097 1.00 85.38 583 ALA A O 1
ATOM 4550 N N . PRO A 1 584 ? 7.634 4.840 -31.343 1.00 88.25 584 PRO A N 1
ATOM 4551 C CA . PRO A 1 584 ? 7.750 4.423 -29.951 1.00 88.25 584 PRO A CA 1
ATOM 4552 C C . PRO A 1 584 ? 7.142 3.030 -29.732 1.00 88.25 584 PRO A C 1
ATOM 4554 O O . PRO A 1 584 ? 6.215 2.603 -30.433 1.00 88.25 584 PRO A O 1
ATOM 4557 N N . PHE A 1 585 ? 7.666 2.343 -28.723 1.00 88.44 585 PHE A N 1
ATOM 4558 C CA . PHE A 1 585 ? 7.057 1.149 -28.148 1.00 88.44 585 PHE A CA 1
ATOM 4559 C C . PHE A 1 585 ? 6.245 1.591 -26.934 1.00 88.44 585 PHE A C 1
ATOM 4561 O O . PHE A 1 585 ? 6.744 2.362 -26.115 1.00 88.44 585 PHE A O 1
ATOM 4568 N N . GLU A 1 586 ? 5.004 1.130 -26.838 1.00 89.19 586 GLU A N 1
ATOM 4569 C CA . GLU A 1 586 ? 4.072 1.480 -25.768 1.00 89.19 586 GLU A CA 1
ATOM 4570 C C . GLU A 1 586 ? 3.509 0.180 -25.195 1.00 89.19 586 GLU A C 1
ATOM 4572 O O . GLU A 1 586 ? 2.989 -0.651 -25.940 1.00 89.19 586 GLU A O 1
ATOM 4577 N N . PHE A 1 587 ? 3.670 -0.000 -23.886 1.00 85.75 587 PHE A N 1
ATOM 4578 C CA . PHE A 1 587 ? 3.289 -1.201 -23.149 1.00 85.75 587 PHE A CA 1
ATOM 4579 C C . PHE A 1 587 ? 2.359 -0.830 -21.998 1.00 85.75 587 PHE A C 1
ATOM 4581 O O . PHE A 1 587 ? 2.526 0.216 -21.363 1.00 85.75 587 PHE A O 1
ATOM 4588 N N . LYS A 1 588 ? 1.440 -1.740 -21.686 1.00 84.69 588 LYS A N 1
ATOM 4589 C CA . LYS A 1 588 ? 0.588 -1.728 -20.496 1.00 84.69 588 LYS A CA 1
ATOM 4590 C C . LYS A 1 588 ? 0.711 -3.110 -19.865 1.00 84.69 588 LYS A C 1
ATOM 4592 O O . LYS A 1 588 ? 0.441 -4.104 -20.533 1.00 84.69 588 LYS A O 1
ATOM 4597 N N . VAL A 1 589 ? 1.158 -3.190 -18.615 1.00 80.44 589 VAL A N 1
ATOM 4598 C CA . VAL A 1 589 ? 1.324 -4.467 -17.899 1.00 80.44 589 VAL A CA 1
ATOM 4599 C C . VAL A 1 589 ? 0.738 -4.392 -16.491 1.00 80.44 589 VAL A C 1
ATOM 4601 O O . VAL A 1 589 ? 0.814 -3.331 -15.865 1.00 80.44 589 VAL A O 1
ATOM 4604 N N . PRO A 1 590 ? 0.174 -5.492 -15.961 1.00 82.12 590 PRO A N 1
ATOM 4605 C CA . PRO A 1 590 ? -0.277 -5.527 -14.580 1.00 82.12 590 PRO A CA 1
ATOM 4606 C C . PRO A 1 590 ? 0.913 -5.369 -13.627 1.00 82.12 590 PRO A C 1
ATOM 4608 O O . PRO A 1 590 ? 1.980 -5.965 -13.813 1.00 82.12 590 PRO A O 1
ATOM 4611 N N . ALA A 1 591 ? 0.706 -4.576 -12.583 1.00 85.19 591 ALA A N 1
ATOM 4612 C CA . ALA A 1 591 ? 1.639 -4.389 -11.487 1.00 85.19 591 ALA A CA 1
ATOM 4613 C C . ALA A 1 591 ? 1.018 -4.909 -10.186 1.00 85.19 591 ALA A C 1
ATOM 4615 O O . ALA A 1 591 ? -0.147 -4.642 -9.885 1.00 85.19 591 ALA A O 1
ATOM 4616 N N . HIS A 1 592 ? 1.799 -5.639 -9.393 1.00 85.25 592 HIS A N 1
ATOM 4617 C CA . HIS A 1 592 ? 1.335 -6.198 -8.128 1.00 85.25 592 HIS A CA 1
ATOM 4618 C C . HIS A 1 592 ? 1.945 -5.444 -6.949 1.00 85.25 592 HIS A C 1
ATOM 4620 O O . HIS A 1 592 ? 3.137 -5.556 -6.666 1.00 85.25 592 HIS A O 1
ATOM 4626 N N . VAL A 1 593 ? 1.117 -4.676 -6.248 1.00 88.31 593 VAL A N 1
ATOM 4627 C CA . VAL A 1 593 ? 1.509 -4.001 -5.009 1.00 88.31 593 VAL A CA 1
ATOM 4628 C C . VAL A 1 593 ? 1.108 -4.894 -3.841 1.00 88.31 593 VAL A C 1
ATOM 4630 O O . VAL A 1 593 ? -0.066 -5.228 -3.716 1.00 88.31 593 VAL A O 1
ATOM 4633 N N . PHE A 1 594 ? 2.043 -5.265 -2.968 1.00 86.88 594 PHE A N 1
ATOM 4634 C CA . PHE A 1 594 ? 1.772 -6.205 -1.875 1.00 86.88 594 PHE A CA 1
ATOM 4635 C C . PHE A 1 594 ? 2.368 -5.734 -0.545 1.00 86.88 594 PHE A C 1
ATOM 4637 O O . PHE A 1 594 ? 3.438 -5.128 -0.520 1.00 86.88 594 PHE A O 1
ATOM 4644 N N . ALA A 1 595 ? 1.693 -5.997 0.575 1.00 85.56 595 ALA A N 1
ATOM 4645 C CA . ALA A 1 595 ? 2.252 -5.798 1.911 1.00 85.56 595 ALA A CA 1
ATOM 4646 C C . ALA A 1 595 ? 3.065 -7.022 2.343 1.00 85.56 595 ALA A C 1
ATOM 4648 O O . ALA A 1 595 ? 2.550 -8.138 2.339 1.00 85.56 595 ALA A O 1
ATOM 4649 N N . ARG A 1 596 ? 4.321 -6.788 2.741 1.00 82.44 596 ARG A N 1
ATOM 4650 C CA . ARG A 1 596 ? 5.272 -7.806 3.214 1.00 82.44 596 ARG A CA 1
ATOM 4651 C C . ARG A 1 596 ? 4.670 -8.702 4.314 1.00 82.44 596 ARG A C 1
ATOM 4653 O O . ARG A 1 596 ? 3.910 -8.235 5.160 1.00 82.44 596 ARG A O 1
ATOM 4660 N N . GLU A 1 597 ? 5.059 -9.974 4.304 1.00 73.31 597 GLU A N 1
ATOM 4661 C CA . GLU A 1 597 ? 4.816 -10.943 5.381 1.00 73.31 597 GLU A CA 1
ATOM 4662 C C . GLU A 1 597 ? 5.755 -10.689 6.570 1.00 73.31 597 GLU A C 1
ATOM 4664 O O . GLU A 1 597 ? 6.930 -10.369 6.378 1.00 73.31 597 GLU A O 1
ATOM 4669 N N . ASP A 1 598 ? 5.253 -10.816 7.802 1.00 70.50 598 ASP A N 1
ATOM 4670 C CA . ASP A 1 598 ? 6.111 -10.834 8.990 1.00 70.50 598 ASP A CA 1
ATOM 4671 C C . ASP A 1 598 ? 6.644 -12.264 9.179 1.00 70.50 598 ASP A C 1
ATOM 4673 O O . ASP A 1 598 ? 5.853 -13.157 9.493 1.00 70.50 598 ASP A O 1
ATOM 4677 N N . PRO A 1 599 ? 7.956 -12.520 8.996 1.00 65.75 599 PRO A N 1
ATOM 4678 C CA . PRO A 1 599 ? 8.515 -13.869 9.082 1.00 65.75 599 PRO A CA 1
ATOM 4679 C C . PRO A 1 599 ? 8.466 -14.457 10.502 1.00 65.75 599 PRO A C 1
ATOM 4681 O O . PRO A 1 599 ? 8.773 -15.635 10.679 1.00 65.75 599 PRO A O 1
ATOM 4684 N N . LEU A 1 600 ? 8.102 -13.663 11.516 1.00 65.69 600 LEU A N 1
ATOM 4685 C CA . LEU A 1 600 ? 7.898 -14.122 12.890 1.00 65.69 600 LEU A CA 1
ATOM 4686 C C . LEU A 1 600 ? 6.458 -14.595 13.154 1.00 65.69 600 LEU A C 1
ATOM 4688 O O . LEU A 1 600 ? 6.213 -15.209 14.195 1.00 65.69 600 LEU A O 1
ATOM 4692 N N . HIS A 1 601 ? 5.506 -14.328 12.252 1.00 64.88 601 HIS A N 1
ATOM 4693 C CA . HIS A 1 601 ? 4.115 -14.745 12.419 1.00 64.88 601 HIS A CA 1
ATOM 4694 C C . HIS A 1 601 ? 3.797 -16.014 11.617 1.00 64.88 601 HIS A C 1
ATOM 4696 O O . HIS A 1 601 ? 3.926 -16.055 10.396 1.00 64.88 601 HIS A O 1
ATOM 4702 N N . LEU A 1 602 ? 3.322 -17.057 12.304 1.00 59.84 602 LEU A N 1
ATOM 47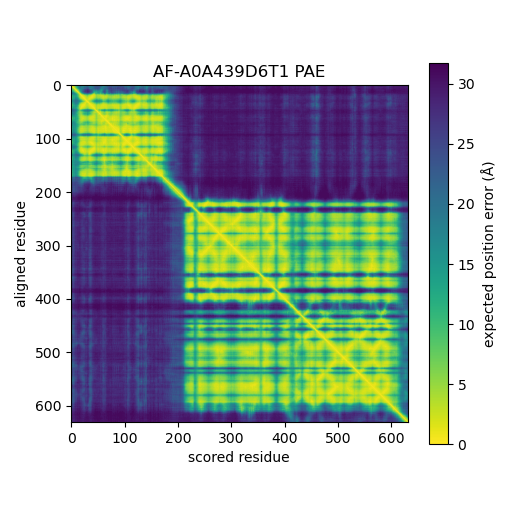03 C CA . LEU A 1 602 ? 2.937 -18.312 11.657 1.00 59.84 602 LEU A CA 1
ATOM 4704 C C . LEU A 1 602 ? 1.633 -18.150 10.847 1.00 59.84 602 LEU A C 1
ATOM 4706 O O . LEU A 1 602 ? 0.679 -17.556 11.357 1.00 59.84 602 LEU A O 1
ATOM 4710 N N . PRO A 1 603 ? 1.542 -18.703 9.623 1.00 63.44 603 PRO A N 1
ATOM 4711 C CA . PRO A 1 603 ? 0.297 -18.717 8.856 1.00 63.44 603 PRO A CA 1
ATOM 4712 C C . PRO A 1 603 ? -0.805 -19.476 9.609 1.00 63.44 603 PRO A C 1
ATOM 4714 O O . PRO A 1 603 ? -0.542 -20.508 10.234 1.00 63.44 603 PRO A O 1
ATOM 4717 N N . SER A 1 604 ? -2.054 -19.009 9.527 1.00 64.94 604 SER A N 1
ATOM 4718 C CA . SER A 1 604 ? -3.192 -19.784 10.024 1.00 64.94 604 SER A CA 1
ATOM 4719 C C . SER A 1 604 ? -3.442 -21.019 9.154 1.00 64.94 604 SER A C 1
ATOM 4721 O O . SER A 1 604 ? -2.885 -21.178 8.066 1.00 64.94 604 SER A O 1
ATOM 4723 N N . TYR A 1 605 ? -4.344 -21.893 9.605 1.00 56.41 605 TYR A N 1
ATOM 4724 C CA . TYR A 1 605 ? -4.777 -23.044 8.812 1.00 56.41 605 TYR A CA 1
ATOM 4725 C C . TYR A 1 605 ? -5.325 -22.643 7.427 1.00 56.41 605 TYR A C 1
ATOM 4727 O O . TYR A 1 605 ? -5.124 -23.382 6.468 1.00 56.41 605 TYR A O 1
ATOM 4735 N N . GLY A 1 606 ? -5.951 -21.464 7.296 1.00 58.75 606 GLY A N 1
ATOM 4736 C CA . GLY A 1 606 ? -6.391 -20.937 5.999 1.00 58.75 606 GLY A CA 1
ATOM 4737 C C . GLY A 1 606 ? -5.206 -20.703 5.062 1.00 58.75 606 GLY A C 1
ATOM 4738 O O . GLY A 1 606 ? -5.111 -21.347 4.019 1.00 58.75 606 GLY A O 1
ATOM 4739 N N . ALA A 1 607 ? -4.248 -19.878 5.495 1.00 58.38 607 ALA A N 1
ATOM 4740 C CA . ALA A 1 607 ? -3.028 -19.579 4.745 1.00 58.38 607 ALA A CA 1
ATOM 4741 C C . ALA A 1 607 ? -2.228 -20.847 4.390 1.00 58.38 607 ALA A C 1
ATOM 4743 O O . ALA A 1 607 ? -1.764 -21.002 3.261 1.00 58.38 607 ALA A O 1
ATOM 4744 N N . ALA A 1 608 ? -2.111 -21.790 5.330 1.00 55.31 608 ALA A N 1
ATOM 4745 C CA . ALA A 1 608 ? -1.424 -23.059 5.112 1.00 55.31 608 ALA A CA 1
ATOM 4746 C C . ALA A 1 608 ? -2.117 -23.944 4.057 1.00 55.31 608 ALA A C 1
ATOM 4748 O O . ALA A 1 608 ? -1.434 -24.624 3.290 1.00 55.31 608 ALA A O 1
ATOM 4749 N N . VAL A 1 609 ? -3.452 -23.936 3.974 1.00 57.22 609 VAL A N 1
ATOM 4750 C CA . VAL A 1 609 ? -4.187 -24.648 2.914 1.00 57.22 609 VAL A CA 1
ATOM 4751 C C . VAL A 1 609 ? -4.002 -23.963 1.557 1.00 57.22 609 VAL A C 1
ATOM 4753 O O . VAL A 1 609 ? -3.780 -24.657 0.564 1.00 57.22 609 VAL A O 1
ATOM 4756 N N . GLU A 1 610 ? -4.013 -22.627 1.495 1.00 55.69 610 GLU A N 1
ATOM 4757 C CA . GLU A 1 610 ? -3.783 -21.897 0.239 1.00 55.69 610 GLU A CA 1
ATOM 4758 C C . GLU A 1 610 ? -2.386 -22.173 -0.341 1.00 55.69 610 GLU A C 1
ATOM 4760 O O . GLU A 1 610 ? -2.279 -22.542 -1.514 1.00 55.69 610 GLU A O 1
ATOM 4765 N N . LEU A 1 611 ? -1.340 -22.106 0.492 1.00 49.03 611 LEU A N 1
ATOM 4766 C CA . LEU A 1 611 ? 0.047 -22.415 0.111 1.00 49.03 611 LEU A CA 1
ATOM 4767 C C . LEU A 1 611 ? 0.201 -23.827 -0.476 1.00 49.03 611 LEU A C 1
ATOM 4769 O O . LEU A 1 611 ? 0.895 -24.005 -1.474 1.00 49.03 611 LEU A O 1
ATOM 4773 N N . ASN A 1 612 ? -0.476 -24.824 0.101 1.00 37.94 612 ASN A N 1
ATOM 4774 C CA . ASN A 1 612 ? -0.452 -26.192 -0.425 1.00 37.94 612 ASN A CA 1
ATOM 4775 C C . ASN A 1 612 ? -1.290 -26.350 -1.708 1.00 37.94 612 ASN A C 1
ATOM 4777 O O . ASN A 1 612 ? -0.925 -27.139 -2.578 1.00 37.94 612 ASN A O 1
ATOM 4781 N N . SER A 1 613 ? -2.385 -25.595 -1.867 1.00 43.41 613 SER A N 1
ATOM 4782 C CA . SER A 1 613 ? -3.210 -25.652 -3.085 1.00 43.41 613 SER A CA 1
ATOM 4783 C C . SER A 1 613 ? -2.495 -25.095 -4.324 1.00 43.41 613 SER A C 1
ATOM 4785 O O . SER A 1 613 ? -2.647 -25.644 -5.414 1.00 43.41 613 SER A O 1
ATOM 4787 N N . GLY A 1 614 ? -1.634 -24.083 -4.155 1.00 38.88 614 GLY A N 1
ATOM 4788 C CA . GLY A 1 614 ? -0.851 -23.496 -5.249 1.00 38.88 614 GLY A CA 1
ATOM 4789 C C . GLY A 1 614 ? 0.156 -24.450 -5.910 1.00 38.88 614 GLY A C 1
ATOM 4790 O O . GLY A 1 614 ? 0.598 -24.182 -7.022 1.00 38.88 614 GLY A O 1
ATOM 4791 N N . ALA A 1 615 ? 0.496 -25.573 -5.267 1.00 33.78 615 ALA A N 1
ATOM 4792 C CA . ALA A 1 615 ? 1.411 -26.575 -5.816 1.00 33.78 615 ALA A CA 1
ATOM 4793 C C . ALA A 1 615 ? 0.730 -27.618 -6.729 1.00 33.78 615 ALA A C 1
ATOM 4795 O O . ALA A 1 615 ? 1.428 -28.352 -7.425 1.00 33.78 615 ALA A O 1
ATOM 4796 N N . GLY A 1 616 ? -0.608 -27.717 -6.714 1.00 30.77 616 GLY A N 1
ATOM 4797 C CA . GLY A 1 616 ? -1.353 -28.776 -7.412 1.00 30.77 616 GLY A CA 1
ATOM 4798 C C . GLY A 1 616 ? -1.775 -28.435 -8.843 1.00 30.77 616 GLY A C 1
ATOM 4799 O O . GLY A 1 616 ? -1.615 -29.256 -9.741 1.00 30.77 616 GLY A O 1
ATOM 4800 N N . ASP A 1 617 ? -2.285 -27.220 -9.064 1.00 31.64 617 ASP A N 1
ATOM 4801 C CA . ASP A 1 617 ? -2.928 -26.821 -10.331 1.00 31.64 617 ASP A CA 1
ATOM 4802 C C . ASP A 1 617 ? -1.979 -26.094 -11.314 1.00 31.64 617 ASP A C 1
ATOM 4804 O O . ASP A 1 617 ? -2.405 -25.574 -12.351 1.00 31.64 617 ASP A O 1
ATOM 4808 N N . LEU A 1 618 ? -0.670 -26.084 -11.031 1.00 32.38 618 LEU A N 1
ATOM 4809 C CA . LEU A 1 618 ? 0.368 -25.599 -11.947 1.00 32.38 618 LEU A CA 1
ATOM 4810 C C . LEU A 1 618 ? 0.608 -26.596 -13.093 1.00 32.38 618 LEU A C 1
ATOM 4812 O O . LEU A 1 618 ? 1.640 -27.264 -13.160 1.00 32.38 618 LEU A O 1
ATOM 4816 N N . TYR A 1 619 ? -0.326 -26.645 -14.047 1.00 25.50 619 TYR A N 1
ATOM 4817 C CA . TYR A 1 619 ? -0.048 -27.200 -15.373 1.00 25.50 619 TYR A CA 1
ATOM 4818 C C . TYR A 1 619 ? 1.201 -26.511 -15.949 1.00 25.50 619 TYR A C 1
ATOM 4820 O O . TYR A 1 619 ? 1.174 -25.283 -16.116 1.00 25.50 619 TYR A O 1
ATOM 4828 N N . PRO A 1 620 ? 2.279 -27.254 -16.270 1.00 25.81 620 PRO A N 1
ATOM 4829 C CA . PRO A 1 620 ? 3.492 -26.655 -16.802 1.00 25.81 620 PRO A CA 1
ATOM 4830 C C . PRO A 1 620 ? 3.167 -25.945 -18.114 1.00 25.81 620 PRO A C 1
ATOM 4832 O O . PRO A 1 620 ? 2.502 -26.503 -18.988 1.00 25.81 620 PRO A O 1
ATOM 4835 N N . VAL A 1 621 ? 3.625 -24.702 -18.249 1.00 26.94 621 VAL A N 1
ATOM 4836 C CA . VAL A 1 621 ? 3.548 -23.981 -19.521 1.00 26.94 621 VAL A CA 1
ATOM 4837 C C . VAL A 1 621 ? 4.503 -24.680 -20.493 1.00 26.94 621 VAL A C 1
ATOM 4839 O O . VAL A 1 621 ? 5.696 -24.737 -20.189 1.00 26.94 621 VAL A O 1
ATOM 4842 N N . PRO A 1 622 ? 4.039 -25.214 -21.639 1.00 23.52 622 PRO A N 1
ATOM 4843 C CA . PRO A 1 622 ? 4.951 -25.691 -22.669 1.00 23.52 622 PRO A CA 1
ATOM 4844 C C . PRO A 1 622 ? 5.780 -24.504 -23.163 1.00 23.52 622 PRO A C 1
ATOM 4846 O O . PRO A 1 622 ? 5.218 -23.458 -23.500 1.00 23.52 622 PRO A O 1
ATOM 4849 N N . TYR A 1 623 ? 7.105 -24.650 -23.199 1.00 26.41 623 TYR A N 1
ATOM 4850 C CA . TYR A 1 623 ? 8.017 -23.578 -23.627 1.00 26.41 623 TYR A CA 1
ATOM 4851 C C . TYR A 1 623 ? 7.827 -23.194 -25.113 1.00 26.41 623 TYR A C 1
ATOM 4853 O O . TYR A 1 623 ? 8.219 -22.109 -25.539 1.00 26.41 623 TYR A O 1
ATOM 4861 N N . ASP A 1 624 ? 7.151 -24.051 -25.880 1.00 25.80 624 ASP A N 1
ATOM 4862 C CA . ASP A 1 624 ? 7.095 -24.054 -27.348 1.00 25.80 624 ASP A CA 1
ATOM 4863 C C . ASP A 1 624 ? 6.143 -22.996 -27.960 1.00 25.80 624 ASP A C 1
ATOM 4865 O O . ASP A 1 624 ? 6.066 -22.829 -29.181 1.00 25.80 624 ASP A O 1
ATOM 4869 N N . LEU A 1 625 ? 5.404 -22.250 -27.127 1.00 27.28 625 LEU A N 1
ATOM 4870 C CA . LEU A 1 625 ? 4.432 -21.233 -27.569 1.00 27.28 625 LEU A CA 1
ATOM 4871 C C . LEU A 1 625 ? 5.016 -19.820 -27.764 1.00 27.28 625 LEU A C 1
ATOM 4873 O O . LEU A 1 625 ? 4.271 -18.896 -28.097 1.00 27.28 625 LEU A O 1
ATOM 4877 N N . LEU A 1 626 ? 6.332 -19.641 -27.596 1.00 29.58 626 LEU A N 1
ATOM 4878 C CA . LEU A 1 626 ? 7.034 -18.396 -27.952 1.00 29.58 626 LEU A CA 1
ATOM 4879 C C . LEU A 1 626 ? 7.730 -18.445 -29.324 1.00 29.58 626 LEU A C 1
ATOM 4881 O O . LEU A 1 626 ? 7.983 -17.387 -29.897 1.00 29.58 626 LEU A O 1
ATOM 4885 N N . GLU A 1 627 ? 7.998 -19.629 -29.882 1.00 29.78 627 GLU A N 1
ATOM 4886 C CA . GLU A 1 627 ? 8.682 -19.771 -31.183 1.00 29.78 627 GLU A CA 1
ATOM 4887 C C . GLU A 1 627 ? 7.721 -19.855 -32.381 1.00 29.78 627 GLU A C 1
ATOM 4889 O O . GLU A 1 627 ? 8.119 -19.669 -33.526 1.00 29.78 627 GLU A O 1
ATOM 4894 N N . THR A 1 628 ? 6.430 -20.085 -32.132 1.00 28.11 628 THR A N 1
ATOM 4895 C CA . THR A 1 628 ? 5.407 -20.361 -33.158 1.00 28.11 628 THR A CA 1
ATOM 4896 C C . THR A 1 628 ? 4.574 -19.134 -33.565 1.00 28.11 628 THR A C 1
ATOM 4898 O O . THR A 1 628 ? 3.458 -19.270 -34.064 1.00 28.11 628 THR A O 1
ATOM 4901 N N . ARG A 1 629 ? 5.117 -17.920 -33.381 1.00 33.22 629 ARG A N 1
ATOM 4902 C CA . ARG A 1 629 ? 4.510 -16.643 -33.817 1.00 33.22 629 ARG A CA 1
ATOM 4903 C C . ARG A 1 629 ? 5.450 -15.790 -34.678 1.00 33.22 629 ARG A C 1
ATOM 4905 O O . ARG A 1 629 ? 5.824 -14.670 -34.329 1.00 33.22 629 ARG A O 1
ATOM 4912 N N . GLU A 1 630 ? 5.764 -16.326 -35.851 1.00 27.95 630 GLU A N 1
ATOM 4913 C CA . GLU A 1 630 ? 5.859 -15.507 -37.069 1.00 27.95 630 GLU A CA 1
ATOM 4914 C C . GLU A 1 630 ? 4.425 -15.042 -37.468 1.00 27.95 630 GLU A C 1
ATOM 4916 O O . GLU A 1 630 ? 3.456 -15.608 -36.951 1.00 27.95 630 GLU A O 1
ATOM 4921 N N . PRO A 1 631 ? 4.270 -13.948 -38.244 1.00 39.97 631 PRO A N 1
ATOM 4922 C CA . PRO A 1 631 ? 3.145 -13.006 -38.098 1.00 39.97 631 PRO A CA 1
ATOM 4923 C C . PRO A 1 631 ? 1.798 -13.419 -38.715 1.00 39.97 631 PRO A C 1
ATOM 4925 O O . PRO A 1 631 ? 1.792 -13.950 -39.847 1.00 39.97 631 PRO A O 1
#

Nearest PDB structures (foldseek):
  8p0x-assembly1_P  TM=4.480E-01  e=3.116E-12  Homo sapiens
  8syo-assembly1_C  TM=4.699E-01  e=9.182E-12  Homo sapiens
  4r7x-assembly2_B  TM=7.201E-01  e=4.136E-06  Homo sapiens
  4gej-assembly1_A  TM=6.999E-01  e=1.351E-05  Homo sapiens
  4gej-assembly7_G  TM=6.289E-01  e=1.422E-05  Homo sapiens

pLDDT: mean 74.77, std 21.21, range [22.11, 97.69]

Mean predicted aligned error: 18.66 Å

Secondary structure (DSSP, 8-state):
-HHHHH-S------SS-EEEEEEEEEEE-TTS-EEEEEEEEEEEE--SS---HHHH--EESSSS-EE-TT----TTSTTHHHHHHHHHHHSTT----EEEEE-SSSSEEEEEEE-SSEEEEEEEEEEEESS-TTSHHHHHT--SB-TTS-B-STT-S------TTHHHHTTTTHHHHGGGT-------------------------------PPPTTTTTEEEEEEETT--TT----SPPEEETT-EEEEEEEEEESS-EEEEEEEEEEEEEEEEEETTEEEEEEEEEEEEEPPGGGS-SSSEEPTT--EEEEEEEEPPSS--GGGS-S--S-HHHHHHHTSPPPPBS-GGGS-STTS-------TTEEEEEEEEEEEEE--SSS-SSPEEEEEEEEEEEE----SSPS-TTTTTTS--S--SEEEEEEE-SSS--EEEEEEEEE-S-EEEEE-SSPPSSPPEEEEEEEEEEEESSS-----EEEEEEEEEEEEEE-SS--SSSPP--B-TTS-BSSEEEEEPPPEEEE------EE-SSSEEEEEEEEEEE--SS-PPPPEE-SSEEEEEEEEEEEEETTSPPEEEEEEEEEEEPP-TTSPPPHHHHHHHHHTTTS-PPPPGGGTTS---

Solvent-accessible surface area (backbone atoms only — not comparable to full-atom values): 36468 Å² total; per-residue (Å²): 108,66,65,69,76,72,52,90,66,90,46,71,45,50,49,39,16,53,53,77,51,78,50,76,45,79,45,72,44,99,87,71,46,54,27,43,31,36,39,40,38,38,35,43,32,62,42,101,52,80,76,45,72,66,41,67,32,71,43,71,82,45,38,37,27,42,48,43,57,92,58,88,66,52,95,85,42,44,24,23,53,58,50,52,28,49,48,52,36,61,35,102,73,41,75,55,54,74,37,68,39,43,37,81,32,27,48,34,19,38,37,30,30,37,49,102,55,29,40,38,40,39,35,22,36,42,47,30,56,97,67,57,74,86,33,66,45,34,41,34,63,43,67,51,67,46,99,88,70,41,49,24,42,48,93,40,50,66,72,37,77,60,68,75,57,52,56,47,53,75,61,50,74,66,82,57,65,62,72,72,74,72,77,81,84,80,68,57,50,32,25,81,82,91,88,88,91,88,86,89,87,86,86,90,87,88,86,86,88,83,90,77,85,82,58,79,60,60,70,47,38,41,77,46,80,44,50,68,88,66,48,98,82,59,89,62,65,54,70,67,71,40,36,44,64,36,72,58,37,29,34,40,39,34,36,25,71,44,75,45,49,48,82,52,58,37,40,31,47,35,28,39,37,39,28,48,40,95,86,44,68,32,76,47,76,60,39,81,47,77,46,78,64,60,71,90,83,46,55,85,70,55,44,49,48,52,72,46,77,47,77,45,77,49,77,44,66,36,60,73,59,42,62,70,80,64,60,74,71,76,53,79,43,71,67,49,49,54,42,32,28,33,63,68,50,55,36,56,45,72,96,54,40,32,53,67,90,50,73,35,57,60,80,51,55,96,44,40,36,27,48,33,31,48,30,43,42,36,33,26,60,46,95,90,47,99,54,84,57,48,74,50,76,52,67,48,77,52,27,41,45,42,51,39,64,90,65,68,78,82,51,77,61,65,73,68,57,80,87,79,46,49,56,56,52,78,47,62,32,38,48,78,81,76,68,54,74,48,29,40,41,34,38,33,55,78,67,72,47,56,35,74,39,62,69,60,87,73,94,63,86,46,62,38,68,44,52,31,43,35,38,39,36,44,75,61,81,88,74,75,83,45,46,50,35,40,34,35,33,47,29,44,37,39,38,46,37,57,60,68,54,42,51,88,86,73,89,43,58,44,100,85,71,44,66,58,34,46,52,75,50,75,49,84,69,49,76,46,78,47,77,78,79,71,74,43,81,65,59,92,56,25,30,31,32,75,51,76,45,81,45,70,59,75,100,48,39,82,69,52,53,42,41,42,47,42,41,34,33,50,33,43,37,37,41,38,39,38,39,56,57,36,77,66,48,64,33,41,42,60,30,46,37,22,22,42,76,61,93,88,55,81,73,51,74,63,54,52,49,51,63,59,53,67,72,70,77,65,72,79,77,72,79,68,75,73,77,76,70,76,137

Radius of gyration: 31.45 Å; Cα contacts (8 Å, |Δi|>4): 1310; chains: 1; bounding box: 98×68×89 Å

Organism: NCBI:txid363999

InterPro domains:
  IPR014752 Arrestin-like, C-terminal domain superfamily [G3DSA:2.60.40.640] (232-337)
  IPR039634 Bul1-like [PTHR31904] (235-407)